Protein AF-A0ABD3NQ18-F1 (afdb_monomer)

Sequence (473 aa):
MPSKLEWSMAILIPLQLTWLSSYLLRADDNTEPEPHHSTKHASYTVLFLLYLFLDSSLGHFFHLWLLIPARYLACHLPGAVVPPRSKRPEEEILWSRQEEETNDSTLSWPRQSDLTNTLPRDWIVVTPTNSCNALQHLHDQRQTKRKGQTVKNGDKACIGTKPPLQTNSQSDESLTHIVRPYYLNHVRGSTRLRHASQRVGAALGTILASFLLCSFTTTWIRLEDDVGLTLHPSMWLDLARGFFVGSFIVTFIFLLELGLGWVRIIGYFDTVDPNENFLINFTWDILFHIGVSINEEVMMRGWMFVLGSRCIGTSSAEWFVDERTAATFAIIMAILLQSTFFAMLHYHSPGSNWVSLMNLFVGGIAASFNFMVAGGTLWLGIGWHFGWNIFMGHVLGRSTSGIPMSCAVLNVVPRPCWNGNSYERYHGGMFGPEQGVLAPLAYVMGTCMMIYMYGLDGLWDYRDGLALQIAKR

Foldseek 3Di:
DDDPVLQCQLPVQLVVLLVVLLVVLLVVQPDDDDPDLPPVLVVLVVLLVSLVSQLVSQLSSQLVVLLVVLLVVQVVFFPRDAQDDDPDPVSVVVRVVLLPDLADPVFDPPHPVLPPPPDDPLLFDFDDPPDCVVPVVVVVVVVVVVPDDDDDDDDDYDDDDDDDDDDDPDPDPPPRPRDNLADAGAHALSSLSSLLSSLLSSLVSSLVSLVSSCVSNVPPAHSCQQLFANDDPCLVVLLQLLLCLLQVLLVVLLVVCVVVQQKDFRDFLDFRRNRGHSVSSLVSQLSSLLSVLSNLLSSLQSRQLRSQLLSQLQVCVVVDPASLVSSVVSNVVSLQVSLLVQLVVLCPAPLDDPLLSVLSSLVSNLLNLSCQLVLNHRSNSSSNSSSNQSNQPAASPWAASLRHHGHHRTRMDGRQDDPRHGSCQAQVGNRGNSSHPCSSVSSVSSSVSSCVVRPCVSNVSSSVVSSVSSVVD

pLDDT: mean 83.06, std 21.3, range [22.72, 98.75]

Radius of gyration: 25.81 Å; Cα contacts (8 Å, |Δi|>4): 742; chains: 1; bounding box: 57×56×85 Å

InterPro domains:
  IPR003675 CAAX prenyl protease 2/Lysostaphin resistance protein A-like domain [PF02517] (286-391)

Organism: NCBI:txid29204

Secondary structure (DSSP, 8-state):
---HHHHHHHHHHHHHHHHHHHHHHHHHHTS---S-TTHHHHHHHHHHHHHHHHHHHHHHHHHHHHHHHHHHHHHHSTT-------SSHHHHHHHHHHHH-SS-TT--SS-HHHHHHHS-GGGSEE--TTSSHHHHHHHHHHHHTTS------------------------------EE-S----B--HHHHHHHHHHHHHHHHHHHHHHHHHHHH-TTT--TTTTSS----TTHHHHHHHHHHHHHHHHHHHHHHHHHTTSEEEEEEEEESSTTS-HHHHHHHHHHHHHHHHHHHHIIIIIIIIHHHHHHHHHHHGGGSSSHHHHHHHHHHHHHHHHHHHHHHHTTTSTT--HHHHHHHHHHHHHHHHHHHHTTT-SHHHHHHHHHHHHIIIIIS---BTTB-BSEEEEEEEE--EETTEE-HHHH-TTT-GGGSTTHHHHHHHHHHHHHHHH-SHHHHHHHHHHHHHHHT-

Solvent-accessible surface area (backbone atoms only — not comparable to full-atom values): 24342 Å² total; per-residue (Å²): 127,87,47,73,65,56,52,50,48,38,51,50,51,33,52,50,48,50,50,50,50,42,53,59,37,44,56,60,73,71,50,78,86,68,92,61,82,71,56,68,56,54,48,45,56,50,49,52,51,52,43,54,54,33,21,54,32,30,9,48,30,38,18,59,64,36,42,55,58,35,54,57,51,29,73,71,40,65,61,42,86,65,74,71,92,55,95,48,71,72,48,47,50,53,42,55,47,59,59,68,48,64,47,48,83,93,58,55,55,76,45,71,74,57,54,73,76,69,53,58,74,77,49,56,44,72,57,66,96,81,73,56,63,66,61,60,50,57,57,55,51,63,63,52,69,77,71,67,83,92,75,92,82,82,90,82,87,84,90,84,84,89,81,81,93,77,88,76,93,67,88,70,76,79,78,75,58,70,46,75,50,60,66,59,42,30,34,46,38,45,41,39,36,46,55,14,29,40,26,38,12,30,24,53,10,35,53,51,32,46,49,51,53,24,69,35,26,83,87,81,43,42,47,37,76,51,37,8,67,50,91,50,90,60,40,62,54,34,23,51,51,16,23,49,45,21,30,46,33,44,51,51,50,50,52,49,36,42,74,71,62,43,35,44,80,77,49,64,62,41,36,51,44,83,60,40,53,46,72,62,28,47,51,30,52,50,46,22,37,50,12,46,20,47,33,50,42,44,50,42,53,21,42,47,27,44,42,36,21,51,42,43,16,57,74,45,35,87,81,38,96,46,47,57,60,19,22,49,51,13,44,53,52,17,39,54,50,40,8,49,50,57,18,56,75,42,61,82,29,48,67,48,46,74,60,30,35,53,36,37,26,52,42,33,43,35,50,47,47,36,24,31,37,55,55,40,26,38,39,27,32,30,17,19,47,30,20,30,43,49,35,34,25,35,46,54,28,39,30,46,71,21,45,47,40,31,36,15,44,27,31,47,49,60,48,31,47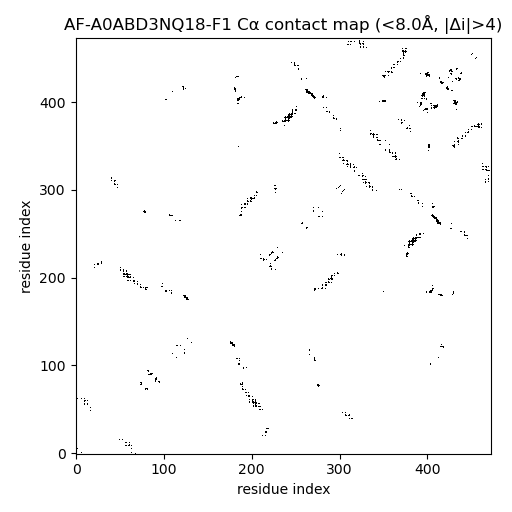,58,97,91,39,71,36,38,61,56,53,11,55,37,15,3,47,58,36,9,71,54,32,62,56,32,34,54,50,41,43,51,52,49,39,69,75,51,40,60,58,19,43,52,51,48,34,51,52,45,13,54,54,44,68,72,107

Structure (mmCIF, N/CA/C/O backbone):
data_AF-A0ABD3NQ18-F1
#
_entry.id   AF-A0ABD3NQ18-F1
#
loop_
_atom_site.group_PDB
_atom_site.id
_atom_site.type_symbol
_atom_site.label_atom_id
_atom_site.label_alt_id
_atom_site.label_comp_id
_atom_site.label_asym_id
_atom_site.label_entity_id
_atom_site.label_seq_id
_atom_site.pdbx_PDB_ins_code
_atom_site.Cartn_x
_atom_site.Cartn_y
_atom_site.Cartn_z
_atom_site.occupancy
_atom_site.B_iso_or_equiv
_atom_site.auth_seq_id
_atom_site.auth_comp_id
_atom_site.auth_asym_id
_atom_site.auth_atom_id
_atom_site.pdbx_PDB_model_num
ATOM 1 N N . MET A 1 1 ? -1.291 21.988 19.511 1.00 74.38 1 MET A N 1
ATOM 2 C CA . MET A 1 1 ? -1.198 22.553 18.128 1.00 74.38 1 MET A CA 1
ATOM 3 C C . MET A 1 1 ? 0.246 22.422 17.673 1.00 74.38 1 MET A C 1
ATOM 5 O O . MET A 1 1 ? 1.085 22.422 18.561 1.00 74.38 1 MET A O 1
ATOM 9 N N . PRO A 1 2 ? 0.574 22.304 16.370 1.00 80.69 2 PRO A N 1
ATOM 10 C CA . PRO A 1 2 ? 1.982 22.274 15.989 1.00 80.69 2 PRO A CA 1
ATOM 11 C C . PRO A 1 2 ? 2.675 23.556 16.466 1.00 80.69 2 PRO A C 1
ATOM 13 O O . PRO A 1 2 ? 2.146 24.664 16.316 1.00 80.69 2 PRO A O 1
ATOM 16 N N . SER A 1 3 ? 3.825 23.388 17.100 1.00 85.81 3 SER A N 1
ATOM 17 C CA . SER A 1 3 ? 4.685 24.447 17.602 1.00 85.81 3 SER A CA 1
ATOM 18 C C . SER A 1 3 ? 5.255 25.286 16.456 1.00 85.81 3 SER A C 1
ATOM 20 O O . SER A 1 3 ? 5.289 24.873 15.296 1.00 85.81 3 SER A O 1
ATOM 22 N N . LYS A 1 4 ? 5.760 26.484 16.779 1.00 88.50 4 LYS A N 1
ATOM 23 C CA . LYS A 1 4 ? 6.458 27.323 15.789 1.00 88.50 4 LYS A CA 1
ATOM 24 C C . LYS A 1 4 ? 7.658 26.599 15.171 1.00 88.50 4 LYS A C 1
ATOM 26 O O . LYS A 1 4 ? 7.938 26.803 13.998 1.00 88.50 4 LYS A O 1
ATOM 31 N N . LEU A 1 5 ? 8.358 25.775 15.955 1.00 89.81 5 LEU A N 1
ATOM 32 C CA . LEU A 1 5 ? 9.505 25.006 15.478 1.00 89.81 5 LEU A CA 1
ATOM 33 C C . LEU A 1 5 ? 9.075 23.924 14.482 1.00 89.81 5 LEU A C 1
ATOM 35 O O . LEU A 1 5 ? 9.671 23.835 13.414 1.00 89.81 5 LEU A O 1
ATOM 39 N N . GLU A 1 6 ? 8.020 23.166 14.792 1.00 89.06 6 GLU A N 1
ATOM 40 C CA . GLU A 1 6 ? 7.471 22.148 13.882 1.00 89.06 6 GLU A CA 1
ATOM 41 C C . GLU A 1 6 ? 7.019 22.766 12.558 1.00 89.06 6 GLU A C 1
ATOM 43 O O . GLU A 1 6 ? 7.381 22.260 11.502 1.00 89.06 6 GLU A O 1
ATOM 48 N N . TRP A 1 7 ? 6.320 23.907 12.595 1.00 93.38 7 TRP A N 1
ATOM 49 C CA . TRP A 1 7 ? 5.949 24.635 11.378 1.00 93.38 7 TRP A CA 1
ATOM 50 C C . TRP A 1 7 ? 7.161 25.078 10.561 1.00 93.38 7 TRP A C 1
ATOM 52 O O . TRP A 1 7 ? 7.197 24.865 9.350 1.00 93.38 7 TRP A O 1
ATOM 62 N N . SER A 1 8 ? 8.165 25.667 11.214 1.00 93.56 8 SER A N 1
ATOM 63 C CA . SER A 1 8 ? 9.396 26.077 10.539 1.00 93.56 8 SER A CA 1
ATOM 64 C C . SER A 1 8 ? 10.101 24.888 9.888 1.00 93.56 8 SER A C 1
ATOM 66 O O . SER A 1 8 ? 10.498 24.983 8.732 1.00 93.56 8 SER A O 1
ATOM 68 N N . MET A 1 9 ? 10.221 23.754 10.586 1.00 93.25 9 MET A N 1
ATOM 69 C CA . MET A 1 9 ? 10.837 22.540 10.042 1.00 93.25 9 MET A CA 1
ATOM 70 C C . MET A 1 9 ? 10.032 21.969 8.872 1.00 93.25 9 MET A C 1
ATOM 72 O O . MET A 1 9 ? 10.602 21.694 7.819 1.00 93.25 9 MET A O 1
ATOM 76 N N . ALA A 1 10 ? 8.713 21.852 9.025 1.00 93.69 10 ALA A N 1
ATOM 77 C CA . ALA A 1 10 ? 7.824 21.318 8.002 1.00 93.69 10 ALA A CA 1
ATOM 78 C C . ALA A 1 10 ? 7.786 22.171 6.729 1.00 93.69 10 ALA A C 1
ATOM 80 O O . ALA A 1 10 ? 7.474 21.647 5.671 1.00 93.69 10 ALA A O 1
ATOM 81 N N . ILE A 1 11 ? 8.108 23.465 6.803 1.00 94.19 11 ILE A N 1
ATOM 82 C CA . ILE A 1 11 ? 8.200 24.343 5.629 1.00 94.19 11 ILE A CA 1
ATOM 83 C C . ILE A 1 11 ? 9.620 24.338 5.051 1.00 94.19 11 ILE A C 1
ATOM 85 O O . ILE A 1 11 ? 9.802 24.141 3.851 1.00 94.19 11 ILE A O 1
ATOM 89 N N . LEU A 1 12 ? 10.640 24.557 5.886 1.00 96.12 12 LEU A N 1
ATOM 90 C CA . LEU A 1 12 ? 12.011 24.770 5.419 1.00 96.12 12 LEU A CA 1
ATOM 91 C C . LEU A 1 12 ? 12.654 23.495 4.867 1.00 96.12 12 LEU A C 1
ATOM 93 O O . LEU A 1 12 ? 13.324 23.566 3.839 1.00 96.12 12 LEU A O 1
ATOM 97 N N . ILE A 1 13 ? 12.441 22.342 5.510 1.00 95.81 13 ILE A N 1
ATOM 98 C CA . ILE A 1 13 ? 13.060 21.072 5.099 1.00 95.81 13 ILE A CA 1
ATOM 99 C C . ILE A 1 13 ? 12.622 20.660 3.684 1.00 95.81 13 ILE A C 1
ATOM 101 O O . ILE A 1 13 ? 13.504 20.489 2.841 1.00 95.81 13 ILE A O 1
ATOM 105 N N . PRO A 1 14 ? 11.318 20.533 3.358 1.00 95.81 14 PRO A N 1
ATOM 106 C CA . PRO A 1 14 ? 10.926 20.142 2.007 1.00 95.81 14 PRO A CA 1
ATOM 107 C C . PRO A 1 14 ? 11.312 21.186 0.955 1.00 95.81 14 PRO A C 1
ATOM 109 O O . PRO A 1 14 ? 11.649 20.802 -0.161 1.00 95.81 14 PRO A O 1
ATOM 112 N N . LEU A 1 15 ? 11.343 22.486 1.282 1.00 95.31 15 LEU A N 1
ATOM 113 C CA . LEU A 1 15 ? 11.844 23.517 0.360 1.00 95.31 15 LEU A CA 1
ATOM 114 C C . LEU A 1 15 ? 13.334 23.329 0.045 1.00 95.31 15 LEU A C 1
ATOM 116 O O . LEU A 1 15 ? 13.724 23.360 -1.122 1.00 95.31 15 LEU A O 1
ATOM 120 N N . GLN A 1 16 ? 14.160 23.095 1.068 1.00 95.81 16 GLN A N 1
ATOM 121 C CA . GLN A 1 16 ? 15.593 22.834 0.903 1.00 95.81 16 GLN A CA 1
ATOM 122 C C . GLN A 1 16 ? 15.849 21.539 0.132 1.00 95.81 16 GLN A C 1
ATOM 124 O O . GLN A 1 16 ? 16.682 21.527 -0.769 1.00 95.81 16 GLN A O 1
ATOM 129 N N . LEU A 1 17 ? 15.109 20.470 0.440 1.00 94.88 17 LEU A N 1
ATOM 130 C CA . LEU A 1 17 ? 15.200 19.198 -0.276 1.00 94.88 17 LEU A CA 1
ATOM 131 C C . LEU A 1 17 ? 14.728 19.324 -1.725 1.00 94.88 17 LEU A C 1
ATOM 133 O O . LEU A 1 17 ? 15.359 18.754 -2.609 1.00 94.88 17 LEU A O 1
ATOM 137 N N . THR A 1 18 ? 13.674 20.099 -1.992 1.00 95.19 18 THR A N 1
ATOM 138 C CA . THR A 1 18 ? 13.206 20.376 -3.359 1.00 95.19 18 THR A CA 1
ATOM 139 C C . THR A 1 18 ? 14.273 21.132 -4.146 1.00 95.19 18 THR A C 1
ATOM 141 O O . THR A 1 18 ? 14.598 20.742 -5.266 1.00 95.19 18 THR A O 1
ATOM 144 N N . TRP A 1 19 ? 14.864 22.176 -3.554 1.00 94.31 19 TRP A N 1
ATOM 145 C CA . TRP A 1 19 ? 15.958 22.923 -4.173 1.00 94.31 19 TRP A CA 1
ATOM 146 C C . TRP A 1 19 ? 17.171 22.026 -4.444 1.00 94.31 19 TRP A C 1
ATOM 148 O O . TRP A 1 19 ? 17.640 21.974 -5.580 1.00 94.31 19 TRP A O 1
ATOM 158 N N . LEU A 1 20 ? 17.621 21.264 -3.442 1.00 92.00 20 LEU A N 1
ATOM 159 C CA . LEU A 1 20 ? 18.746 20.337 -3.568 1.00 92.00 20 LEU A CA 1
ATOM 160 C C . LEU A 1 20 ? 18.485 19.288 -4.654 1.00 92.00 20 LEU A C 1
ATOM 162 O O . LEU A 1 20 ? 19.341 19.069 -5.504 1.00 92.00 20 LEU A O 1
ATOM 166 N N . SER A 1 21 ? 17.290 18.692 -4.667 1.00 91.50 21 SER A N 1
ATOM 167 C CA . SER A 1 21 ? 16.887 17.722 -5.691 1.00 91.50 21 SER A CA 1
ATOM 168 C C . SER A 1 21 ? 16.913 18.353 -7.078 1.00 91.50 21 SER A C 1
ATOM 170 O O . SER A 1 21 ? 17.473 17.778 -8.003 1.00 91.50 21 SER A O 1
ATOM 172 N N . SER A 1 22 ? 16.374 19.567 -7.227 1.00 90.56 22 SER A N 1
ATOM 173 C CA . SER A 1 22 ? 16.391 20.273 -8.509 1.00 90.56 22 SER A CA 1
ATOM 174 C C . SER A 1 22 ? 17.811 20.589 -8.984 1.00 90.56 22 SER A C 1
ATOM 176 O O . SER A 1 22 ? 18.087 20.477 -10.173 1.00 90.56 22 SER A O 1
ATOM 178 N N . TYR A 1 23 ? 18.713 20.947 -8.066 1.00 88.06 23 TYR A N 1
ATOM 179 C CA . TYR A 1 23 ? 20.100 21.269 -8.378 1.00 88.06 23 TYR A CA 1
ATOM 180 C C . TYR A 1 23 ? 20.878 20.025 -8.811 1.00 88.06 23 TYR A C 1
ATOM 182 O O . TYR A 1 23 ? 21.513 20.043 -9.861 1.00 88.06 23 TYR A O 1
ATOM 190 N N . LEU A 1 24 ? 20.779 18.936 -8.040 1.00 85.44 24 LEU A N 1
ATOM 191 C CA . LEU A 1 24 ? 21.471 17.680 -8.333 1.00 85.44 24 LEU A CA 1
ATOM 192 C C . LEU A 1 24 ? 20.980 17.052 -9.641 1.00 85.44 24 LEU A C 1
ATOM 194 O O . LEU A 1 24 ? 21.792 16.630 -10.455 1.00 85.44 24 LEU A O 1
ATOM 198 N N . LEU A 1 25 ? 19.664 17.024 -9.860 1.00 83.88 25 LEU A N 1
ATOM 199 C CA . LEU A 1 25 ? 19.074 16.303 -10.990 1.00 83.88 25 LEU A CA 1
ATOM 200 C C . LEU A 1 25 ? 19.148 17.094 -12.303 1.00 83.88 25 LEU A C 1
ATOM 202 O O . LEU A 1 25 ? 19.400 16.508 -13.349 1.00 83.88 25 LEU A O 1
ATOM 206 N N . ARG A 1 26 ? 19.010 18.429 -12.273 1.00 78.69 26 ARG A N 1
ATOM 207 C CA . ARG A 1 26 ? 19.163 19.255 -13.489 1.00 78.69 26 ARG A CA 1
ATOM 208 C C . ARG A 1 26 ? 20.615 19.412 -13.925 1.00 78.69 26 ARG A C 1
ATOM 210 O O . ARG A 1 26 ? 20.854 19.677 -15.099 1.00 78.69 26 ARG A O 1
ATOM 217 N N . ALA A 1 27 ? 21.571 19.323 -13.001 1.00 64.75 27 ALA A N 1
ATOM 218 C CA . ALA A 1 27 ? 22.984 19.316 -13.362 1.00 64.75 27 ALA A CA 1
ATOM 219 C C . ALA A 1 27 ? 23.330 18.060 -14.177 1.00 64.75 27 ALA A C 1
ATOM 221 O O . ALA A 1 27 ? 24.016 18.182 -15.185 1.00 64.75 27 ALA A O 1
ATOM 222 N N . ASP A 1 28 ? 22.785 16.904 -13.782 1.00 63.84 28 ASP A N 1
ATOM 223 C CA . ASP A 1 28 ? 22.975 15.610 -14.456 1.00 63.84 28 ASP A CA 1
ATOM 224 C C . ASP A 1 28 ? 22.246 15.552 -15.822 1.00 63.84 28 ASP A C 1
ATOM 226 O O . ASP A 1 28 ? 22.791 15.056 -16.803 1.00 63.84 28 ASP A O 1
ATOM 230 N N . ASP A 1 29 ? 21.041 16.138 -15.936 1.00 61.53 29 ASP A N 1
ATOM 231 C CA . ASP A 1 29 ? 20.244 16.137 -17.188 1.00 61.53 29 ASP A CA 1
ATOM 232 C C . ASP A 1 29 ? 20.845 17.024 -18.309 1.00 61.53 29 ASP A C 1
ATOM 234 O O . ASP A 1 29 ? 20.524 16.842 -19.480 1.00 61.53 29 ASP A O 1
ATOM 238 N N . ASN A 1 30 ? 21.708 17.996 -17.972 1.00 57.28 30 ASN A N 1
ATOM 239 C CA . ASN A 1 30 ? 22.305 18.946 -18.931 1.00 57.28 30 ASN A CA 1
ATOM 240 C C . ASN A 1 30 ? 23.738 18.593 -19.368 1.00 57.28 30 ASN A C 1
ATOM 242 O O . ASN A 1 30 ? 24.288 19.262 -20.246 1.00 57.28 30 ASN A O 1
ATOM 246 N N . THR A 1 31 ? 24.370 17.595 -18.755 1.00 56.25 31 THR A N 1
ATOM 247 C CA . THR A 1 31 ? 25.705 17.134 -19.156 1.00 56.25 31 THR A CA 1
ATOM 248 C C . THR A 1 31 ? 25.604 16.142 -20.313 1.00 56.25 31 THR A C 1
ATOM 250 O O . THR A 1 31 ? 24.810 15.206 -20.252 1.00 56.25 31 THR A O 1
ATOM 253 N N . GLU A 1 32 ? 26.405 16.327 -21.374 1.00 50.16 32 GLU A N 1
ATOM 254 C CA . GLU A 1 32 ? 26.549 15.295 -22.413 1.00 50.16 32 GLU A CA 1
ATOM 255 C C . GLU A 1 32 ? 26.960 13.968 -21.751 1.00 50.16 32 GLU A C 1
ATOM 257 O O . GLU A 1 32 ? 27.764 13.989 -20.814 1.00 50.16 32 GLU A O 1
ATOM 262 N N . PRO A 1 33 ? 26.413 12.819 -22.189 1.00 52.31 33 PRO A N 1
ATOM 263 C CA . PRO A 1 33 ? 26.694 11.541 -21.554 1.00 52.31 33 PRO A CA 1
ATOM 264 C C . PRO A 1 33 ? 28.179 11.200 -21.708 1.00 52.31 33 PRO A C 1
ATOM 266 O O . PRO A 1 33 ? 28.610 10.713 -22.753 1.00 52.31 33 PRO A O 1
ATOM 269 N N . GLU A 1 34 ? 28.973 11.451 -20.667 1.00 44.88 34 GLU A N 1
ATOM 270 C CA . GLU A 1 34 ? 30.351 10.978 -20.632 1.00 44.88 34 GLU A CA 1
ATOM 271 C C . GLU A 1 34 ? 30.371 9.439 -20.612 1.00 44.88 34 GLU A C 1
ATOM 273 O O . GLU A 1 34 ? 29.557 8.807 -19.930 1.00 44.88 34 GLU A O 1
ATOM 278 N N . PRO A 1 35 ? 31.316 8.801 -21.321 1.00 41.91 35 PRO A N 1
ATOM 279 C CA . PRO A 1 35 ? 31.331 7.355 -21.546 1.00 41.91 35 PRO A CA 1
ATOM 280 C C . PRO A 1 35 ? 31.741 6.533 -20.307 1.00 41.91 35 PRO A C 1
ATOM 282 O O . PRO A 1 35 ? 32.037 5.343 -20.417 1.00 41.91 35 PRO A O 1
ATOM 285 N N . HIS A 1 36 ? 31.789 7.129 -19.113 1.00 40.75 36 HIS A N 1
ATOM 286 C CA . HIS A 1 36 ? 32.241 6.454 -17.900 1.00 40.75 36 HIS A CA 1
ATOM 287 C C . HIS A 1 36 ? 31.078 5.864 -17.088 1.00 40.75 36 HIS A C 1
ATOM 289 O O . HIS A 1 36 ? 30.400 6.531 -16.314 1.00 40.75 36 HIS A O 1
ATOM 295 N N . HIS A 1 37 ? 30.927 4.546 -17.234 1.00 45.34 37 HIS A N 1
ATOM 296 C CA . HIS A 1 37 ? 29.910 3.641 -16.682 1.00 45.34 37 HIS A CA 1
ATOM 297 C C . HIS A 1 37 ? 29.579 3.723 -15.171 1.00 45.34 37 HIS A C 1
ATOM 299 O O . HIS A 1 37 ? 28.579 3.142 -14.756 1.00 45.34 37 HIS A O 1
ATOM 305 N N . SER A 1 38 ? 30.358 4.406 -14.319 1.00 42.72 38 SER A N 1
ATOM 306 C CA . SER A 1 38 ? 30.134 4.385 -12.857 1.00 42.72 38 SER A CA 1
ATOM 307 C C . SER A 1 38 ? 29.125 5.432 -12.350 1.00 42.72 38 SER A C 1
ATOM 309 O O . SER A 1 38 ? 28.586 5.283 -11.251 1.00 42.72 38 SER A O 1
ATOM 311 N N . THR A 1 39 ? 28.813 6.455 -13.153 1.00 46.50 39 THR A N 1
ATOM 312 C CA . THR A 1 39 ? 27.960 7.589 -12.753 1.00 46.50 39 THR A CA 1
ATOM 313 C C . THR A 1 39 ? 26.464 7.252 -12.754 1.00 46.50 39 THR A C 1
ATOM 315 O O . THR A 1 39 ? 25.770 7.593 -11.799 1.00 46.50 39 THR A O 1
ATOM 318 N N . LYS A 1 40 ? 25.965 6.477 -13.732 1.00 54.56 40 LYS A N 1
ATOM 319 C CA . LYS A 1 40 ? 24.523 6.158 -13.870 1.00 54.56 40 LYS A CA 1
ATOM 320 C C . LYS A 1 40 ? 23.936 5.343 -12.698 1.00 54.56 40 LYS A C 1
ATOM 322 O O . LYS A 1 40 ? 22.771 5.522 -12.346 1.00 54.56 40 LYS A O 1
ATOM 327 N N . HIS A 1 41 ? 24.712 4.456 -12.063 1.00 53.19 41 HIS A N 1
ATOM 328 C CA . HIS A 1 41 ? 24.232 3.619 -10.944 1.00 53.19 41 HIS A CA 1
ATOM 329 C C . HIS A 1 41 ? 24.069 4.401 -9.636 1.00 53.19 41 HIS A C 1
ATOM 331 O O . HIS A 1 41 ? 23.112 4.185 -8.881 1.00 53.19 41 HIS A O 1
ATOM 337 N N . ALA A 1 42 ? 24.995 5.329 -9.379 1.00 55.69 42 ALA A N 1
ATOM 338 C CA . ALA A 1 42 ? 24.898 6.248 -8.255 1.00 55.69 42 ALA A CA 1
ATOM 339 C C . ALA A 1 42 ? 23.637 7.118 -8.386 1.00 55.69 42 ALA A C 1
ATOM 341 O O . ALA A 1 42 ? 22.949 7.325 -7.386 1.00 55.69 42 ALA A O 1
ATOM 342 N N . SER A 1 43 ? 23.261 7.511 -9.609 1.00 77.44 43 SER A N 1
ATOM 343 C CA . SER A 1 43 ? 22.080 8.340 -9.870 1.00 77.44 43 SER A CA 1
ATOM 344 C C . SER A 1 43 ? 20.754 7.672 -9.475 1.00 77.44 43 SER A C 1
ATOM 346 O O . SER A 1 43 ? 19.937 8.331 -8.840 1.00 77.44 43 SER A O 1
ATOM 348 N N . TYR A 1 44 ? 20.527 6.370 -9.722 1.00 86.50 44 TYR A N 1
ATOM 349 C CA . TYR A 1 44 ? 19.269 5.714 -9.298 1.00 86.50 44 TYR A CA 1
ATOM 350 C C . TYR A 1 44 ? 19.144 5.565 -7.779 1.00 86.50 44 TYR A C 1
ATOM 352 O O . TYR A 1 44 ? 18.067 5.770 -7.219 1.00 86.50 44 TYR A O 1
ATOM 360 N N . THR A 1 45 ? 20.244 5.237 -7.099 1.00 86.25 45 THR A N 1
ATOM 361 C CA . THR A 1 45 ? 20.247 5.133 -5.632 1.00 86.25 45 THR A CA 1
ATOM 362 C C . THR A 1 45 ? 20.049 6.508 -4.998 1.00 86.25 45 THR A C 1
ATOM 364 O O . THR A 1 45 ? 19.234 6.656 -4.090 1.00 86.25 45 THR A O 1
ATOM 367 N N . VAL A 1 46 ? 20.745 7.532 -5.507 1.00 88.25 46 VAL A N 1
ATOM 368 C CA . VAL A 1 46 ? 20.571 8.926 -5.077 1.00 88.25 46 VAL A CA 1
ATOM 369 C C . VAL A 1 46 ? 19.135 9.380 -5.313 1.00 88.25 46 VAL A C 1
ATOM 371 O O . VAL A 1 46 ? 18.531 9.941 -4.405 1.00 88.25 46 VAL A O 1
ATOM 374 N N . LEU A 1 47 ? 18.557 9.083 -6.476 1.00 90.94 47 LEU A N 1
ATOM 375 C CA . LEU A 1 47 ? 17.182 9.450 -6.792 1.00 90.94 47 LEU A CA 1
ATOM 376 C C . LEU A 1 47 ? 16.175 8.785 -5.842 1.00 90.94 47 LEU A C 1
ATOM 378 O O . LEU A 1 47 ? 15.273 9.463 -5.352 1.00 90.94 47 LEU A O 1
ATOM 382 N N . PHE A 1 48 ? 16.354 7.502 -5.509 1.00 92.75 48 PHE A N 1
ATOM 383 C CA . PHE A 1 48 ? 15.507 6.828 -4.520 1.00 92.75 48 PHE A CA 1
ATOM 384 C C . PHE A 1 48 ? 15.638 7.450 -3.122 1.00 92.75 48 PHE A C 1
ATOM 386 O O . PHE A 1 48 ? 14.638 7.649 -2.437 1.00 92.75 48 PHE A O 1
ATOM 393 N N . LEU A 1 49 ? 16.853 7.812 -2.697 1.00 93.88 49 LEU A N 1
ATOM 394 C CA . LEU A 1 49 ? 17.068 8.487 -1.414 1.00 93.88 49 LEU A CA 1
ATOM 395 C C . LEU A 1 49 ? 16.431 9.882 -1.390 1.00 93.88 49 LEU A C 1
ATOM 397 O O . LEU A 1 49 ? 15.764 10.226 -0.416 1.00 93.88 49 LEU A O 1
ATOM 401 N N . LEU A 1 50 ? 16.593 10.667 -2.460 1.00 94.81 50 LEU A N 1
ATOM 402 C CA . LEU A 1 50 ? 15.927 11.963 -2.611 1.00 94.81 50 LEU A CA 1
ATOM 403 C C . LEU A 1 50 ? 14.407 11.803 -2.543 1.00 94.81 50 LEU A C 1
ATOM 405 O O . LEU A 1 50 ? 13.758 12.571 -1.835 1.00 94.81 50 LEU A O 1
ATOM 409 N N . TYR A 1 51 ? 13.857 10.776 -3.199 1.00 96.00 51 TYR A N 1
ATOM 410 C CA . TYR A 1 51 ? 12.444 10.425 -3.090 1.00 96.00 51 TYR A CA 1
ATOM 411 C C . TYR A 1 51 ? 12.035 10.144 -1.645 1.00 96.00 51 TYR A C 1
ATOM 413 O O . TYR A 1 51 ? 11.114 10.793 -1.168 1.00 96.00 51 TYR A O 1
ATOM 421 N N . LEU A 1 52 ? 12.736 9.274 -0.911 1.00 95.75 52 LEU A N 1
ATOM 422 C CA . LEU A 1 52 ? 12.384 8.959 0.481 1.00 95.75 52 LEU A CA 1
ATOM 423 C C . LEU A 1 52 ? 12.408 10.195 1.395 1.00 95.75 52 LEU A C 1
ATOM 425 O O . LEU A 1 52 ? 11.510 10.382 2.219 1.00 95.75 52 LEU A O 1
ATOM 429 N N . PHE A 1 53 ? 13.418 11.060 1.254 1.00 96.75 53 PHE A N 1
ATOM 430 C CA . PHE A 1 53 ? 13.499 12.289 2.047 1.00 96.75 53 PHE A CA 1
ATOM 431 C C . PHE A 1 53 ? 12.399 13.287 1.677 1.00 96.75 53 PHE A C 1
ATOM 433 O O . PHE A 1 53 ? 11.812 13.924 2.559 1.00 96.75 53 PHE A O 1
ATOM 440 N N . LEU A 1 54 ? 12.106 13.436 0.385 1.00 96.62 54 LEU A N 1
ATOM 441 C CA . LEU A 1 54 ? 11.090 14.364 -0.092 1.00 96.62 54 LEU A CA 1
ATOM 442 C C . LEU A 1 54 ? 9.675 13.868 0.243 1.00 96.62 54 LEU A C 1
ATOM 444 O O . LEU A 1 54 ? 8.876 14.647 0.750 1.00 96.62 54 LEU A O 1
ATOM 448 N N . ASP A 1 55 ? 9.401 12.575 0.060 1.00 96.94 55 ASP A N 1
ATOM 449 C CA . ASP A 1 55 ? 8.160 11.897 0.449 1.00 96.94 55 ASP A CA 1
ATOM 450 C C . ASP A 1 55 ? 7.874 12.082 1.943 1.00 96.94 55 ASP A C 1
ATOM 452 O O . ASP A 1 55 ? 6.833 12.618 2.326 1.00 96.94 55 ASP A O 1
ATOM 456 N N . SER A 1 56 ? 8.847 11.751 2.800 1.00 95.62 56 SER A N 1
ATOM 457 C CA . SER A 1 56 ? 8.688 11.892 4.247 1.00 95.62 56 SER A CA 1
ATOM 458 C C . SER A 1 56 ? 8.492 13.350 4.681 1.00 95.62 56 SER A C 1
ATOM 460 O O . SER A 1 56 ? 7.651 13.623 5.543 1.00 95.62 56 SER A O 1
ATOM 462 N N . SER A 1 57 ? 9.250 14.292 4.111 1.00 97.00 57 SER A N 1
ATOM 463 C CA . SER A 1 57 ? 9.181 15.705 4.508 1.00 97.00 57 SER A CA 1
ATOM 464 C C . SER A 1 57 ? 7.918 16.404 4.001 1.00 97.00 57 SER A C 1
ATOM 466 O O . SER A 1 57 ? 7.274 17.120 4.771 1.00 97.00 57 SER A O 1
ATOM 468 N N . LEU A 1 58 ? 7.508 16.159 2.752 1.00 98.00 58 LEU A N 1
ATOM 469 C CA . LEU A 1 58 ? 6.248 16.671 2.208 1.00 98.00 58 LEU A CA 1
ATOM 470 C C . LEU A 1 58 ? 5.039 16.004 2.865 1.00 98.00 58 LEU A C 1
ATOM 472 O O . LEU A 1 58 ? 4.057 16.683 3.162 1.00 98.00 58 LEU A O 1
ATOM 476 N N . GLY A 1 59 ? 5.117 14.706 3.161 1.00 96.94 59 GLY A N 1
ATOM 477 C CA . GLY A 1 59 ? 4.083 14.000 3.911 1.00 96.94 59 GLY A CA 1
ATOM 478 C C . GLY A 1 59 ? 3.861 14.621 5.291 1.00 96.94 59 GLY A C 1
ATOM 479 O O . GLY A 1 59 ? 2.722 14.875 5.688 1.00 96.94 59 GLY A O 1
ATOM 480 N N . HIS A 1 60 ? 4.947 14.958 5.996 1.00 95.06 60 HIS A N 1
ATOM 481 C CA . HIS A 1 60 ? 4.868 15.676 7.269 1.00 95.06 60 HIS A CA 1
ATOM 482 C C . HIS A 1 60 ? 4.307 17.098 7.109 1.00 95.06 60 HIS A C 1
ATOM 484 O O . HIS A 1 60 ? 3.460 17.510 7.903 1.00 95.06 60 HIS A O 1
ATOM 490 N N . PHE A 1 61 ? 4.714 17.829 6.065 1.00 96.69 61 PHE A N 1
ATOM 491 C CA . PHE A 1 61 ? 4.156 19.143 5.740 1.00 96.69 61 PHE A CA 1
ATOM 492 C C . PHE A 1 61 ? 2.633 19.086 5.588 1.00 96.69 61 PHE A C 1
ATOM 494 O O . PHE A 1 61 ? 1.917 19.784 6.310 1.00 96.69 61 PHE A O 1
ATOM 501 N N . PHE A 1 62 ? 2.116 18.216 4.717 1.00 97.38 62 PHE A N 1
ATOM 502 C CA . PHE A 1 62 ? 0.673 18.075 4.529 1.00 97.38 62 PHE A CA 1
ATOM 503 C C . PHE A 1 62 ? -0.031 17.566 5.785 1.00 97.38 62 PHE A C 1
ATOM 505 O O . PHE A 1 62 ? -1.122 18.043 6.095 1.00 97.38 62 PHE A O 1
ATOM 512 N N . HIS A 1 63 ? 0.591 16.661 6.547 1.00 93.62 63 HIS A N 1
ATOM 513 C CA . HIS A 1 63 ? 0.045 16.221 7.827 1.00 93.62 63 HIS A CA 1
ATOM 514 C C . HIS A 1 63 ? -0.207 17.403 8.771 1.00 93.62 63 HIS A C 1
ATOM 516 O O . HIS A 1 63 ? -1.307 17.500 9.308 1.00 93.62 63 HIS A O 1
ATOM 522 N N . LEU A 1 64 ? 0.745 18.330 8.947 1.00 93.31 64 LEU A N 1
ATOM 523 C CA . LEU A 1 64 ? 0.539 19.486 9.832 1.00 93.31 64 LEU A CA 1
ATOM 524 C C . LEU A 1 64 ? -0.603 20.392 9.356 1.00 93.31 64 LEU A C 1
ATOM 526 O O . LEU A 1 64 ? -1.393 20.870 10.176 1.00 93.31 64 LEU A O 1
ATOM 530 N N . TRP A 1 65 ? -0.724 20.591 8.041 1.00 94.12 65 TRP A N 1
ATOM 531 C CA . TRP A 1 65 ? -1.821 21.358 7.447 1.00 94.12 65 TRP A CA 1
ATOM 532 C C . TRP A 1 65 ? -3.180 20.695 7.643 1.00 94.12 65 TRP A C 1
ATOM 534 O O . TRP A 1 65 ? -4.144 21.381 7.974 1.00 94.12 65 TRP A O 1
ATOM 544 N N . LEU A 1 66 ? -3.260 19.373 7.491 1.00 95.00 66 LEU A N 1
ATOM 545 C CA . LEU A 1 66 ? -4.494 18.609 7.670 1.00 95.00 66 LEU A CA 1
ATOM 546 C C . LEU A 1 66 ? -4.825 18.352 9.147 1.00 95.00 66 LEU A C 1
ATOM 548 O O . LEU A 1 66 ? -5.987 18.147 9.495 1.00 95.00 66 LEU A O 1
ATOM 552 N N . LEU A 1 67 ? -3.837 18.417 10.041 1.00 90.44 67 LEU A N 1
ATOM 553 C CA . LEU A 1 67 ? -4.020 18.203 11.474 1.00 90.44 67 LEU A CA 1
ATOM 554 C C . LEU A 1 67 ? -4.884 19.292 12.119 1.00 90.44 67 LEU A C 1
ATOM 556 O O . LEU A 1 67 ? -5.685 18.987 13.000 1.00 90.44 67 LEU A O 1
ATOM 560 N N . ILE A 1 68 ? -4.746 20.555 11.698 1.00 89.00 68 ILE A N 1
ATOM 561 C CA . ILE A 1 68 ? -5.555 21.668 12.227 1.00 89.00 68 ILE A CA 1
ATOM 562 C C . ILE A 1 68 ? -7.057 21.445 11.975 1.00 89.00 68 ILE A C 1
ATOM 564 O O . ILE A 1 68 ? -7.808 21.421 12.957 1.00 89.00 68 ILE A O 1
ATOM 568 N N . PRO A 1 69 ? -7.524 21.278 10.720 1.00 92.44 69 PRO A N 1
ATOM 569 C CA . PRO A 1 69 ? -8.928 21.005 10.463 1.00 92.44 69 PRO A CA 1
ATOM 570 C C . PRO A 1 69 ? -9.349 19.663 11.066 1.00 92.44 69 PRO A C 1
ATOM 572 O O . PRO A 1 69 ? -10.417 19.613 11.659 1.00 92.44 69 PRO A O 1
ATOM 575 N N . ALA A 1 70 ? -8.517 18.613 11.038 1.00 91.38 70 ALA A N 1
ATOM 576 C CA . ALA A 1 70 ? -8.857 17.331 11.667 1.00 91.38 70 ALA A CA 1
ATOM 577 C C . ALA A 1 70 ? -9.162 17.473 13.170 1.00 91.38 70 ALA A C 1
ATOM 579 O O . ALA A 1 70 ? -10.193 16.994 13.635 1.00 91.38 70 ALA A O 1
ATOM 580 N N . ARG A 1 71 ? -8.328 18.201 13.926 1.00 88.12 71 ARG A N 1
ATOM 581 C CA . ARG A 1 71 ? -8.580 18.489 15.351 1.00 88.12 71 ARG A CA 1
ATOM 582 C C . ARG A 1 71 ? -9.839 19.321 15.554 1.00 88.12 71 ARG A C 1
ATOM 584 O O . ARG A 1 71 ? -10.600 19.059 16.479 1.00 88.12 71 ARG A O 1
ATOM 591 N N . TYR A 1 72 ? -10.060 20.322 14.701 1.00 89.06 72 TYR A N 1
ATOM 592 C CA . TYR A 1 72 ? -11.275 21.129 14.761 1.00 89.06 72 TYR A CA 1
ATOM 593 C C . TYR A 1 72 ? -12.521 20.266 14.540 1.00 89.06 72 TYR A C 1
ATOM 595 O O . TYR A 1 72 ? -13.438 20.330 15.354 1.00 89.06 72 TYR A O 1
ATOM 603 N N . LEU A 1 73 ? -12.538 19.430 13.498 1.00 91.44 73 LEU A N 1
ATOM 604 C CA . LEU A 1 73 ? -13.646 18.519 13.225 1.00 91.44 73 LEU A CA 1
ATOM 605 C C . LEU A 1 73 ? -13.855 17.544 14.390 1.00 91.44 73 LEU A C 1
ATOM 607 O O . LEU A 1 73 ? -14.984 17.427 14.852 1.00 91.44 73 LEU A O 1
ATOM 611 N N . ALA A 1 74 ? -12.789 16.923 14.911 1.00 89.69 74 ALA A N 1
ATOM 612 C CA . ALA A 1 74 ? -12.865 15.958 16.010 1.00 89.69 74 ALA A CA 1
ATOM 613 C C . ALA A 1 74 ? -13.603 16.514 17.241 1.00 89.69 74 ALA A C 1
ATOM 615 O O . ALA A 1 74 ? -14.439 15.818 17.805 1.00 89.69 74 ALA A O 1
ATOM 616 N N . CYS A 1 75 ? -13.367 17.779 17.613 1.00 88.88 75 CYS A N 1
ATOM 617 C CA . CYS A 1 75 ? -14.067 18.427 18.732 1.00 88.88 75 CYS A CA 1
ATOM 618 C C . CYS A 1 75 ? -15.577 18.611 18.527 1.00 88.88 75 CYS A C 1
ATOM 620 O O . CYS A 1 75 ? -16.291 18.849 19.497 1.00 88.88 75 CYS A O 1
ATOM 622 N N . HIS A 1 76 ? -16.048 18.591 17.281 1.00 89.88 76 HIS A N 1
ATOM 623 C CA . HIS A 1 76 ? -17.448 18.838 16.930 1.00 89.88 76 HIS A CA 1
ATOM 624 C C . HIS A 1 76 ? -18.173 17.557 16.503 1.00 89.88 76 HIS A C 1
ATOM 626 O O . HIS A 1 76 ? -19.355 17.610 16.161 1.00 89.88 76 HIS A O 1
ATOM 632 N N . LEU A 1 77 ? -17.485 16.411 16.504 1.00 89.06 77 LEU A N 1
ATOM 633 C CA . LEU A 1 77 ? -18.102 15.137 16.170 1.00 89.06 77 LEU A CA 1
ATOM 634 C C . LEU A 1 77 ? -19.029 14.667 17.308 1.00 89.06 77 LEU A C 1
ATOM 636 O O . LEU A 1 77 ? -18.678 14.794 18.484 1.00 89.06 77 LEU A O 1
ATOM 640 N N . PRO A 1 78 ? -20.204 14.097 16.987 1.00 86.62 78 PRO A N 1
ATOM 641 C CA . PRO A 1 78 ? -21.115 13.563 17.994 1.00 86.62 78 PRO A CA 1
ATOM 642 C C . PRO A 1 78 ? -20.442 12.460 18.817 1.00 86.62 78 PRO A C 1
ATOM 644 O O . PRO A 1 78 ? -19.897 11.518 18.247 1.00 86.62 78 PRO A O 1
ATOM 647 N N . GLY A 1 79 ? -20.479 12.591 20.146 1.00 82.75 79 GLY A N 1
ATOM 648 C CA . GLY A 1 79 ? -19.929 11.600 21.077 1.00 82.75 79 GLY A CA 1
ATOM 649 C C . GLY A 1 79 ? -18.404 11.526 21.138 1.00 82.75 79 GLY A C 1
ATOM 650 O O . GLY A 1 79 ? -17.877 10.719 21.898 1.00 82.75 79 GLY A O 1
ATOM 651 N N . ALA A 1 80 ? -17.688 12.372 20.391 1.00 84.88 80 ALA A N 1
ATOM 652 C CA . ALA A 1 80 ? -16.235 12.379 20.399 1.00 84.88 80 ALA A CA 1
ATOM 653 C C . ALA A 1 80 ? -15.688 12.818 21.760 1.00 84.88 80 ALA A C 1
ATOM 655 O O . ALA A 1 80 ? -15.962 13.916 22.252 1.00 84.88 80 ALA A O 1
ATOM 656 N N . VAL A 1 81 ? -14.851 11.965 22.345 1.00 81.06 81 VAL A N 1
ATOM 657 C CA . VAL A 1 81 ? -14.097 12.293 23.554 1.00 81.06 81 VAL A CA 1
ATOM 658 C C . VAL A 1 81 ? -12.731 12.809 23.137 1.00 81.06 81 VAL A C 1
ATOM 660 O O . VAL A 1 81 ? -11.855 12.048 22.716 1.00 81.06 81 VAL A O 1
ATOM 663 N N . VAL A 1 82 ? -12.568 14.122 23.245 1.00 82.12 82 VAL A N 1
ATOM 664 C CA . VAL A 1 82 ? -11.325 14.819 22.929 1.00 82.12 82 VAL A CA 1
ATOM 665 C C . VAL A 1 82 ? -10.908 15.634 24.160 1.00 82.12 82 VAL A C 1
ATOM 667 O O . VAL A 1 82 ? -11.750 16.354 24.705 1.00 82.12 82 VAL A O 1
ATOM 670 N N . PRO A 1 83 ? -9.654 15.520 24.644 1.00 76.94 83 PRO A N 1
ATOM 671 C CA . PRO A 1 83 ? -9.140 16.313 25.753 1.00 76.94 83 PRO A CA 1
ATOM 672 C C . PRO A 1 83 ? -9.433 17.801 25.539 1.00 76.94 83 PRO A C 1
ATOM 674 O O . PRO A 1 83 ? -9.446 18.257 24.405 1.00 76.94 83 PRO A O 1
ATOM 677 N N . PRO A 1 84 ? -9.698 18.605 26.575 1.00 68.38 84 PRO A N 1
ATOM 678 C CA . PRO A 1 84 ? -9.986 20.019 26.378 1.00 68.38 84 PRO A CA 1
ATOM 679 C C . PRO A 1 84 ? -8.771 20.760 25.805 1.00 68.38 84 PRO A C 1
ATOM 681 O O . PRO A 1 84 ? -7.623 20.525 26.185 1.00 68.38 84 PRO A O 1
ATOM 684 N N . ARG A 1 85 ? -9.020 21.713 24.899 1.00 65.75 85 ARG A N 1
ATOM 685 C CA . ARG A 1 85 ? -7.962 22.591 24.386 1.00 65.75 85 ARG A CA 1
ATOM 686 C C . ARG A 1 85 ? -7.498 23.524 25.503 1.00 65.75 85 ARG A C 1
ATOM 688 O O . ARG A 1 85 ? -8.237 24.418 25.907 1.00 65.75 85 ARG A O 1
ATOM 695 N N . SER A 1 86 ? -6.253 23.367 25.936 1.00 62.78 86 SER A N 1
ATOM 696 C CA . SER A 1 86 ? -5.688 24.132 27.044 1.00 62.78 86 SER A CA 1
ATOM 697 C C . SER A 1 86 ? -4.423 24.880 26.667 1.00 62.78 86 SER A C 1
ATOM 699 O O . SER A 1 86 ? -3.700 24.492 25.754 1.00 62.78 86 SER A O 1
ATOM 701 N N . LYS A 1 87 ? -4.154 25.975 27.384 1.00 61.84 87 LYS A N 1
ATOM 702 C CA . LYS A 1 87 ? -2.864 26.683 27.339 1.00 61.84 87 LYS A CA 1
ATOM 703 C C . LYS A 1 87 ? -1.842 26.083 28.311 1.00 61.84 87 LYS A C 1
ATOM 705 O O . LYS A 1 87 ? -0.709 26.555 28.351 1.00 61.84 87 LYS A O 1
ATOM 710 N N . ARG A 1 88 ? -2.252 25.111 29.134 1.00 69.56 88 ARG A N 1
ATOM 711 C CA . ARG A 1 88 ? -1.383 24.458 30.110 1.00 69.56 88 ARG A CA 1
ATOM 712 C C . ARG A 1 88 ? -0.590 23.327 29.443 1.00 69.56 88 ARG A C 1
ATOM 714 O O . ARG A 1 88 ? -1.212 22.484 28.795 1.00 69.56 88 ARG A O 1
ATOM 721 N N . PRO A 1 89 ? 0.745 23.279 29.606 1.00 68.19 89 PRO A N 1
ATOM 722 C CA . PRO A 1 89 ? 1.589 22.264 28.974 1.00 68.19 89 PRO A CA 1
ATOM 723 C C . PRO A 1 89 ? 1.175 20.822 29.300 1.00 68.19 89 PRO A C 1
ATOM 725 O O . PRO A 1 89 ? 1.209 19.965 28.421 1.00 68.19 89 PRO A O 1
ATOM 728 N N . GLU A 1 90 ? 0.744 20.548 30.535 1.00 68.75 90 GLU A N 1
ATOM 729 C CA . GLU A 1 90 ? 0.317 19.209 30.961 1.00 68.75 90 GLU A CA 1
ATOM 730 C C . GLU A 1 90 ? -0.895 18.660 30.185 1.00 68.75 90 GLU A C 1
ATOM 732 O O . GLU A 1 90 ? -0.952 17.466 29.895 1.00 68.75 90 GLU A O 1
ATOM 737 N N . GLU A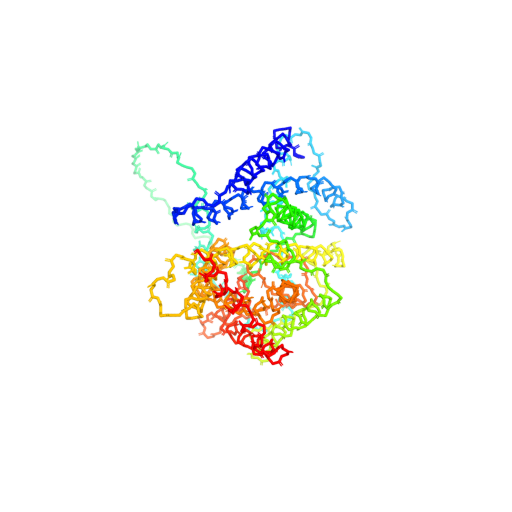 1 91 ? -1.837 19.519 29.795 1.00 67.31 91 GLU A N 1
ATOM 738 C CA . GLU A 1 91 ? -3.054 19.127 29.073 1.00 67.31 91 GLU A CA 1
ATOM 739 C C . GLU A 1 91 ? -2.800 18.983 27.559 1.00 67.31 91 GLU A C 1
ATOM 741 O O . GLU A 1 91 ? -3.416 18.145 26.901 1.00 67.31 91 GLU A O 1
ATOM 746 N N . GLU A 1 92 ? -1.822 19.711 27.005 1.00 69.31 92 GLU A N 1
ATOM 747 C CA . GLU A 1 92 ? -1.362 19.517 25.621 1.00 69.31 92 GLU A CA 1
ATOM 748 C C . GLU A 1 92 ? -0.627 18.175 25.440 1.00 69.31 92 GLU A C 1
ATOM 750 O O . GLU A 1 92 ? -0.767 17.525 24.403 1.00 69.31 92 GLU A O 1
ATOM 755 N N . ILE A 1 93 ? 0.083 17.704 26.471 1.00 74.69 93 ILE A N 1
ATOM 756 C CA . ILE A 1 93 ? 0.720 16.376 26.476 1.00 74.69 93 ILE A CA 1
ATOM 757 C C . ILE A 1 93 ? -0.326 15.255 26.417 1.00 74.69 93 ILE A C 1
ATOM 759 O O . ILE A 1 93 ? -0.110 14.264 25.720 1.00 74.69 93 ILE A O 1
ATOM 763 N N . LEU A 1 94 ? -1.450 15.396 27.127 1.00 74.56 94 LEU A N 1
ATOM 764 C CA . LEU A 1 94 ? -2.536 14.408 27.100 1.00 74.56 94 LEU A CA 1
ATOM 765 C C . LEU A 1 94 ? -3.140 14.280 25.703 1.00 74.56 94 LEU A C 1
ATOM 767 O O . LEU A 1 94 ? -3.359 13.168 25.230 1.00 74.56 94 LEU A O 1
ATOM 771 N N . TRP A 1 95 ? -3.337 15.413 25.030 1.00 74.00 95 TRP A N 1
ATOM 772 C CA . TRP A 1 95 ? -3.822 15.442 23.657 1.00 74.00 95 TRP A CA 1
ATOM 773 C C . TRP A 1 95 ? -2.877 14.696 22.713 1.00 74.00 95 TRP A C 1
ATOM 775 O O . TRP A 1 95 ? -3.299 13.788 22.002 1.00 74.00 95 TRP A O 1
ATOM 785 N N . SER A 1 96 ? -1.587 15.039 22.731 1.00 75.31 96 SER A N 1
ATOM 786 C CA . SER A 1 96 ? -0.595 14.389 21.867 1.00 75.31 96 SER A CA 1
ATOM 787 C C . SER A 1 96 ? -0.466 12.889 22.150 1.00 75.31 96 SER A C 1
ATOM 789 O O . SER A 1 96 ? -0.320 12.108 21.214 1.00 75.31 96 SER A O 1
ATOM 791 N N . ARG A 1 97 ? -0.579 12.464 23.417 1.00 79.12 97 ARG A N 1
ATOM 792 C CA . ARG A 1 97 ? -0.572 11.037 23.780 1.00 79.12 97 ARG A CA 1
ATOM 793 C C . ARG A 1 97 ? -1.770 10.286 23.216 1.00 79.12 97 ARG A C 1
ATOM 795 O O . ARG A 1 97 ? -1.554 9.299 22.528 1.00 79.12 97 ARG A O 1
ATOM 802 N N . GLN A 1 98 ? -2.992 10.768 23.455 1.00 79.75 98 GLN A N 1
ATOM 803 C CA . GLN A 1 98 ? -4.208 10.129 22.934 1.00 79.75 98 GLN A CA 1
ATOM 804 C C . GLN A 1 98 ? -4.156 10.007 21.407 1.00 79.75 98 GLN A C 1
ATOM 806 O O . GLN A 1 98 ? -4.577 9.023 20.808 1.00 79.75 98 GLN A O 1
ATOM 811 N N . GLU A 1 99 ? -3.618 11.031 20.764 1.00 76.75 99 GLU A N 1
ATOM 812 C CA . GLU A 1 99 ? -3.455 11.059 19.330 1.00 76.75 99 GLU A CA 1
ATOM 813 C C . GLU A 1 99 ? -2.455 9.995 18.829 1.00 76.75 99 GLU A C 1
ATOM 815 O O . GLU A 1 99 ? -2.672 9.403 17.764 1.00 76.75 99 GLU A O 1
ATOM 820 N N . GLU A 1 100 ? -1.342 9.784 19.540 1.00 80.12 100 GLU A N 1
ATOM 821 C CA . GLU A 1 100 ? -0.284 8.804 19.226 1.00 80.12 100 GLU A CA 1
ATOM 822 C C . GLU A 1 100 ? -0.615 7.373 19.661 1.00 80.12 100 GLU A C 1
ATOM 824 O O . GLU A 1 100 ? 0.095 6.438 19.281 1.00 80.12 100 GLU A O 1
ATOM 829 N N . GLU A 1 101 ? -1.677 7.186 20.442 1.00 79.88 101 GLU A N 1
ATOM 830 C CA . GLU A 1 101 ? -2.103 5.868 20.883 1.00 79.88 101 GLU A CA 1
ATOM 831 C C . GLU A 1 101 ? -2.489 4.993 19.690 1.00 79.88 101 GLU A C 1
ATOM 833 O O . GLU A 1 101 ? -3.334 5.317 18.854 1.00 79.88 101 GLU A O 1
ATOM 838 N N . THR A 1 102 ? -1.859 3.825 19.640 1.00 79.88 102 THR A N 1
ATOM 839 C CA . THR A 1 102 ? -2.218 2.744 18.725 1.00 79.88 102 THR A CA 1
ATOM 840 C C . THR A 1 102 ? -3.278 1.833 19.324 1.00 79.88 102 THR A C 1
ATOM 842 O O . THR A 1 102 ? -3.659 0.859 18.684 1.00 79.88 102 THR A O 1
ATOM 845 N N . ASN A 1 103 ? -3.714 2.118 20.554 1.00 87.38 103 ASN A N 1
ATOM 846 C CA . ASN A 1 103 ? -4.621 1.295 21.327 1.00 87.38 103 ASN A CA 1
ATOM 847 C C . ASN A 1 103 ? -5.103 2.037 22.595 1.00 87.38 103 ASN A C 1
ATOM 849 O O . ASN A 1 103 ? -4.314 2.244 23.519 1.00 87.38 103 ASN A O 1
ATOM 853 N N . ASP A 1 104 ? -6.379 2.418 22.642 1.00 86.25 104 ASP A N 1
ATOM 854 C CA . ASP A 1 104 ? -7.002 3.130 23.765 1.00 86.25 104 ASP A CA 1
ATOM 855 C C . ASP A 1 104 ? -7.434 2.127 24.849 1.00 86.25 104 ASP A C 1
ATOM 857 O O . ASP A 1 104 ? -8.451 1.442 24.739 1.00 86.25 104 ASP A O 1
ATOM 861 N N . SER A 1 105 ? -6.656 2.049 25.930 1.00 83.31 105 SER A N 1
ATOM 862 C CA . SER A 1 105 ? -6.901 1.115 27.038 1.00 83.31 105 SER A CA 1
ATOM 863 C C . SER A 1 105 ? -8.121 1.464 27.896 1.00 83.31 105 SER A C 1
ATOM 865 O O . SER A 1 105 ? -8.559 0.632 28.693 1.00 83.31 105 SER A O 1
ATOM 867 N N . THR A 1 106 ? -8.686 2.667 27.739 1.00 83.25 106 THR A N 1
ATOM 868 C CA . THR A 1 106 ? -9.931 3.066 28.414 1.00 83.25 106 THR A CA 1
ATOM 869 C C . THR A 1 106 ? -11.162 2.455 27.751 1.00 83.25 106 THR A C 1
ATOM 871 O O . THR A 1 106 ? -12.243 2.437 28.343 1.00 83.25 106 THR A O 1
ATOM 874 N N . LEU A 1 107 ? -10.997 1.944 26.529 1.00 82.62 107 LEU A N 1
ATOM 875 C CA . LEU A 1 107 ? -12.041 1.316 25.747 1.00 82.62 107 LEU A CA 1
ATOM 876 C C . LEU A 1 107 ? -11.941 -0.206 25.779 1.00 82.62 107 LEU A C 1
ATOM 878 O O . LEU A 1 107 ? -11.055 -0.846 26.350 1.00 82.62 107 LEU A O 1
ATOM 882 N N . SER A 1 108 ? -13.003 -0.804 25.265 1.00 79.25 108 SER A N 1
ATOM 883 C CA . SER A 1 108 ? -13.336 -2.183 25.525 1.00 79.25 108 SER A CA 1
ATOM 884 C C . SER A 1 108 ? -14.014 -2.773 24.301 1.00 79.25 108 SER A C 1
ATOM 886 O O . SER A 1 108 ? -15.241 -2.733 24.204 1.00 79.25 108 SER A O 1
ATOM 888 N N . TRP A 1 109 ? -13.213 -3.327 23.390 1.00 78.81 109 TRP A N 1
ATOM 889 C CA . TRP A 1 109 ? -13.710 -3.890 22.141 1.00 78.81 109 TRP A CA 1
ATOM 890 C C . TRP A 1 109 ? -13.302 -5.356 21.916 1.00 78.81 109 TRP A C 1
ATOM 892 O O . TRP A 1 109 ? -12.107 -5.665 21.975 1.00 78.81 109 TRP A O 1
ATOM 902 N N . PRO A 1 110 ? -14.259 -6.253 21.604 1.00 78.56 110 PRO A N 1
ATOM 903 C CA . PRO A 1 110 ? -15.714 -6.067 21.706 1.00 78.56 110 PRO A CA 1
ATOM 904 C C . PRO A 1 110 ? -16.175 -5.838 23.155 1.00 78.56 110 PRO A C 1
ATOM 906 O O . PRO A 1 110 ? -15.424 -6.103 24.101 1.00 78.56 110 PRO A O 1
ATOM 909 N N . ARG A 1 111 ? -17.404 -5.347 23.360 1.00 77.69 111 ARG A N 1
ATOM 910 C CA . ARG A 1 111 ? -17.894 -5.046 24.715 1.00 77.69 111 ARG A CA 1
ATOM 911 C C . ARG A 1 111 ? -18.061 -6.321 25.530 1.00 77.69 111 ARG A C 1
ATOM 913 O O . ARG A 1 111 ? -18.436 -7.371 25.015 1.00 77.69 111 ARG A O 1
ATOM 920 N N . GLN A 1 112 ? -17.862 -6.209 26.841 1.00 74.94 112 GLN A N 1
ATOM 921 C CA . GLN A 1 112 ? -17.993 -7.351 27.747 1.00 74.94 112 GLN A CA 1
ATOM 922 C C . GLN A 1 112 ? -19.391 -7.994 27.688 1.00 74.94 112 GLN A C 1
ATOM 924 O O . GLN A 1 112 ? -19.495 -9.217 27.711 1.00 74.94 112 GLN A O 1
ATOM 929 N N . SER A 1 113 ? -20.444 -7.179 27.560 1.00 72.88 113 SER A N 1
ATOM 930 C CA . SER A 1 113 ? -21.833 -7.632 27.386 1.00 72.88 113 SER A CA 1
ATOM 931 C C . SER A 1 113 ? -22.028 -8.500 26.145 1.00 72.88 113 SER A C 1
ATOM 933 O O . SER A 1 113 ? -22.819 -9.445 26.160 1.00 72.88 113 SER A O 1
ATOM 935 N N . ASP A 1 114 ? -21.299 -8.181 25.078 1.00 74.94 114 ASP A N 1
ATOM 936 C CA . ASP A 1 114 ? -21.421 -8.851 23.789 1.00 74.94 114 ASP A CA 1
ATOM 937 C C . ASP A 1 114 ? -20.755 -10.231 23.883 1.00 74.94 114 ASP A C 1
ATOM 939 O O . ASP A 1 114 ? -21.299 -11.222 23.401 1.00 74.94 114 ASP A O 1
ATOM 943 N N . LEU A 1 115 ? -19.643 -10.333 24.622 1.00 73.94 115 LEU A N 1
ATOM 944 C CA . LEU A 1 115 ? -18.912 -11.584 24.847 1.00 73.94 115 LEU A CA 1
ATOM 945 C C . LEU A 1 115 ? -19.691 -12.598 25.704 1.00 73.94 115 LEU A C 1
ATOM 947 O O . LEU A 1 115 ? -19.651 -13.792 25.415 1.00 73.94 115 LEU A O 1
ATOM 951 N N . THR A 1 116 ? -20.402 -12.160 26.749 1.00 66.88 116 THR A N 1
ATOM 952 C CA . THR A 1 116 ? -21.052 -13.077 27.709 1.00 66.88 116 THR A CA 1
ATOM 953 C C . THR A 1 116 ? -22.323 -13.732 27.180 1.00 66.88 116 THR A C 1
ATOM 955 O O . THR A 1 116 ? -22.646 -14.844 27.592 1.00 66.88 116 THR A O 1
ATOM 958 N N . ASN A 1 117 ? -23.040 -13.063 26.274 1.00 65.06 117 ASN A N 1
ATOM 959 C CA . ASN A 1 117 ? -24.350 -13.521 25.802 1.00 65.06 117 ASN A CA 1
ATOM 960 C C . ASN A 1 117 ? -24.296 -14.232 24.443 1.00 65.06 117 ASN A C 1
ATOM 962 O O . ASN A 1 117 ? -25.213 -14.983 24.117 1.00 65.06 117 ASN A O 1
ATOM 966 N N . THR A 1 118 ? -23.243 -14.011 23.647 1.00 71.06 118 THR A N 1
ATOM 967 C CA . THR A 1 118 ? -23.178 -14.507 22.261 1.00 71.06 118 THR A CA 1
ATOM 968 C C . THR A 1 118 ? -22.124 -15.585 22.023 1.00 71.06 118 THR A C 1
ATOM 970 O O . THR A 1 118 ? -22.221 -16.303 21.026 1.00 71.06 118 THR A O 1
ATOM 973 N N . LEU A 1 119 ? -21.125 -15.752 22.897 1.00 76.88 119 LEU A N 1
ATOM 974 C CA . LEU A 1 119 ? -20.032 -16.698 22.660 1.00 76.88 119 LEU A CA 1
ATOM 975 C C . LEU A 1 119 ? -20.304 -18.099 23.232 1.00 76.88 119 LEU A C 1
ATOM 977 O O . LEU A 1 119 ? -20.945 -18.237 24.275 1.00 76.88 119 LEU A O 1
ATOM 981 N N . PRO A 1 120 ? -19.810 -19.166 22.573 1.00 76.00 120 PRO A N 1
ATOM 982 C CA . PRO A 1 120 ? -19.821 -20.505 23.150 1.00 76.00 120 PRO A CA 1
ATOM 983 C C . PRO A 1 120 ? -18.995 -20.545 24.443 1.00 76.00 120 PRO A C 1
ATOM 985 O O . PRO A 1 120 ? -18.001 -19.830 24.572 1.00 76.00 120 PRO A O 1
ATOM 988 N N . ARG A 1 121 ? -19.352 -21.422 25.389 1.00 72.19 121 ARG A N 1
ATOM 989 C CA . ARG A 1 121 ? -18.630 -21.527 26.673 1.00 72.19 121 ARG A CA 1
ATOM 990 C C . ARG A 1 121 ? -17.147 -21.867 26.502 1.00 72.19 121 ARG A C 1
ATOM 992 O O . ARG A 1 121 ? -16.337 -21.395 27.286 1.00 72.19 121 ARG A O 1
ATOM 999 N N . ASP A 1 122 ? -16.787 -22.637 25.477 1.00 75.62 122 ASP A N 1
ATOM 1000 C CA . ASP A 1 122 ? -15.398 -22.998 25.162 1.00 75.62 122 ASP A CA 1
ATOM 1001 C C . ASP A 1 122 ? -14.569 -21.833 24.592 1.00 75.62 122 ASP A C 1
ATOM 1003 O O . ASP A 1 122 ? -13.348 -21.931 24.529 1.00 75.62 122 ASP A O 1
ATOM 1007 N N . TRP A 1 123 ? -15.206 -20.723 24.207 1.00 77.50 123 TRP A N 1
ATOM 1008 C CA . TRP A 1 123 ? -14.527 -19.497 23.772 1.00 77.50 123 TRP A CA 1
ATOM 1009 C C . TRP A 1 123 ? -14.295 -18.517 24.923 1.00 77.50 123 TRP A C 1
ATOM 1011 O O . TRP A 1 123 ? -13.573 -17.537 24.762 1.00 77.50 123 TRP A O 1
ATOM 1021 N N . ILE A 1 124 ? -14.903 -18.761 26.084 1.00 69.69 124 ILE A N 1
ATOM 1022 C CA . ILE A 1 124 ? -14.746 -17.923 27.267 1.00 69.69 124 ILE A CA 1
ATOM 1023 C C . ILE A 1 124 ? -13.598 -18.507 28.091 1.00 69.69 124 ILE A C 1
ATOM 1025 O O . ILE A 1 124 ? -13.738 -19.544 28.738 1.00 69.69 124 ILE A O 1
ATOM 1029 N N . VAL A 1 125 ? -12.444 -17.841 28.067 1.00 61.91 125 VAL A N 1
ATOM 1030 C CA . VAL A 1 125 ? -11.292 -18.248 28.879 1.00 61.91 125 VAL A CA 1
ATOM 1031 C C . VAL A 1 125 ? -11.516 -17.768 30.314 1.00 61.91 125 VAL A C 1
ATOM 1033 O O . VAL A 1 125 ? -11.372 -16.587 30.631 1.00 61.91 125 VAL A O 1
ATOM 1036 N N . VAL A 1 126 ? -11.892 -18.693 31.196 1.00 54.22 126 VAL A N 1
ATOM 1037 C CA . VAL A 1 126 ? -11.971 -18.447 32.642 1.00 54.22 126 VAL A CA 1
ATOM 1038 C C . VAL A 1 126 ? -10.665 -18.922 33.260 1.00 54.22 126 VAL A C 1
ATOM 1040 O O . VAL A 1 126 ? -10.398 -20.122 33.305 1.00 54.22 126 VAL A O 1
ATOM 1043 N N . THR A 1 127 ? -9.833 -17.994 33.727 1.00 47.72 127 THR A N 1
ATOM 1044 C CA . THR A 1 127 ? -8.595 -18.369 34.416 1.00 47.72 127 THR A CA 1
ATOM 1045 C C . THR A 1 127 ? -8.846 -18.443 35.921 1.00 47.72 127 THR A C 1
ATOM 1047 O O . THR A 1 127 ? -9.264 -17.440 36.500 1.00 47.72 127 THR A O 1
ATOM 1050 N N . PRO A 1 128 ? -8.523 -19.556 36.605 1.00 35.03 128 PRO A N 1
ATOM 1051 C CA . PRO A 1 128 ? -8.176 -19.486 38.017 1.00 35.03 128 PRO A CA 1
ATOM 1052 C C . PRO A 1 128 ? -6.879 -18.676 38.124 1.00 35.03 128 PRO A C 1
ATOM 1054 O O . PRO A 1 128 ? -5.974 -18.869 37.311 1.00 35.03 128 PRO A O 1
ATOM 1057 N N . THR A 1 129 ? -6.780 -17.792 39.113 1.00 34.69 129 THR A N 1
ATOM 1058 C CA . THR A 1 129 ? -5.784 -16.715 39.319 1.00 34.69 129 THR A CA 1
ATOM 1059 C C . THR A 1 129 ? -4.287 -17.024 39.101 1.00 34.69 129 THR A C 1
ATOM 1061 O O . THR A 1 129 ? -3.482 -16.100 39.143 1.00 34.69 129 THR A O 1
ATOM 1064 N N . ASN A 1 130 ? -3.876 -18.259 38.788 1.00 33.84 130 ASN A N 1
ATOM 1065 C CA . ASN A 1 130 ? -2.475 -18.688 38.739 1.00 33.84 130 ASN A CA 1
ATOM 1066 C C . ASN A 1 130 ? -1.984 -19.385 37.445 1.00 33.84 130 ASN A C 1
ATOM 1068 O O . ASN A 1 130 ? -0.854 -19.861 37.454 1.00 33.84 130 ASN A O 1
ATOM 1072 N N . SER A 1 131 ? -2.739 -19.461 36.334 1.00 34.91 131 SER A N 1
ATOM 1073 C CA . SER A 1 131 ? -2.287 -20.253 35.153 1.00 34.91 131 SER A CA 1
ATOM 1074 C C . SER A 1 131 ? -2.142 -19.524 33.800 1.00 34.91 131 SER A C 1
ATOM 1076 O O . SER A 1 131 ? -1.262 -19.905 33.034 1.00 34.91 131 SER A O 1
ATOM 1078 N N . CYS A 1 132 ? -2.869 -18.432 33.516 1.00 38.09 132 CYS A N 1
ATOM 1079 C CA . CYS A 1 132 ? -2.641 -17.591 32.313 1.00 38.09 132 CYS A CA 1
ATOM 1080 C C . CYS A 1 132 ? -1.989 -16.231 32.589 1.00 38.09 132 CYS A C 1
ATOM 1082 O O . CYS A 1 132 ? -1.679 -15.506 31.643 1.00 38.09 132 CYS A O 1
ATOM 1084 N N . ASN A 1 133 ? -1.682 -15.899 33.846 1.00 35.19 133 ASN A N 1
ATOM 1085 C CA . ASN A 1 133 ? -0.928 -14.680 34.157 1.00 35.19 133 ASN A CA 1
ATOM 1086 C C . ASN A 1 133 ? 0.488 -14.693 33.560 1.00 35.19 133 ASN A C 1
ATOM 1088 O O . ASN A 1 133 ? 1.092 -13.638 33.424 1.00 35.19 133 ASN A O 1
ATOM 1092 N N . ALA A 1 134 ? 1.005 -15.847 33.126 1.00 33.62 134 ALA A N 1
ATOM 1093 C CA . ALA A 1 134 ? 2.283 -15.925 32.426 1.00 33.62 134 ALA A CA 1
ATOM 1094 C C . ALA A 1 134 ? 2.231 -15.342 30.998 1.00 33.62 134 ALA A C 1
ATOM 1096 O O . ALA A 1 134 ? 3.199 -14.723 30.573 1.00 33.62 134 ALA A O 1
ATOM 1097 N N . LEU A 1 135 ? 1.118 -15.477 30.264 1.00 38.75 135 LEU A N 1
ATOM 1098 C CA . LEU A 1 135 ? 1.035 -15.058 28.854 1.00 38.75 135 LEU A CA 1
ATOM 1099 C C . LEU A 1 135 ? 0.695 -13.570 28.691 1.00 38.75 135 LEU A C 1
ATOM 1101 O O . LEU A 1 135 ? 1.316 -12.898 27.869 1.00 38.75 135 LEU A O 1
ATOM 1105 N N . GLN A 1 136 ? -0.202 -13.030 29.524 1.00 39.34 136 GLN A N 1
ATOM 1106 C CA . GLN A 1 136 ? -0.547 -11.603 29.501 1.00 39.34 136 GLN A CA 1
ATOM 1107 C C . GLN A 1 136 ? 0.632 -10.730 29.986 1.00 39.34 136 GLN A C 1
ATOM 1109 O O . GLN A 1 136 ? 0.994 -9.752 29.333 1.00 39.34 136 GLN A O 1
ATOM 1114 N N . HIS A 1 137 ? 1.318 -11.124 31.074 1.00 32.97 137 HIS A N 1
ATOM 1115 C CA . HIS A 1 137 ? 2.462 -10.360 31.595 1.00 32.97 137 HIS A CA 1
ATOM 1116 C C . HIS A 1 137 ? 3.723 -10.447 30.725 1.00 32.97 137 HIS A C 1
ATOM 1118 O O . HIS A 1 137 ? 4.503 -9.493 30.704 1.00 32.97 137 HIS A O 1
ATOM 1124 N N . LEU A 1 138 ? 3.949 -11.549 29.997 1.00 34.78 138 LEU A N 1
ATOM 1125 C CA . LEU A 1 138 ? 5.091 -11.653 29.076 1.00 34.78 138 LEU A CA 1
ATOM 1126 C C . LEU A 1 138 ? 4.933 -10.740 27.849 1.00 34.78 138 LEU A C 1
ATOM 1128 O O . LEU A 1 138 ? 5.943 -10.287 27.302 1.00 34.78 138 LEU A O 1
ATOM 1132 N N . HIS A 1 139 ? 3.695 -10.433 27.449 1.00 39.41 139 HIS A N 1
ATOM 1133 C CA . HIS A 1 139 ? 3.413 -9.550 26.318 1.00 39.41 139 HIS A CA 1
ATOM 1134 C C . HIS A 1 139 ? 3.567 -8.061 26.684 1.00 39.41 139 HIS A C 1
ATOM 1136 O O . HIS A 1 139 ? 4.229 -7.322 25.950 1.00 39.41 139 HIS A O 1
ATOM 1142 N N . ASP A 1 140 ? 3.078 -7.646 27.859 1.00 36.38 140 ASP A N 1
ATOM 1143 C CA . ASP A 1 140 ? 3.207 -6.263 28.355 1.00 36.38 140 ASP A CA 1
ATOM 1144 C C . ASP A 1 140 ? 4.632 -5.906 28.820 1.00 36.38 140 ASP A C 1
ATOM 1146 O O . ASP A 1 140 ? 5.105 -4.781 28.612 1.00 36.38 140 ASP A O 1
ATOM 1150 N N . GLN A 1 141 ? 5.384 -6.855 29.399 1.00 33.12 141 GLN A N 1
ATOM 1151 C CA . GLN A 1 141 ? 6.765 -6.583 29.832 1.00 33.12 141 GLN A CA 1
ATOM 1152 C C . GLN A 1 141 ? 7.762 -6.442 28.672 1.00 33.12 141 GLN A C 1
ATOM 1154 O O . GLN A 1 141 ? 8.784 -5.766 28.824 1.00 33.12 141 GLN A O 1
ATOM 1159 N N . ARG A 1 142 ? 7.491 -7.036 27.500 1.00 34.66 142 ARG A N 1
ATOM 1160 C CA . ARG A 1 142 ? 8.341 -6.853 26.306 1.00 34.66 142 ARG A CA 1
ATOM 1161 C C . ARG A 1 142 ? 8.160 -5.478 25.655 1.00 34.66 142 ARG A C 1
ATOM 1163 O O . ARG A 1 142 ? 9.122 -4.959 25.093 1.00 34.66 142 ARG A O 1
ATOM 1170 N N . GLN A 1 143 ? 6.977 -4.878 25.778 1.00 38.59 143 GLN A N 1
ATOM 1171 C CA . GLN A 1 143 ? 6.668 -3.531 25.280 1.00 38.59 143 GLN A CA 1
ATOM 1172 C C . GLN A 1 143 ? 7.243 -2.436 26.198 1.00 38.59 143 GLN A C 1
ATOM 1174 O O . GLN A 1 143 ? 7.848 -1.473 25.727 1.00 38.59 143 GLN A O 1
ATOM 1179 N N . THR A 1 144 ? 7.149 -2.612 27.520 1.00 32.19 144 THR A N 1
ATOM 1180 C CA . THR A 1 144 ? 7.604 -1.608 28.502 1.00 32.19 144 THR A CA 1
ATOM 1181 C C . THR A 1 144 ? 9.123 -1.583 28.714 1.00 32.19 144 THR A C 1
ATOM 1183 O O . THR A 1 144 ? 9.692 -0.504 28.870 1.00 32.19 144 THR A O 1
ATOM 1186 N N . LYS A 1 145 ? 9.837 -2.717 28.617 1.00 31.64 145 LYS A N 1
ATOM 1187 C CA . LYS A 1 145 ? 11.310 -2.742 28.786 1.00 31.64 145 LYS A CA 1
ATOM 1188 C C . LYS A 1 145 ? 12.116 -2.055 27.674 1.00 31.64 145 LYS A C 1
ATOM 1190 O O . LYS A 1 145 ? 13.309 -1.840 27.865 1.00 31.64 145 LYS A O 1
ATOM 1195 N N . ARG A 1 146 ? 11.514 -1.693 26.534 1.00 36.53 146 ARG A N 1
ATOM 1196 C CA . ARG A 1 146 ? 12.207 -0.955 25.454 1.00 36.53 146 ARG A CA 1
ATOM 1197 C C . ARG A 1 146 ? 12.045 0.568 25.523 1.00 36.53 146 ARG A C 1
ATOM 1199 O O . ARG A 1 146 ? 12.751 1.269 24.807 1.00 36.53 146 ARG A O 1
ATOM 1206 N N . LYS A 1 147 ? 11.195 1.088 26.417 1.00 33.06 147 LYS A N 1
ATOM 1207 C CA . LYS A 1 147 ? 11.071 2.524 26.726 1.00 33.06 147 LYS A CA 1
ATOM 1208 C C . LYS A 1 147 ? 11.488 2.775 28.179 1.00 33.06 147 LYS A C 1
ATOM 1210 O O . LYS A 1 147 ? 10.656 3.011 29.044 1.00 33.06 147 LYS A O 1
ATOM 1215 N N . GLY A 1 148 ? 12.787 2.697 28.456 1.00 28.31 148 GLY A N 1
ATOM 1216 C CA . GLY A 1 148 ? 13.334 2.962 29.787 1.00 28.31 148 GLY A CA 1
ATOM 1217 C C . GLY A 1 148 ? 14.761 3.477 29.705 1.00 28.31 148 GLY A C 1
ATOM 1218 O O . GLY A 1 148 ? 15.694 2.698 29.541 1.00 28.31 148 GLY A O 1
ATOM 1219 N N . GLN A 1 149 ? 14.898 4.800 29.789 1.00 28.84 149 GLN A N 1
ATOM 1220 C CA . GLN A 1 149 ? 16.158 5.521 29.914 1.00 28.84 149 GLN A CA 1
ATOM 1221 C C . GLN A 1 149 ? 17.024 4.972 31.052 1.00 28.84 149 GLN A C 1
ATOM 1223 O O . GLN A 1 149 ? 16.566 4.704 32.161 1.00 28.84 149 GLN A O 1
ATOM 1228 N N . THR A 1 150 ? 18.312 4.888 30.750 1.00 27.48 150 THR A N 1
ATOM 1229 C CA . THR A 1 150 ? 19.433 4.746 31.669 1.00 27.48 150 THR A CA 1
ATOM 1230 C C . THR A 1 150 ? 19.350 5.792 32.783 1.00 27.48 150 THR A C 1
ATOM 1232 O O . THR A 1 150 ? 19.592 6.973 32.549 1.00 27.48 150 THR A O 1
ATOM 1235 N N . VAL A 1 151 ? 19.089 5.356 34.014 1.00 27.73 151 VAL A N 1
ATOM 1236 C CA . VAL A 1 151 ? 19.442 6.118 35.217 1.00 27.73 151 VAL A CA 1
ATOM 1237 C C . VAL A 1 151 ? 20.278 5.211 36.110 1.00 27.73 151 VAL A C 1
ATOM 1239 O O . VAL A 1 151 ? 19.821 4.181 36.599 1.00 27.73 151 VAL A O 1
ATOM 1242 N N . LYS A 1 152 ? 21.550 5.593 36.252 1.00 27.23 152 LYS A N 1
ATOM 1243 C CA . LYS A 1 152 ? 22.503 5.047 37.221 1.00 27.23 152 LYS A CA 1
ATOM 1244 C C . LYS A 1 152 ? 22.046 5.386 38.640 1.00 27.23 152 LYS A C 1
ATOM 1246 O O . LYS A 1 152 ? 21.632 6.515 38.869 1.00 27.23 152 LYS A O 1
ATOM 1251 N N . ASN A 1 153 ? 22.202 4.428 39.552 1.00 27.36 153 ASN A N 1
ATOM 1252 C CA . ASN A 1 153 ? 22.617 4.532 40.965 1.00 27.36 153 ASN A CA 1
ATOM 1253 C C . ASN A 1 153 ? 22.373 3.129 41.558 1.00 27.36 153 ASN A C 1
ATOM 1255 O O . ASN A 1 153 ? 21.310 2.565 41.344 1.00 27.36 153 ASN A O 1
ATOM 1259 N N . GLY A 1 154 ? 23.313 2.423 42.180 1.00 24.77 154 GLY A N 1
ATOM 1260 C CA . GLY A 1 154 ? 24.295 2.840 43.174 1.00 24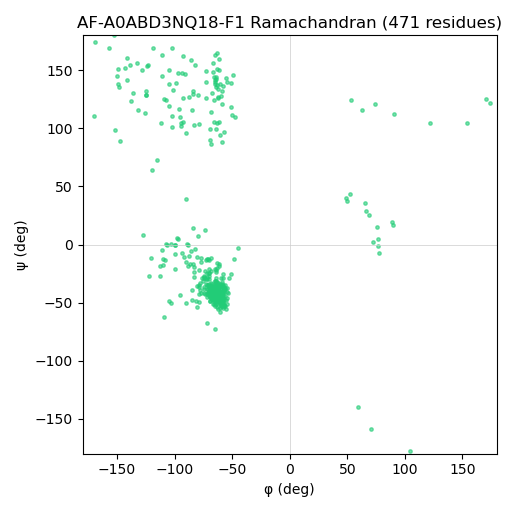.77 154 GLY A CA 1
ATOM 1261 C C . GLY A 1 154 ? 24.040 1.954 44.400 1.00 24.77 154 GLY A C 1
ATOM 1262 O O . GLY A 1 154 ? 23.028 2.123 45.071 1.00 24.77 154 GLY A O 1
ATOM 1263 N N . ASP A 1 155 ? 24.905 0.963 44.618 1.00 24.58 155 ASP A N 1
ATOM 1264 C CA . ASP A 1 155 ? 24.804 -0.067 45.659 1.00 24.58 155 ASP A CA 1
ATOM 1265 C C . ASP A 1 155 ? 24.669 0.486 47.089 1.00 24.58 155 ASP A C 1
ATOM 1267 O O . ASP A 1 155 ? 25.383 1.428 47.445 1.00 24.58 155 ASP A O 1
ATOM 1271 N N . LYS A 1 156 ? 23.861 -0.186 47.937 1.00 26.94 156 LYS A N 1
ATOM 1272 C CA . LYS A 1 156 ? 24.271 -0.761 49.248 1.00 26.94 156 LYS A CA 1
ATOM 1273 C C . LYS A 1 156 ? 23.105 -1.347 50.084 1.00 26.94 156 LYS A C 1
ATOM 1275 O O . LYS A 1 156 ? 22.220 -0.630 50.522 1.00 26.94 156 LYS A O 1
ATOM 1280 N N . ALA A 1 157 ? 23.256 -2.643 50.384 1.00 24.16 157 ALA A N 1
ATOM 1281 C CA . ALA A 1 157 ? 23.224 -3.295 51.709 1.00 24.16 157 ALA A CA 1
ATOM 1282 C C . ALA A 1 157 ? 21.919 -3.525 52.536 1.00 24.16 157 ALA A C 1
ATOM 1284 O O . ALA A 1 157 ? 21.327 -2.608 53.086 1.00 24.16 157 ALA A O 1
ATOM 1285 N N . CYS A 1 158 ? 21.702 -4.830 52.797 1.00 23.05 158 CYS A N 1
ATOM 1286 C CA . CYS A 1 158 ? 21.437 -5.508 54.089 1.00 23.05 158 CYS A CA 1
ATOM 1287 C C . CYS A 1 158 ? 20.009 -5.729 54.658 1.00 23.05 158 CYS A C 1
ATOM 1289 O O . CYS A 1 158 ? 19.371 -4.823 55.169 1.00 23.05 158 CYS A O 1
ATOM 1291 N N . ILE A 1 159 ? 19.646 -7.029 54.685 1.00 24.44 159 ILE A N 1
ATOM 1292 C CA . ILE A 1 159 ? 19.175 -7.884 55.811 1.00 24.44 159 ILE A CA 1
ATOM 1293 C C . ILE A 1 159 ? 17.983 -7.409 56.671 1.00 24.44 159 ILE A C 1
ATOM 1295 O O . ILE A 1 159 ? 18.093 -6.437 57.405 1.00 24.44 159 ILE A O 1
ATOM 1299 N N . GLY A 1 160 ? 16.939 -8.255 56.767 1.00 22.72 160 GLY A N 1
ATOM 1300 C CA . GLY A 1 160 ? 16.123 -8.343 57.991 1.00 22.72 160 GLY A CA 1
ATOM 1301 C C . GLY A 1 160 ? 14.671 -8.819 57.855 1.00 22.72 160 GLY A C 1
ATOM 1302 O O . GLY A 1 160 ? 13.793 -8.035 57.532 1.00 22.72 160 GLY A O 1
ATOM 1303 N N . THR A 1 161 ? 14.432 -10.076 58.254 1.00 23.33 161 THR A N 1
ATOM 1304 C CA . THR A 1 161 ? 13.245 -10.589 58.990 1.00 23.33 161 THR A CA 1
ATOM 1305 C C . THR A 1 161 ? 11.829 -10.546 58.379 1.00 23.33 161 THR A C 1
ATOM 1307 O O . THR A 1 161 ? 11.194 -9.506 58.261 1.00 23.33 161 THR A O 1
ATOM 1310 N N . LYS A 1 162 ? 11.275 -11.751 58.151 1.00 31.86 162 LYS A N 1
ATOM 1311 C CA . LYS A 1 162 ? 9.830 -12.041 58.036 1.00 31.86 162 LYS A CA 1
ATOM 1312 C C . LYS A 1 162 ? 9.082 -11.755 59.354 1.00 31.86 162 LYS A C 1
ATOM 1314 O O . LYS A 1 162 ? 9.584 -12.154 60.404 1.00 31.86 162 LYS A O 1
ATOM 1319 N N . PRO A 1 163 ? 7.833 -11.265 59.283 1.00 25.52 163 PRO A N 1
ATOM 1320 C CA . PRO A 1 163 ? 6.792 -11.547 60.276 1.00 25.52 163 PRO A CA 1
ATOM 1321 C C . PRO A 1 163 ? 5.565 -12.271 59.654 1.00 25.52 163 PRO A C 1
ATOM 1323 O O . PRO A 1 163 ? 5.524 -12.469 58.438 1.00 25.52 163 PRO A O 1
ATOM 1326 N N . PRO A 1 164 ? 4.628 -12.787 60.477 1.00 24.92 164 PRO A N 1
ATOM 1327 C CA . PRO A 1 164 ? 3.982 -14.084 60.260 1.00 24.92 164 PRO A CA 1
ATOM 1328 C C . PRO A 1 164 ? 2.658 -14.042 59.484 1.00 24.92 164 PRO A C 1
ATOM 1330 O O . PRO A 1 164 ? 1.994 -13.013 59.395 1.00 24.92 164 PRO A O 1
ATOM 1333 N N . LEU A 1 165 ? 2.270 -15.221 58.973 1.00 29.45 165 LEU A N 1
ATOM 1334 C CA . LEU A 1 165 ? 0.943 -15.514 58.430 1.00 29.45 165 LEU A CA 1
ATOM 1335 C C . LEU A 1 165 ? -0.151 -15.104 59.429 1.00 29.45 165 LEU A C 1
ATOM 1337 O O . LEU A 1 165 ? -0.255 -15.690 60.505 1.00 29.45 165 LEU A O 1
ATOM 1341 N N . GLN A 1 166 ? -1.008 -14.168 59.025 1.00 24.39 166 GLN A N 1
ATOM 1342 C CA . GLN A 1 166 ? -2.349 -14.032 59.581 1.00 24.39 166 GLN A CA 1
ATOM 1343 C C . GLN A 1 166 ? -3.349 -14.620 58.591 1.00 24.39 166 GLN A C 1
ATOM 1345 O O . GLN A 1 166 ? -3.573 -14.106 57.498 1.00 24.39 166 GLN A O 1
ATOM 1350 N N . THR A 1 167 ? -3.924 -15.744 59.000 1.00 28.14 167 THR A N 1
ATOM 1351 C CA . THR A 1 167 ? -5.102 -16.366 58.412 1.00 28.14 167 THR A CA 1
ATOM 1352 C C . THR A 1 167 ? -6.318 -15.493 58.710 1.00 28.14 167 THR A C 1
ATOM 1354 O O . THR A 1 167 ? -6.871 -15.573 59.804 1.00 28.14 167 THR A O 1
ATOM 1357 N N . ASN A 1 168 ? -6.745 -14.680 57.747 1.00 24.62 168 ASN A N 1
ATOM 1358 C CA . ASN A 1 168 ? -8.111 -14.167 57.723 1.00 24.62 168 ASN A CA 1
ATOM 1359 C C . ASN A 1 168 ? -8.896 -14.960 56.682 1.00 24.62 168 ASN A C 1
ATOM 1361 O O . ASN A 1 168 ? -8.783 -14.742 55.480 1.00 24.62 168 ASN A O 1
ATOM 1365 N N . SER A 1 169 ? -9.684 -15.909 57.180 1.00 29.80 169 SER A N 1
ATOM 1366 C CA . SER A 1 169 ? -10.804 -16.506 56.469 1.00 29.80 169 SER A CA 1
ATOM 1367 C C . SER A 1 169 ? -11.896 -15.447 56.309 1.00 29.80 169 SER A C 1
ATOM 1369 O O . SER A 1 169 ? -12.789 -15.327 57.148 1.00 29.80 169 SER A O 1
ATOM 1371 N N . GLN A 1 170 ? -11.810 -14.656 55.248 1.00 26.27 170 GLN A N 1
ATOM 1372 C CA . GLN A 1 170 ? -12.985 -14.043 54.650 1.00 26.27 170 GLN A CA 1
ATOM 1373 C C . GLN A 1 170 ? -13.208 -14.749 53.322 1.00 26.27 170 GLN A C 1
ATOM 1375 O O . GLN A 1 170 ? -12.293 -14.910 52.520 1.00 26.27 170 GLN A O 1
ATOM 1380 N N . SER A 1 171 ? -14.416 -15.276 53.168 1.00 27.75 171 SER A N 1
ATOM 1381 C CA . SER A 1 171 ? -14.942 -15.829 51.935 1.00 27.75 171 SER A CA 1
ATOM 1382 C C . SER A 1 171 ? -14.924 -14.745 50.859 1.00 27.75 171 SER A C 1
ATOM 1384 O O . SER A 1 171 ? -15.899 -14.011 50.710 1.00 27.75 171 SER A O 1
ATOM 1386 N N . ASP A 1 172 ? -13.810 -14.632 50.140 1.00 25.25 172 ASP A N 1
ATOM 1387 C CA . ASP A 1 172 ? -13.795 -13.996 48.832 1.00 25.25 172 ASP A CA 1
ATOM 1388 C C . ASP A 1 172 ? -14.685 -14.858 47.937 1.00 25.25 172 ASP A C 1
ATOM 1390 O O . ASP A 1 172 ? -14.312 -15.963 47.528 1.00 25.25 172 ASP A O 1
ATOM 1394 N N . GLU A 1 173 ? -15.898 -14.373 47.666 1.00 28.73 173 GLU A N 1
ATOM 1395 C CA . GLU A 1 173 ? -16.600 -14.740 46.445 1.00 28.73 173 GLU A CA 1
ATOM 1396 C C . GLU A 1 173 ? -15.593 -14.567 45.313 1.00 28.73 173 GLU A C 1
ATOM 1398 O O . GLU A 1 173 ? -15.151 -13.458 45.015 1.00 28.73 173 GLU A O 1
ATOM 1403 N N . SER A 1 174 ? -15.157 -15.684 44.734 1.00 31.70 174 SER A N 1
ATOM 1404 C CA . SER A 1 174 ? -14.209 -15.686 43.635 1.00 31.70 174 SER A CA 1
ATOM 1405 C C . SER A 1 174 ? -14.831 -14.922 42.467 1.00 31.70 174 SER A C 1
ATOM 1407 O O . SER A 1 174 ? -15.591 -15.497 41.681 1.00 31.70 174 SER A O 1
ATOM 1409 N N . LEU A 1 175 ? -14.532 -13.625 42.367 1.00 33.94 175 LEU A N 1
ATOM 1410 C CA . LEU A 1 175 ? -14.790 -12.802 41.196 1.00 33.94 175 LEU A CA 1
ATOM 1411 C C . LEU A 1 175 ? -14.074 -13.481 40.031 1.00 33.94 175 LEU A C 1
ATOM 1413 O O . LEU A 1 175 ? -12.861 -13.380 39.845 1.00 33.94 175 LEU A O 1
ATOM 1417 N N . THR A 1 176 ? -14.841 -14.265 39.283 1.00 37.22 176 THR A N 1
ATOM 1418 C CA . THR A 1 176 ? -14.400 -14.926 38.065 1.00 37.22 176 THR A CA 1
ATOM 1419 C C . THR A 1 176 ? -14.197 -13.829 37.032 1.00 37.22 176 THR A C 1
ATOM 1421 O O . THR A 1 176 ? -15.113 -13.434 36.317 1.00 37.22 176 THR A O 1
ATOM 1424 N N . HIS A 1 177 ? -12.984 -13.282 36.978 1.00 46.00 177 HIS A N 1
ATOM 1425 C CA . HIS A 1 177 ? -12.599 -12.383 35.905 1.00 46.00 177 HIS A CA 1
ATOM 1426 C C . HIS A 1 177 ? -12.590 -13.186 34.604 1.00 46.00 177 HIS A C 1
ATOM 1428 O O . HIS A 1 177 ? -11.705 -14.008 34.363 1.00 46.00 177 HIS A O 1
ATOM 1434 N N . ILE A 1 178 ? -13.608 -12.965 33.773 1.00 50.03 178 ILE A N 1
ATOM 1435 C CA . ILE A 1 178 ? -13.608 -13.415 32.385 1.00 50.03 178 ILE A CA 1
ATOM 1436 C C . ILE A 1 178 ? -12.433 -12.709 31.712 1.00 50.03 178 ILE A C 1
ATOM 1438 O O . ILE A 1 178 ? -12.483 -11.502 31.466 1.00 50.03 178 ILE A O 1
ATOM 1442 N N . VAL A 1 179 ? -11.360 -13.452 31.451 1.00 52.81 179 VAL A N 1
ATOM 1443 C CA . VAL A 1 179 ? -10.228 -12.930 30.693 1.00 52.81 179 VAL A CA 1
ATOM 1444 C C . VAL A 1 179 ? -10.686 -12.839 29.251 1.00 52.81 179 VAL A C 1
ATOM 1446 O O . VAL A 1 179 ? -11.215 -13.807 28.698 1.00 52.81 179 VAL A O 1
ATOM 1449 N N . ARG A 1 180 ? -10.541 -11.652 28.653 1.00 59.44 180 ARG A N 1
ATOM 1450 C CA . ARG A 1 180 ? -10.929 -11.459 27.260 1.00 59.44 180 ARG A CA 1
ATOM 1451 C C . ARG A 1 180 ? -10.138 -12.439 26.404 1.00 59.44 180 ARG A C 1
ATOM 1453 O O . ARG A 1 180 ? -8.911 -12.379 26.409 1.00 59.44 180 ARG A O 1
ATOM 1460 N N . PRO A 1 181 ? -10.823 -13.321 25.667 1.00 53.59 181 PRO A N 1
ATOM 1461 C CA . PRO A 1 181 ? -10.154 -14.339 24.873 1.00 53.59 181 PRO A CA 1
ATOM 1462 C C . PRO A 1 181 ? -9.301 -13.734 23.752 1.00 53.59 181 PRO A C 1
ATOM 1464 O O . PRO A 1 181 ? -8.375 -14.371 23.260 1.00 53.59 181 PRO A O 1
ATOM 1467 N N . TYR A 1 182 ? -9.611 -12.502 23.346 1.00 64.25 182 TYR A N 1
ATOM 1468 C CA . TYR A 1 182 ? -9.009 -11.863 22.195 1.00 64.25 182 TYR A CA 1
ATOM 1469 C C . TYR A 1 182 ? -8.944 -10.344 22.356 1.00 64.25 182 TYR A C 1
ATOM 1471 O O . TYR A 1 182 ? -9.841 -9.734 22.941 1.00 64.25 182 TYR A O 1
ATOM 1479 N N . TYR A 1 183 ? -7.875 -9.752 21.822 1.00 67.75 183 TYR A N 1
ATOM 1480 C CA . TYR A 1 183 ? -7.605 -8.323 21.885 1.00 67.75 183 TYR A CA 1
ATOM 1481 C C . TYR A 1 183 ? -7.238 -7.791 20.501 1.00 67.75 183 TYR A C 1
ATOM 1483 O O . TYR A 1 183 ? -6.213 -8.176 19.935 1.00 67.75 183 TYR A O 1
ATOM 1491 N N . LEU A 1 184 ? -8.077 -6.901 19.972 1.00 81.19 184 LEU A N 1
ATOM 1492 C CA . LEU A 1 184 ? -7.733 -6.055 18.836 1.00 81.19 184 LEU A CA 1
ATOM 1493 C C . LEU A 1 184 ? -7.337 -4.692 19.356 1.00 81.19 184 LEU A C 1
ATOM 1495 O O . LEU A 1 184 ? -8.002 -4.152 20.240 1.00 81.19 184 LEU A O 1
ATOM 1499 N N . ASN A 1 185 ? -6.298 -4.120 18.764 1.00 87.88 185 ASN A N 1
ATOM 1500 C CA . ASN A 1 185 ? -6.027 -2.713 18.969 1.00 87.88 185 ASN A CA 1
ATOM 1501 C C . ASN A 1 185 ? -7.214 -1.895 18.477 1.00 87.88 185 ASN A C 1
ATOM 1503 O O . ASN A 1 185 ? -7.802 -2.182 17.430 1.00 87.88 185 ASN A O 1
ATOM 1507 N N . HIS A 1 186 ? -7.571 -0.877 19.238 1.00 90.25 186 HIS A N 1
ATOM 1508 C CA . HIS A 1 186 ? -8.730 -0.064 18.933 1.00 90.25 186 HIS A CA 1
ATOM 1509 C C . HIS A 1 186 ? -8.522 1.361 19.402 1.00 90.25 186 HIS A C 1
ATOM 1511 O O . HIS A 1 186 ? -7.781 1.624 20.343 1.00 90.25 186 HIS A O 1
ATOM 1517 N N . VAL A 1 187 ? -9.155 2.289 18.706 1.00 92.06 187 VAL A N 1
ATOM 1518 C CA . VAL A 1 187 ? -9.081 3.718 18.988 1.00 92.06 187 VAL A CA 1
ATOM 1519 C C . VAL A 1 187 ? -10.450 4.336 18.780 1.00 92.06 187 VAL A C 1
ATOM 1521 O O . VAL A 1 187 ? -11.299 3.788 18.077 1.00 92.06 187 VAL A O 1
ATOM 1524 N N . ARG A 1 188 ? -10.651 5.511 19.366 1.00 91.69 188 ARG A N 1
ATOM 1525 C CA . ARG A 1 188 ? -11.817 6.349 19.084 1.00 91.69 188 ARG A CA 1
ATOM 1526 C C . ARG A 1 188 ? -11.818 6.784 17.622 1.00 91.69 188 ARG A C 1
ATOM 1528 O O . ARG A 1 188 ? -10.759 6.966 17.014 1.00 91.69 188 ARG A O 1
ATOM 1535 N N . GLY A 1 189 ? -12.998 7.011 17.071 1.00 91.00 189 GLY A N 1
ATOM 1536 C CA . GLY A 1 189 ? -13.202 7.658 15.783 1.00 91.00 189 GLY A CA 1
ATOM 1537 C C . GLY A 1 189 ? -12.589 9.053 15.738 1.00 91.00 189 GLY A C 1
ATOM 1538 O O . GLY A 1 189 ? -11.974 9.432 14.739 1.00 91.00 189 GLY A O 1
ATOM 1539 N N . SER A 1 190 ? -12.649 9.792 16.850 1.00 87.00 190 SER A N 1
ATOM 1540 C CA . SER A 1 190 ? -11.959 11.081 16.990 1.00 87.00 190 SER A CA 1
ATOM 1541 C C . SER A 1 190 ? -10.436 10.965 16.802 1.00 87.00 190 SER A C 1
ATOM 1543 O O . SER A 1 190 ? -9.837 11.784 16.102 1.00 87.00 190 SER A O 1
ATOM 1545 N N . THR A 1 191 ? -9.812 9.912 17.340 1.00 91.19 191 THR A N 1
ATOM 1546 C CA . THR A 1 191 ? -8.391 9.595 17.117 1.00 91.19 191 THR A CA 1
ATOM 1547 C C . THR A 1 191 ? -8.145 9.119 15.681 1.00 91.19 191 THR A C 1
ATOM 1549 O O . THR A 1 191 ? -7.181 9.547 15.041 1.00 91.19 191 THR A O 1
ATOM 1552 N N . ARG A 1 192 ? -9.042 8.292 15.124 1.00 93.25 192 ARG A N 1
ATOM 1553 C CA . ARG A 1 192 ? -8.960 7.813 13.733 1.00 93.25 192 ARG A CA 1
ATOM 1554 C C . ARG A 1 192 ? -8.943 8.953 12.723 1.00 93.25 192 ARG A C 1
ATOM 1556 O O . ARG A 1 192 ? -8.180 8.888 11.765 1.00 93.25 192 ARG A O 1
ATOM 1563 N N . LEU A 1 193 ? -9.721 10.009 12.936 1.00 92.38 193 LEU A N 1
ATOM 1564 C CA . LEU A 1 193 ? -9.709 11.204 12.089 1.00 92.38 193 LEU A CA 1
ATOM 1565 C C . LEU A 1 193 ? -8.295 11.800 11.960 1.00 92.38 193 LEU A C 1
ATOM 1567 O O . LEU A 1 193 ? -7.861 12.140 10.857 1.00 92.38 193 LEU A O 1
ATOM 1571 N N . ARG A 1 194 ? -7.517 11.847 13.048 1.00 90.44 194 ARG A N 1
ATOM 1572 C CA . ARG A 1 194 ? -6.100 12.236 12.972 1.00 90.44 194 ARG A CA 1
ATOM 1573 C C . ARG A 1 194 ? -5.279 11.236 12.162 1.00 90.44 194 ARG A C 1
ATOM 1575 O O . ARG A 1 194 ? -4.488 11.644 11.317 1.00 90.44 194 ARG A O 1
ATOM 1582 N N . HIS A 1 195 ? -5.417 9.939 12.429 1.00 93.44 195 HIS A N 1
ATOM 1583 C CA . HIS A 1 195 ? -4.657 8.920 11.693 1.00 93.44 195 HIS A CA 1
ATOM 1584 C C . HIS A 1 195 ? -4.941 9.012 10.188 1.00 93.44 195 HIS A C 1
ATOM 1586 O O . HIS A 1 195 ? -4.017 8.947 9.377 1.00 93.44 195 HIS A O 1
ATOM 1592 N N . ALA A 1 196 ? -6.204 9.235 9.816 1.00 95.31 196 ALA A N 1
ATOM 1593 C CA . ALA A 1 196 ? -6.628 9.462 8.443 1.00 95.31 196 ALA A CA 1
ATOM 1594 C C . ALA A 1 196 ? -5.979 10.724 7.860 1.00 95.31 196 ALA A C 1
ATOM 1596 O O . ALA A 1 196 ? -5.402 10.662 6.779 1.00 95.31 196 ALA A O 1
ATOM 1597 N N . SER A 1 197 ? -5.983 11.846 8.589 1.00 94.19 197 SER A N 1
ATOM 1598 C CA . SER A 1 197 ? -5.349 13.088 8.124 1.00 94.19 197 SER A CA 1
ATOM 1599 C C . SER A 1 197 ? -3.837 12.940 7.919 1.00 94.19 197 SER A C 1
ATOM 1601 O O . SER A 1 197 ? -3.289 13.480 6.960 1.00 94.19 197 SER A O 1
ATOM 1603 N N . GLN A 1 198 ? -3.164 12.153 8.763 1.00 94.62 198 GLN A N 1
ATOM 1604 C CA . GLN A 1 198 ? -1.757 11.798 8.589 1.00 94.62 198 GLN A CA 1
ATOM 1605 C C . GLN A 1 198 ? -1.522 10.974 7.321 1.00 94.62 198 GLN A C 1
ATOM 1607 O O . GLN A 1 198 ? -0.609 11.292 6.563 1.00 94.62 198 GLN A O 1
ATOM 1612 N N . ARG A 1 199 ? -2.329 9.938 7.066 1.00 96.62 199 ARG A N 1
ATOM 1613 C CA . ARG A 1 199 ? -2.155 9.081 5.880 1.00 96.62 199 ARG A CA 1
ATOM 1614 C C . ARG A 1 199 ? -2.553 9.764 4.580 1.00 96.62 199 ARG A C 1
ATOM 1616 O O . ARG A 1 199 ? -1.865 9.582 3.582 1.00 96.62 199 ARG A O 1
ATOM 1623 N N . VAL A 1 200 ? -3.579 10.611 4.598 1.00 97.81 200 VAL A N 1
ATOM 1624 C CA . VAL A 1 200 ? -3.900 11.495 3.467 1.00 97.81 200 VAL A CA 1
ATOM 1625 C C . VAL A 1 200 ? -2.752 12.476 3.222 1.00 97.81 200 VAL A C 1
ATOM 1627 O O . VAL A 1 200 ? -2.339 12.653 2.080 1.00 97.81 200 VAL A O 1
ATOM 1630 N N . GLY A 1 201 ? -2.183 13.064 4.280 1.00 97.50 201 GLY A N 1
ATOM 1631 C CA . GLY A 1 201 ? -1.011 13.931 4.167 1.00 97.50 201 GLY A CA 1
ATOM 1632 C C . GLY A 1 201 ? 0.197 13.218 3.557 1.00 97.50 201 GLY A C 1
ATOM 1633 O O . GLY A 1 201 ? 0.811 13.753 2.638 1.00 97.50 201 GLY A O 1
ATOM 1634 N N . ALA A 1 202 ? 0.482 11.990 4.000 1.00 97.75 202 ALA A N 1
ATOM 1635 C CA . ALA A 1 202 ? 1.526 11.147 3.422 1.00 97.75 202 ALA A CA 1
ATOM 1636 C C . ALA A 1 202 ? 1.287 10.896 1.925 1.00 97.75 202 ALA A C 1
ATOM 1638 O O . ALA A 1 202 ? 2.172 11.177 1.130 1.00 97.75 202 ALA A O 1
ATOM 1639 N N . ALA A 1 203 ? 0.079 10.486 1.523 1.00 98.25 203 ALA A N 1
ATOM 1640 C CA . ALA A 1 203 ? -0.258 10.259 0.115 1.00 98.25 203 ALA A CA 1
ATOM 1641 C C . ALA A 1 203 ? -0.105 11.517 -0.761 1.00 98.25 203 ALA A C 1
ATOM 1643 O O . ALA A 1 203 ? 0.430 11.439 -1.867 1.00 98.25 203 ALA A O 1
ATOM 1644 N N . LEU A 1 204 ? -0.527 12.689 -0.271 1.00 98.12 204 LEU A N 1
ATOM 1645 C CA . LEU A 1 204 ? -0.306 13.965 -0.966 1.00 98.12 204 LEU A CA 1
ATOM 1646 C C . LEU A 1 204 ? 1.188 14.283 -1.097 1.00 98.12 204 LEU A C 1
ATOM 1648 O O . LEU A 1 204 ? 1.634 14.725 -2.157 1.00 98.12 204 LEU A O 1
ATOM 1652 N N . GLY A 1 205 ? 1.957 14.027 -0.035 1.00 97.81 205 GLY A N 1
ATOM 1653 C CA . GLY A 1 205 ? 3.411 14.160 -0.026 1.00 97.81 205 GLY A CA 1
ATOM 1654 C C . GLY A 1 205 ? 4.074 13.267 -1.066 1.00 97.81 205 GLY A C 1
ATOM 1655 O O . GLY A 1 205 ? 4.874 13.758 -1.855 1.00 97.81 205 GLY A O 1
ATOM 1656 N N . THR A 1 206 ? 3.661 12.004 -1.141 1.00 98.06 206 THR A N 1
ATOM 1657 C CA . THR A 1 206 ? 4.129 11.016 -2.118 1.00 98.06 206 THR A CA 1
ATOM 1658 C C . THR A 1 206 ? 3.868 11.436 -3.554 1.00 98.06 206 THR A C 1
ATOM 1660 O O . THR A 1 206 ? 4.774 11.391 -4.390 1.00 98.06 206 THR A O 1
ATOM 1663 N N . ILE A 1 207 ? 2.643 11.874 -3.855 1.00 97.44 207 ILE A N 1
ATOM 1664 C CA . ILE A 1 207 ? 2.274 12.321 -5.203 1.00 97.44 207 ILE A CA 1
ATOM 1665 C C . ILE A 1 207 ? 3.088 13.562 -5.582 1.00 97.44 207 ILE A C 1
ATOM 1667 O O . ILE A 1 207 ? 3.649 13.614 -6.677 1.00 97.44 207 ILE A O 1
ATOM 1671 N N . LEU A 1 208 ? 3.207 14.542 -4.677 1.00 97.56 208 LEU A N 1
ATOM 1672 C CA . LEU A 1 208 ? 3.963 15.764 -4.946 1.00 97.56 208 LEU A CA 1
ATOM 1673 C C . LEU A 1 208 ? 5.470 15.499 -5.069 1.00 97.56 208 LEU A C 1
ATOM 1675 O O . LEU A 1 208 ? 6.096 16.029 -5.983 1.00 97.56 208 LEU A O 1
ATOM 1679 N N . ALA A 1 209 ? 6.050 14.664 -4.204 1.00 97.38 209 ALA A N 1
ATOM 1680 C CA . ALA A 1 209 ? 7.450 14.252 -4.295 1.00 97.38 209 ALA A CA 1
ATOM 1681 C C . ALA A 1 209 ? 7.727 13.578 -5.642 1.00 97.38 209 ALA A C 1
ATOM 1683 O O . ALA A 1 209 ? 8.692 13.924 -6.325 1.00 97.38 209 ALA A O 1
ATOM 1684 N N . SER A 1 210 ? 6.829 12.676 -6.052 1.00 96.19 210 SER A N 1
ATOM 1685 C CA . SER A 1 210 ? 6.929 11.981 -7.333 1.00 96.19 210 SER A CA 1
ATOM 1686 C C . SER A 1 210 ? 6.870 12.959 -8.503 1.00 96.19 210 SER A C 1
ATOM 1688 O O . SER A 1 210 ? 7.732 12.927 -9.380 1.00 96.19 210 SER A O 1
ATOM 1690 N N . PHE A 1 211 ? 5.898 13.875 -8.488 1.00 95.56 211 PHE A N 1
ATOM 1691 C CA . PHE A 1 211 ? 5.748 14.908 -9.509 1.00 95.56 211 PHE A CA 1
ATOM 1692 C C . PHE A 1 211 ? 6.986 15.808 -9.611 1.00 95.56 211 PHE A C 1
ATOM 1694 O O . PHE A 1 211 ? 7.481 16.040 -10.714 1.00 95.56 211 PHE A O 1
ATOM 1701 N N . LEU A 1 212 ? 7.509 16.295 -8.481 1.00 94.75 212 LEU A N 1
ATOM 1702 C CA . LEU A 1 212 ? 8.674 17.183 -8.453 1.00 94.75 212 LEU A CA 1
ATOM 1703 C C . LEU A 1 212 ? 9.921 16.494 -9.012 1.00 94.75 212 LEU A C 1
ATOM 1705 O O . LEU A 1 212 ? 10.576 17.051 -9.889 1.00 94.75 212 LEU A O 1
ATOM 1709 N N . LEU A 1 213 ? 10.225 15.276 -8.557 1.00 93.50 213 LEU A N 1
ATOM 1710 C CA . LEU A 1 213 ? 11.409 14.545 -9.014 1.00 93.50 213 LEU A CA 1
ATOM 1711 C C . LEU A 1 213 ? 11.327 14.179 -10.497 1.00 93.50 213 LEU A C 1
ATOM 1713 O O . LEU A 1 213 ? 12.303 14.391 -11.217 1.00 93.50 213 LEU A O 1
ATOM 1717 N N . CYS A 1 214 ? 10.166 13.730 -10.982 1.00 91.44 214 CYS A N 1
ATOM 1718 C CA . CYS A 1 214 ? 9.964 13.480 -12.415 1.00 91.44 214 CYS A CA 1
ATOM 1719 C C . CYS A 1 214 ? 10.080 14.777 -13.238 1.00 91.44 214 CYS A C 1
ATOM 1721 O O . CYS A 1 214 ? 10.656 14.786 -14.320 1.00 91.44 214 CYS A O 1
ATOM 1723 N N . SER A 1 215 ? 9.608 15.912 -12.707 1.00 89.94 215 SER A N 1
ATOM 1724 C CA . SER A 1 215 ? 9.740 17.222 -13.368 1.00 89.94 215 SER A CA 1
ATOM 1725 C C . SER A 1 215 ? 11.184 17.731 -13.425 1.00 89.94 215 SER A C 1
ATOM 1727 O O . SER A 1 215 ? 11.506 18.591 -14.245 1.00 89.94 215 SER A O 1
ATOM 1729 N N . PHE A 1 216 ? 12.055 17.250 -12.535 1.00 87.88 216 PHE A N 1
ATOM 1730 C CA . PHE A 1 216 ? 13.484 17.570 -12.543 1.00 87.88 216 PHE A CA 1
ATOM 1731 C C . PHE A 1 216 ? 14.311 16.595 -13.382 1.00 87.88 216 PHE A C 1
ATOM 1733 O O . PHE A 1 216 ? 15.449 16.920 -13.697 1.00 87.88 216 PHE A O 1
ATOM 1740 N N . THR A 1 217 ? 13.746 15.441 -13.742 1.00 78.25 217 THR A N 1
ATOM 1741 C CA . THR A 1 217 ? 14.412 14.361 -14.481 1.00 78.25 217 THR A CA 1
ATOM 1742 C C . THR A 1 217 ? 13.687 14.098 -15.795 1.00 78.25 217 THR A C 1
ATOM 1744 O O . THR A 1 217 ? 13.124 13.029 -16.024 1.00 78.25 217 THR A O 1
ATOM 1747 N N . THR A 1 218 ? 13.686 15.091 -16.686 1.00 64.75 218 THR A N 1
ATOM 1748 C CA . THR A 1 218 ? 12.827 15.065 -17.880 1.00 64.75 218 THR A CA 1
ATOM 1749 C C . THR A 1 218 ? 13.146 13.922 -18.849 1.00 64.75 218 THR A C 1
ATOM 1751 O O . THR A 1 218 ? 12.278 13.521 -19.630 1.00 64.75 218 THR A O 1
ATOM 1754 N N . THR A 1 219 ? 14.353 13.351 -18.768 1.00 65.69 219 THR A N 1
ATOM 1755 C CA . THR A 1 219 ? 14.785 12.246 -19.633 1.00 65.69 219 THR A CA 1
ATOM 1756 C C . THR A 1 219 ? 14.891 10.874 -18.947 1.00 65.69 219 THR A C 1
ATOM 1758 O O . THR A 1 219 ? 14.939 9.867 -19.654 1.00 65.69 219 THR A O 1
ATOM 1761 N N . TRP A 1 220 ? 14.860 10.793 -17.607 1.00 72.56 220 TRP A N 1
ATOM 1762 C CA . TRP A 1 220 ? 15.215 9.564 -16.869 1.00 72.56 220 TRP A CA 1
ATOM 1763 C C . TRP A 1 220 ? 14.007 8.818 -16.302 1.00 72.56 220 TRP A C 1
ATOM 1765 O O . TRP A 1 220 ? 13.930 7.597 -16.442 1.00 72.56 220 TRP A O 1
ATOM 1775 N N . ILE A 1 221 ? 13.103 9.530 -15.619 1.00 85.81 221 ILE A N 1
ATOM 1776 C CA . ILE A 1 221 ? 11.949 8.945 -14.929 1.00 85.81 221 ILE A CA 1
ATOM 1777 C C . ILE A 1 221 ? 10.719 9.815 -15.168 1.00 85.81 221 ILE A C 1
ATOM 1779 O O . ILE A 1 221 ? 10.688 10.999 -14.836 1.00 85.81 221 ILE A O 1
ATOM 1783 N N . ARG A 1 222 ? 9.674 9.203 -15.715 1.00 88.56 222 ARG A N 1
ATOM 1784 C CA . ARG A 1 222 ? 8.391 9.835 -16.004 1.00 88.56 222 ARG A CA 1
ATOM 1785 C C . ARG A 1 222 ? 7.330 9.404 -15.004 1.00 88.56 222 ARG A C 1
ATOM 1787 O O . ARG A 1 222 ? 7.191 8.227 -14.684 1.00 88.56 222 ARG A O 1
ATOM 1794 N N . LEU A 1 223 ? 6.524 10.370 -14.571 1.00 91.19 223 LEU A N 1
ATOM 1795 C CA . LEU A 1 223 ? 5.457 10.139 -13.598 1.00 91.19 223 LEU A CA 1
ATOM 1796 C C . LEU A 1 223 ? 4.404 9.147 -14.116 1.00 91.19 223 LEU A C 1
ATOM 1798 O O . LEU A 1 223 ? 3.944 8.275 -13.383 1.00 91.19 223 LEU A O 1
ATOM 1802 N N . GLU A 1 224 ? 4.024 9.294 -15.382 1.00 90.69 224 GLU A N 1
ATOM 1803 C CA . GLU A 1 224 ? 2.988 8.471 -15.996 1.00 90.69 224 GLU A CA 1
ATOM 1804 C C . GLU A 1 224 ? 3.535 7.114 -16.441 1.00 90.69 224 GLU A C 1
ATOM 1806 O O . GLU A 1 224 ? 2.994 6.098 -16.020 1.00 90.69 224 GLU A O 1
ATOM 1811 N N . ASP A 1 225 ? 4.610 7.098 -17.234 1.00 85.69 225 ASP A N 1
ATOM 1812 C CA . ASP A 1 225 ? 5.120 5.873 -17.870 1.00 85.69 225 ASP A CA 1
ATOM 1813 C C . ASP A 1 225 ? 5.945 4.986 -16.920 1.00 85.69 225 ASP A C 1
ATOM 1815 O O . ASP A 1 225 ? 5.884 3.764 -17.013 1.00 85.69 225 ASP A O 1
ATOM 1819 N N . ASP A 1 226 ? 6.737 5.584 -16.019 1.00 90.19 226 ASP A N 1
ATOM 1820 C CA . ASP A 1 226 ? 7.717 4.838 -15.218 1.00 90.19 226 ASP A CA 1
ATOM 1821 C C . ASP A 1 226 ? 7.240 4.609 -13.786 1.00 90.19 226 ASP A C 1
ATOM 1823 O O . ASP A 1 226 ? 7.262 3.478 -13.306 1.00 90.19 226 ASP A O 1
ATOM 1827 N N . VAL A 1 227 ? 6.787 5.668 -13.103 1.00 93.38 227 VAL A N 1
ATOM 1828 C CA . VAL A 1 227 ? 6.209 5.542 -11.751 1.00 93.38 227 VAL A CA 1
ATOM 1829 C C . VAL A 1 227 ? 4.847 4.839 -11.815 1.00 93.38 227 VAL A C 1
ATOM 1831 O O . VAL A 1 227 ? 4.434 4.213 -10.842 1.00 93.38 227 VAL A O 1
ATOM 1834 N N . GLY A 1 228 ? 4.158 4.905 -12.958 1.00 93.12 228 GLY A N 1
ATOM 1835 C CA . GLY A 1 228 ? 2.908 4.186 -13.201 1.00 93.12 228 GLY A CA 1
ATOM 1836 C C . GLY A 1 228 ? 1.646 4.943 -12.791 1.00 93.12 228 GLY A C 1
ATOM 1837 O O . GLY A 1 228 ? 0.593 4.327 -12.617 1.00 93.12 228 GLY A O 1
ATOM 1838 N N . LEU A 1 229 ? 1.720 6.270 -12.628 1.00 93.69 229 LEU A N 1
ATOM 1839 C CA . LEU A 1 229 ? 0.565 7.141 -12.362 1.00 93.69 229 LEU A CA 1
ATOM 1840 C C . LEU A 1 229 ? -0.065 7.670 -13.663 1.00 93.69 229 LEU A C 1
ATOM 1842 O O . LEU A 1 229 ? -0.466 8.828 -13.748 1.00 93.69 229 LEU A O 1
ATOM 1846 N N . THR A 1 230 ? -0.141 6.824 -14.693 1.00 89.12 230 THR A N 1
ATOM 1847 C CA . THR A 1 230 ? -0.679 7.169 -16.016 1.00 89.12 230 THR A CA 1
ATOM 1848 C C . THR A 1 230 ? -2.153 7.557 -15.939 1.00 89.12 230 THR A C 1
ATOM 1850 O O . THR A 1 230 ? -2.976 6.780 -15.453 1.00 89.12 230 THR A O 1
ATOM 1853 N N . LEU A 1 231 ? -2.531 8.719 -16.469 1.00 90.69 231 LEU A N 1
ATOM 1854 C CA . LEU A 1 231 ? -3.936 9.117 -16.548 1.00 90.69 231 LEU A CA 1
ATOM 1855 C C . LEU A 1 231 ? -4.539 8.644 -17.878 1.00 90.69 231 LEU A C 1
ATOM 1857 O O . LEU A 1 231 ? -4.437 9.314 -18.900 1.00 90.69 231 LEU A O 1
ATOM 1861 N N . HIS A 1 232 ? -5.199 7.485 -17.862 1.00 86.00 232 HIS A N 1
ATOM 1862 C CA . HIS A 1 232 ? -5.895 6.921 -19.024 1.00 86.00 232 HIS A CA 1
ATOM 1863 C C . HIS A 1 232 ? -7.342 6.542 -18.654 1.00 86.00 232 HIS A C 1
ATOM 1865 O O . HIS A 1 232 ? -7.585 6.169 -17.507 1.00 86.00 232 HIS A O 1
ATOM 1871 N N . PRO A 1 233 ? -8.331 6.574 -19.574 1.00 86.56 233 PRO A N 1
ATOM 1872 C CA . PRO A 1 233 ? -9.714 6.194 -19.261 1.00 86.56 233 PRO A CA 1
ATOM 1873 C C . PRO A 1 233 ? -9.884 4.809 -18.613 1.00 86.56 233 PRO A C 1
ATOM 1875 O O . PRO A 1 233 ? -10.812 4.613 -17.829 1.00 86.56 233 PRO A O 1
ATOM 1878 N N . SER A 1 234 ? -8.983 3.860 -18.896 1.00 88.00 234 SER A N 1
ATOM 1879 C CA . SER A 1 234 ? -8.985 2.527 -18.275 1.00 88.00 234 SER A CA 1
ATOM 1880 C C . SER A 1 234 ? -8.529 2.517 -16.814 1.00 88.00 234 SER A C 1
ATOM 1882 O O . SER A 1 234 ? -8.801 1.532 -16.137 1.00 88.00 234 SER A O 1
ATOM 1884 N N . MET A 1 235 ? -7.924 3.593 -16.290 1.00 94.56 235 MET A N 1
ATOM 1885 C CA . MET A 1 235 ? -7.424 3.630 -14.907 1.00 94.56 235 MET A CA 1
ATOM 1886 C C . MET A 1 235 ? -8.520 3.322 -13.887 1.00 94.56 235 MET A C 1
ATOM 1888 O O . MET A 1 235 ? -8.293 2.620 -12.908 1.00 94.56 235 MET A O 1
ATOM 1892 N N . TRP A 1 236 ? -9.742 3.798 -14.142 1.00 95.31 236 TRP A N 1
ATOM 1893 C CA . TRP A 1 236 ? -10.891 3.529 -13.282 1.00 95.31 236 TRP A CA 1
ATOM 1894 C C . TRP A 1 236 ? -11.304 2.063 -13.324 1.00 95.31 236 TRP A C 1
ATOM 1896 O O . TRP A 1 236 ? -11.743 1.516 -12.315 1.00 95.31 236 TRP A O 1
ATOM 1906 N N . LEU A 1 237 ? -11.150 1.422 -14.484 1.00 95.56 237 LEU A N 1
ATOM 1907 C CA . LEU A 1 237 ? -11.402 -0.001 -14.639 1.00 95.56 237 LEU A CA 1
ATOM 1908 C C . LEU A 1 237 ? -10.324 -0.823 -13.926 1.00 95.56 237 LEU A C 1
ATOM 1910 O O . LEU A 1 237 ? -10.672 -1.783 -13.247 1.00 95.56 237 LEU A O 1
ATOM 1914 N N . ASP A 1 238 ? -9.054 -0.431 -14.021 1.00 96.44 238 ASP A N 1
ATOM 1915 C CA . ASP A 1 238 ? -7.951 -1.078 -13.303 1.00 96.44 238 ASP A CA 1
ATOM 1916 C C . ASP A 1 238 ? -8.132 -0.944 -11.787 1.00 96.44 238 ASP A C 1
ATOM 1918 O O . ASP A 1 238 ? -8.097 -1.941 -11.067 1.00 96.44 238 ASP A O 1
ATOM 1922 N N . LEU A 1 239 ? -8.459 0.259 -11.311 1.00 97.69 239 LEU A N 1
ATOM 1923 C CA . LEU A 1 239 ? -8.783 0.520 -9.911 1.00 97.69 239 LEU A CA 1
ATOM 1924 C C . LEU A 1 239 ? -9.963 -0.340 -9.432 1.00 97.69 239 LEU A C 1
ATOM 1926 O O . LEU A 1 239 ? -9.882 -0.971 -8.377 1.00 97.69 239 LEU A O 1
ATOM 1930 N N . ALA A 1 240 ? -11.048 -0.409 -10.211 1.00 97.81 240 ALA A N 1
ATOM 1931 C CA . ALA A 1 240 ? -12.231 -1.196 -9.869 1.00 97.81 240 ALA A CA 1
ATOM 1932 C C . ALA A 1 240 ? -11.956 -2.708 -9.869 1.00 97.81 240 ALA A C 1
ATOM 1934 O O . ALA A 1 240 ? -12.410 -3.418 -8.971 1.00 97.81 240 ALA A O 1
ATOM 1935 N N . ARG A 1 241 ? -11.194 -3.210 -10.849 1.00 97.75 241 ARG A N 1
ATOM 1936 C CA . ARG A 1 241 ? -10.784 -4.621 -10.929 1.00 97.75 241 ARG A CA 1
ATOM 1937 C C . ARG A 1 241 ? -9.879 -4.999 -9.766 1.00 97.75 241 ARG A C 1
ATOM 1939 O O . ARG A 1 241 ? -10.108 -6.032 -9.143 1.00 97.75 241 ARG A O 1
ATOM 1946 N N . GLY A 1 242 ? -8.914 -4.142 -9.443 1.00 98.38 242 GLY A N 1
ATOM 1947 C CA . GLY A 1 242 ? -8.045 -4.304 -8.285 1.00 98.38 242 GLY A CA 1
ATOM 1948 C C . GLY A 1 242 ? -8.873 -4.383 -7.013 1.00 98.38 242 GLY A C 1
ATOM 1949 O O . GLY A 1 242 ? -8.805 -5.381 -6.300 1.00 98.38 242 GLY A O 1
ATOM 1950 N N . PHE A 1 243 ? -9.733 -3.388 -6.782 1.00 98.75 243 PHE A N 1
ATOM 1951 C CA . PHE A 1 243 ? -10.624 -3.344 -5.623 1.00 98.75 243 PHE A CA 1
ATOM 1952 C C . PHE A 1 243 ? -11.487 -4.598 -5.500 1.00 98.75 243 PHE A C 1
ATOM 1954 O O . PHE A 1 243 ? -11.571 -5.181 -4.417 1.00 98.75 243 PHE A O 1
ATOM 1961 N N . PHE A 1 244 ? -12.087 -5.051 -6.602 1.00 98.56 244 PHE A N 1
ATOM 1962 C CA . PHE A 1 244 ? -12.877 -6.277 -6.623 1.00 98.56 244 PHE A CA 1
ATOM 1963 C C . PHE A 1 244 ? -12.043 -7.495 -6.223 1.00 98.56 244 PHE A C 1
ATOM 1965 O O . PHE A 1 244 ? -12.470 -8.271 -5.377 1.00 98.56 244 PHE A O 1
ATOM 1972 N N . VAL A 1 245 ? -10.841 -7.660 -6.776 1.00 98.56 245 VAL A N 1
ATOM 1973 C CA . VAL A 1 245 ? -10.008 -8.822 -6.448 1.00 98.56 245 VAL A CA 1
ATOM 1974 C C . VAL A 1 245 ? -9.485 -8.761 -5.018 1.00 98.56 245 VAL A C 1
ATOM 1976 O O . VAL A 1 245 ? -9.613 -9.753 -4.308 1.00 98.56 245 VAL A O 1
ATOM 1979 N N . GLY A 1 246 ? -8.985 -7.613 -4.557 1.00 98.44 246 GLY A N 1
ATOM 1980 C CA . GLY A 1 246 ? -8.528 -7.435 -3.175 1.00 98.44 246 GLY A CA 1
ATOM 1981 C C . GLY A 1 246 ? -9.634 -7.708 -2.152 1.00 98.44 246 GLY A C 1
ATOM 1982 O O . GLY A 1 246 ? -9.440 -8.473 -1.209 1.00 98.44 246 GLY A O 1
ATOM 1983 N N . SER A 1 247 ? -10.829 -7.159 -2.377 1.00 98.56 247 SER A N 1
ATOM 1984 C CA . SER A 1 247 ? -11.986 -7.407 -1.507 1.00 98.56 247 SER A CA 1
ATOM 1985 C C . SER A 1 247 ? -12.477 -8.856 -1.578 1.00 98.56 247 SER A C 1
ATOM 1987 O O . SER A 1 247 ? -12.789 -9.450 -0.542 1.00 98.56 247 SER A O 1
ATOM 1989 N N . PHE A 1 248 ? -12.503 -9.462 -2.768 1.00 98.69 248 PHE A N 1
ATOM 1990 C CA . PHE A 1 248 ? -12.960 -10.836 -2.962 1.00 98.69 248 PHE A CA 1
ATOM 1991 C C . PHE A 1 248 ? -12.068 -11.846 -2.240 1.00 98.69 248 PHE A C 1
ATOM 1993 O O . PHE A 1 248 ? -12.584 -12.695 -1.515 1.00 98.69 248 PHE A O 1
ATOM 2000 N N . ILE A 1 249 ? -10.744 -11.759 -2.394 1.00 98.50 249 ILE A N 1
ATOM 2001 C CA . ILE A 1 249 ? -9.833 -12.759 -1.820 1.00 98.50 249 ILE A CA 1
ATOM 2002 C C . ILE A 1 249 ? -9.805 -12.717 -0.289 1.00 98.50 249 ILE A C 1
ATOM 2004 O O . ILE A 1 249 ? -9.773 -13.772 0.346 1.00 98.50 249 ILE A O 1
ATOM 2008 N N . VAL A 1 250 ? -9.911 -11.524 0.305 1.00 98.12 250 VAL A N 1
ATOM 2009 C CA . VAL A 1 250 ? -10.050 -11.359 1.759 1.00 98.12 250 VAL A CA 1
ATOM 2010 C C . VAL A 1 250 ? -11.406 -11.881 2.236 1.00 98.12 250 VAL A C 1
ATOM 2012 O O . VAL A 1 250 ? -11.481 -12.617 3.221 1.00 98.12 250 VAL A O 1
ATOM 2015 N N . THR A 1 251 ? -12.484 -11.559 1.518 1.00 98.56 251 THR A N 1
ATOM 2016 C CA . THR A 1 251 ? -13.822 -12.082 1.834 1.00 98.56 251 THR A CA 1
ATOM 2017 C C . THR A 1 251 ? -13.850 -13.607 1.763 1.00 98.56 251 THR A C 1
ATOM 2019 O O . THR A 1 251 ? -14.422 -14.258 2.632 1.00 98.56 251 THR A O 1
ATOM 2022 N N . PHE A 1 252 ? -13.190 -14.198 0.768 1.00 98.50 252 PHE A N 1
ATOM 2023 C CA . PHE A 1 252 ? -13.107 -15.643 0.608 1.00 98.50 252 PHE A CA 1
ATOM 2024 C C . PHE A 1 252 ? -12.427 -16.314 1.804 1.00 98.50 252 PHE A C 1
ATOM 2026 O O . PHE A 1 252 ? -13.006 -17.235 2.384 1.00 98.50 252 PHE A O 1
ATOM 2033 N N . ILE A 1 253 ? -11.241 -15.845 2.219 1.00 98.12 253 ILE A N 1
ATOM 2034 C CA . ILE A 1 253 ? -10.575 -16.431 3.392 1.00 98.12 253 ILE A CA 1
ATOM 2035 C C . ILE A 1 253 ? -11.404 -16.225 4.657 1.00 98.12 253 ILE A C 1
ATOM 2037 O O . ILE A 1 253 ? -11.536 -17.164 5.431 1.00 98.12 253 ILE A O 1
ATOM 2041 N N . PHE A 1 254 ? -12.056 -15.073 4.826 1.00 98.19 254 PHE A N 1
ATOM 2042 C CA . PHE A 1 254 ? -12.950 -14.830 5.955 1.00 98.19 254 PHE A CA 1
ATOM 2043 C C . PHE A 1 254 ? -14.125 -15.818 6.001 1.00 98.19 254 PHE A C 1
ATOM 2045 O O . PHE A 1 254 ? -14.447 -16.348 7.062 1.00 98.19 254 PHE A O 1
ATOM 2052 N N . LEU A 1 255 ? -14.749 -16.117 4.857 1.00 98.38 255 LEU A N 1
ATOM 2053 C CA . LEU A 1 255 ? -15.822 -17.111 4.781 1.00 98.38 255 LEU A CA 1
ATOM 2054 C C . LEU A 1 255 ? -15.325 -18.521 5.127 1.00 98.38 255 LEU A C 1
ATOM 2056 O O . LEU A 1 255 ? -16.056 -19.278 5.768 1.00 98.38 255 LEU A O 1
ATOM 2060 N N . LEU A 1 256 ? -14.084 -18.867 4.765 1.00 98.12 256 LEU A N 1
ATOM 2061 C CA . LEU A 1 256 ? -13.453 -20.112 5.212 1.00 98.12 256 LEU A CA 1
ATOM 2062 C C . LEU A 1 256 ? -13.212 -20.107 6.725 1.00 98.12 256 LEU A C 1
ATOM 2064 O O . LEU A 1 256 ? -13.569 -21.077 7.389 1.00 98.12 256 LEU A O 1
ATOM 2068 N N . GLU A 1 257 ? -12.661 -19.026 7.286 1.00 96.75 257 GLU A N 1
ATOM 2069 C CA . GLU A 1 257 ? -12.471 -18.883 8.736 1.00 96.75 257 GLU A CA 1
ATOM 2070 C C . GLU A 1 257 ? -13.803 -19.031 9.488 1.00 96.75 257 GLU A C 1
ATOM 2072 O O . GLU A 1 257 ? -13.864 -19.696 10.526 1.00 96.75 257 GLU A O 1
ATOM 2077 N N . LEU A 1 258 ? -14.880 -18.446 8.953 1.00 96.56 258 LEU A N 1
ATOM 2078 C CA . LEU A 1 258 ? -16.227 -18.529 9.514 1.00 96.56 258 LEU A CA 1
ATOM 2079 C C . LEU A 1 258 ? -16.780 -19.959 9.426 1.00 96.56 258 LEU A C 1
ATOM 2081 O O . LEU A 1 258 ? -17.260 -20.493 10.424 1.00 96.56 258 LEU A O 1
ATOM 2085 N N . GLY A 1 259 ? -16.671 -20.604 8.259 1.00 96.88 259 GLY A N 1
ATOM 2086 C CA . GLY A 1 259 ? -17.133 -21.978 8.038 1.00 96.88 259 GLY A CA 1
ATOM 2087 C C . GLY A 1 259 ? -16.370 -23.022 8.861 1.00 96.88 259 GLY A C 1
ATOM 2088 O O . GLY A 1 259 ? -16.951 -24.014 9.296 1.00 96.88 259 GLY A O 1
ATOM 2089 N N . LEU A 1 260 ? -15.086 -22.776 9.133 1.00 95.38 260 LEU A N 1
ATOM 2090 C CA . LEU A 1 260 ? -14.239 -23.610 9.992 1.00 95.38 260 LEU A CA 1
ATOM 2091 C C . LEU A 1 260 ? -14.423 -23.314 11.490 1.00 95.38 260 LEU A C 1
ATOM 2093 O O . LEU A 1 260 ? -13.823 -23.988 12.331 1.00 95.38 260 LEU A O 1
ATOM 2097 N N . GLY A 1 261 ? -15.235 -22.311 11.844 1.00 92.81 261 GLY A N 1
ATOM 2098 C CA . GLY A 1 261 ? -15.466 -21.905 13.229 1.00 92.81 261 GLY A CA 1
ATOM 2099 C C . GLY A 1 261 ? -14.226 -21.309 13.900 1.00 92.81 261 GLY A C 1
ATOM 2100 O O . GLY A 1 261 ? -14.050 -21.446 15.111 1.00 92.81 261 GLY A O 1
ATOM 2101 N N . TRP A 1 262 ? -13.331 -20.690 13.128 1.00 93.19 262 TRP A N 1
ATOM 2102 C CA . TRP A 1 262 ? -12.174 -19.956 13.650 1.00 93.19 262 TRP A CA 1
ATOM 2103 C C . TRP A 1 262 ? -12.538 -18.531 14.051 1.00 93.19 262 TRP A C 1
ATOM 2105 O O . TRP A 1 262 ? -11.868 -17.949 14.901 1.00 93.19 262 TRP A O 1
ATOM 2115 N N . VAL A 1 263 ? -13.609 -17.989 13.471 1.00 93.44 263 VAL A N 1
ATOM 2116 C CA . VAL A 1 263 ? -14.171 -16.679 13.801 1.00 93.44 263 VAL A CA 1
ATOM 2117 C C . VAL A 1 263 ? -15.684 -16.763 13.975 1.00 93.44 263 VAL A C 1
ATOM 2119 O O . VAL A 1 263 ? -16.333 -17.672 13.458 1.00 93.44 263 VAL A O 1
ATOM 2122 N N . ARG A 1 264 ? -16.250 -15.819 14.726 1.00 92.06 264 ARG A N 1
ATOM 2123 C CA . ARG A 1 264 ? -17.685 -15.685 14.969 1.00 92.06 264 ARG A CA 1
ATOM 2124 C C . ARG A 1 264 ? -18.103 -14.226 14.847 1.00 92.06 264 ARG A C 1
ATOM 2126 O O . ARG A 1 264 ? -17.502 -13.356 15.469 1.00 92.06 264 ARG A O 1
ATOM 2133 N N . ILE A 1 265 ? -19.161 -13.981 14.080 1.00 93.75 265 ILE A N 1
ATOM 2134 C CA . ILE A 1 265 ? -19.814 -12.672 14.001 1.00 93.75 265 ILE A CA 1
ATOM 2135 C C . ILE A 1 265 ? -20.715 -12.514 15.230 1.00 93.75 265 ILE A C 1
ATOM 2137 O O . ILE A 1 265 ? -21.518 -13.403 15.525 1.00 93.75 265 ILE A O 1
ATOM 2141 N N . ILE A 1 266 ? -20.566 -11.400 15.944 1.00 91.81 266 ILE A N 1
ATOM 2142 C CA . ILE A 1 266 ? -21.293 -11.093 17.186 1.00 91.81 266 ILE A CA 1
ATOM 2143 C C . ILE A 1 266 ? -22.131 -9.812 17.099 1.00 91.81 266 ILE A C 1
ATOM 2145 O O . ILE A 1 266 ? -22.962 -9.577 17.971 1.00 91.81 266 ILE A O 1
ATOM 2149 N N . GLY A 1 267 ? -21.941 -9.001 16.058 1.00 91.25 267 GLY A N 1
ATOM 2150 C CA . GLY A 1 267 ? -22.617 -7.717 15.902 1.00 91.25 267 GLY A CA 1
ATOM 2151 C C . GLY A 1 267 ? -22.429 -7.131 14.509 1.00 91.25 267 GLY A C 1
ATOM 2152 O O . GLY A 1 267 ? -21.694 -7.686 13.684 1.00 91.25 267 GLY A O 1
ATOM 2153 N N . TYR A 1 268 ? -23.119 -6.021 14.253 1.00 94.38 268 TYR A N 1
ATOM 2154 C CA . TYR A 1 268 ? -23.132 -5.353 12.957 1.00 94.38 268 TYR A CA 1
ATOM 2155 C C . TYR A 1 268 ? -23.127 -3.836 13.134 1.00 94.38 268 TYR A C 1
ATOM 2157 O O . TYR A 1 268 ? -23.846 -3.327 13.988 1.00 94.38 268 TYR A O 1
ATOM 2165 N N . PHE A 1 269 ? -22.389 -3.129 12.275 1.00 95.25 269 PHE A N 1
ATOM 2166 C CA . PHE A 1 269 ? -22.295 -1.664 12.258 1.00 95.25 269 PHE A CA 1
ATOM 2167 C C . PHE A 1 269 ? -21.941 -1.071 13.630 1.00 95.25 269 PHE A C 1
ATOM 2169 O O . PHE A 1 269 ? -22.523 -0.078 14.066 1.00 95.25 269 PHE A O 1
ATOM 2176 N N . ASP A 1 270 ? -20.985 -1.696 14.312 1.00 92.94 270 ASP A N 1
ATOM 2177 C CA . ASP A 1 270 ? -20.600 -1.321 15.666 1.00 92.94 270 ASP A CA 1
ATOM 2178 C C . ASP A 1 270 ? -19.412 -0.334 15.645 1.00 92.94 270 ASP A C 1
ATOM 2180 O O . ASP A 1 270 ? -18.504 -0.414 14.807 1.00 92.94 270 ASP A O 1
ATOM 2184 N N . THR A 1 271 ? -19.381 0.574 16.620 1.00 93.19 271 THR A N 1
ATOM 2185 C CA . THR A 1 271 ? -18.273 1.503 16.887 1.00 93.19 271 THR A CA 1
ATOM 2186 C C . THR A 1 271 ? -17.569 1.154 18.189 1.00 93.19 271 THR A C 1
ATOM 2188 O O . THR A 1 271 ? -18.207 0.758 19.164 1.00 93.19 271 THR A O 1
ATOM 2191 N N . VAL A 1 272 ? -16.247 1.345 18.228 1.00 90.31 272 VAL A N 1
ATOM 2192 C CA . VAL A 1 272 ? -15.444 1.062 19.430 1.00 90.31 272 VAL A CA 1
ATOM 2193 C C . VAL A 1 272 ? -15.923 1.890 20.624 1.00 90.31 272 VAL A C 1
ATOM 2195 O O . VAL A 1 272 ? -16.056 1.355 21.726 1.00 90.31 272 VAL A O 1
ATOM 2198 N N . ASP A 1 273 ? -16.215 3.174 20.405 1.00 90.31 273 ASP A N 1
ATOM 2199 C CA . ASP A 1 273 ? -16.966 4.000 21.348 1.00 90.31 273 ASP A CA 1
ATOM 2200 C C . ASP A 1 273 ? -18.454 4.019 20.949 1.00 90.31 273 ASP A C 1
ATOM 2202 O O . ASP A 1 273 ? -18.787 4.543 19.881 1.00 90.31 273 ASP A O 1
ATOM 2206 N N . PRO A 1 274 ? -19.370 3.493 21.785 1.00 88.12 274 PRO A N 1
ATOM 2207 C CA . PRO A 1 274 ? -20.803 3.466 21.488 1.00 88.12 274 PRO A CA 1
ATOM 2208 C C . PRO A 1 274 ? -21.458 4.843 21.322 1.00 88.12 274 PRO A C 1
ATOM 2210 O O . PRO A 1 274 ? -22.581 4.916 20.829 1.00 88.12 274 PRO A O 1
ATOM 2213 N N . ASN A 1 275 ? -20.809 5.919 21.774 1.00 90.81 275 ASN A N 1
ATOM 2214 C CA . ASN A 1 275 ? -21.346 7.274 21.648 1.00 90.81 275 ASN A CA 1
ATOM 2215 C C . ASN A 1 275 ? -21.034 7.907 20.285 1.00 90.81 275 ASN A C 1
ATOM 2217 O O . ASN A 1 275 ? -21.656 8.906 19.922 1.00 90.81 275 ASN A O 1
ATOM 2221 N N . GLU A 1 276 ? -20.077 7.353 19.540 1.00 92.06 276 GLU A N 1
ATOM 2222 C CA . GLU A 1 276 ? -19.672 7.868 18.236 1.00 92.06 276 GLU A CA 1
ATOM 2223 C C . GLU A 1 276 ? -20.546 7.325 17.099 1.00 92.06 276 GLU A C 1
ATOM 2225 O O . GLU A 1 276 ? -21.200 6.287 17.196 1.00 92.06 276 GLU A O 1
ATOM 2230 N N . ASN A 1 277 ? -20.553 8.040 15.975 1.00 93.69 277 ASN A N 1
ATOM 2231 C CA . ASN A 1 277 ? -21.342 7.659 14.813 1.00 93.69 277 ASN A CA 1
ATOM 2232 C C . ASN A 1 277 ? -20.573 6.702 13.887 1.00 93.69 277 ASN A C 1
ATOM 2234 O O . ASN A 1 277 ? -19.495 7.036 13.395 1.00 93.69 277 ASN A O 1
ATOM 2238 N N . PHE A 1 278 ? -21.191 5.563 13.560 1.00 95.19 278 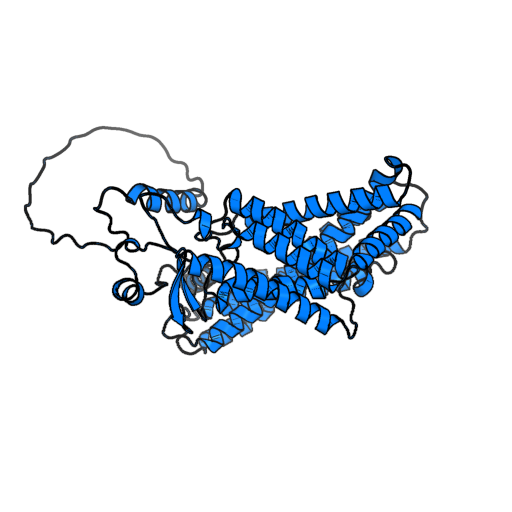PHE A N 1
ATOM 2239 C CA . PHE A 1 278 ? -20.615 4.558 12.663 1.00 95.19 278 PHE A CA 1
ATOM 2240 C C . PHE A 1 278 ? -20.196 5.118 11.297 1.00 95.19 278 PHE A C 1
ATOM 2242 O O . PHE A 1 278 ? -19.062 4.909 10.876 1.00 95.19 278 PHE A O 1
ATOM 2249 N N . LEU A 1 279 ? -21.080 5.843 10.601 1.00 95.81 279 LEU A N 1
ATOM 2250 C CA . LEU A 1 279 ? -20.803 6.327 9.243 1.00 95.81 279 LEU A CA 1
ATOM 2251 C C . LEU A 1 279 ? -19.648 7.330 9.223 1.00 95.81 279 LEU A C 1
ATOM 2253 O O . LEU A 1 279 ? -18.853 7.334 8.284 1.00 95.81 279 LEU A O 1
ATOM 2257 N N . ILE A 1 280 ? -19.536 8.157 10.264 1.00 94.25 280 ILE A N 1
ATOM 2258 C CA . ILE A 1 280 ? -18.425 9.100 10.416 1.00 94.25 280 ILE A CA 1
ATOM 2259 C C . ILE A 1 280 ? -17.111 8.336 10.614 1.00 94.25 280 ILE A C 1
ATOM 2261 O O . ILE A 1 280 ? -16.160 8.578 9.873 1.00 94.25 280 ILE A O 1
ATOM 2265 N N . ASN A 1 281 ? -17.066 7.392 11.559 1.00 95.00 281 ASN A N 1
ATOM 2266 C CA . ASN A 1 281 ? -15.871 6.586 11.831 1.00 95.00 281 ASN A CA 1
ATOM 2267 C C . ASN A 1 281 ? -15.436 5.805 10.582 1.00 95.00 281 ASN A C 1
ATOM 2269 O O . ASN A 1 281 ? -14.283 5.898 10.159 1.00 95.00 281 ASN A O 1
ATOM 2273 N N . PHE A 1 282 ? -16.391 5.149 9.920 1.00 97.00 282 PHE A N 1
ATOM 2274 C CA . PHE A 1 282 ? -16.153 4.371 8.709 1.00 97.00 282 PHE A CA 1
ATOM 2275 C C . PHE A 1 282 ? -15.641 5.233 7.545 1.00 97.00 282 PHE A C 1
ATOM 2277 O O . PHE A 1 282 ? -14.770 4.808 6.791 1.00 97.00 282 PHE A O 1
ATOM 2284 N N . THR A 1 283 ? -16.119 6.476 7.418 1.00 96.25 283 THR A N 1
ATOM 2285 C CA . THR A 1 283 ? -15.615 7.421 6.406 1.00 96.25 283 THR A CA 1
ATOM 2286 C C . THR A 1 283 ? -14.140 7.753 6.633 1.00 96.25 283 THR A C 1
ATOM 2288 O O . THR A 1 283 ? -13.355 7.773 5.684 1.00 96.25 283 THR A O 1
ATOM 2291 N N . TRP A 1 284 ? -13.730 7.985 7.882 1.00 95.31 284 TRP A N 1
ATOM 2292 C CA . TRP A 1 284 ? -12.324 8.258 8.197 1.00 95.31 284 TRP A CA 1
ATOM 2293 C C . TRP A 1 284 ? -11.435 7.030 8.021 1.00 95.31 284 TRP A C 1
ATOM 2295 O O . TRP A 1 284 ? -10.303 7.165 7.565 1.00 95.31 284 TRP A O 1
ATOM 2305 N N . ASP A 1 285 ? -11.956 5.843 8.310 1.00 96.12 285 ASP A N 1
ATOM 2306 C CA . ASP A 1 285 ? -11.297 4.569 8.033 1.00 96.12 285 ASP A CA 1
ATOM 2307 C C . ASP A 1 285 ? -11.091 4.341 6.514 1.00 96.12 285 ASP A C 1
ATOM 2309 O O . ASP A 1 285 ? -10.004 3.937 6.089 1.00 96.12 285 ASP A O 1
ATOM 2313 N N . ILE A 1 286 ? -12.069 4.700 5.668 1.00 97.94 286 ILE A N 1
ATOM 2314 C CA . ILE A 1 286 ? -11.909 4.710 4.200 1.00 97.94 286 ILE A CA 1
ATOM 2315 C C . ILE A 1 286 ? -10.783 5.662 3.783 1.00 97.94 286 ILE A C 1
ATOM 2317 O O . ILE A 1 286 ? -9.877 5.262 3.052 1.00 97.94 286 ILE A O 1
ATOM 2321 N N . LEU A 1 287 ? -10.813 6.915 4.249 1.00 97.69 287 LEU A N 1
ATOM 2322 C CA . LEU A 1 287 ? -9.805 7.919 3.886 1.00 97.69 287 LEU A CA 1
ATOM 2323 C C . LEU A 1 287 ? -8.402 7.528 4.364 1.00 97.69 287 LEU A C 1
ATOM 2325 O O . LEU A 1 287 ? -7.423 7.739 3.647 1.00 97.69 287 LEU A O 1
ATOM 2329 N N . PHE A 1 288 ? -8.309 6.917 5.546 1.00 97.62 288 PHE A N 1
ATOM 2330 C CA . PHE A 1 288 ? -7.074 6.345 6.061 1.00 97.62 288 PHE A CA 1
ATOM 2331 C C . PHE A 1 288 ? -6.513 5.292 5.100 1.00 97.62 288 PHE A C 1
ATOM 2333 O O . PHE A 1 288 ? -5.353 5.398 4.702 1.00 97.62 288 PHE A O 1
ATOM 2340 N N . HIS A 1 289 ? -7.326 4.317 4.682 1.00 97.94 289 HIS A N 1
ATOM 2341 C CA . HIS A 1 289 ? -6.856 3.237 3.815 1.00 97.94 289 HIS A CA 1
ATOM 2342 C C . HIS A 1 289 ? -6.592 3.672 2.372 1.00 97.94 289 HIS A C 1
ATOM 2344 O O . HIS A 1 289 ? -5.660 3.147 1.772 1.00 97.94 289 HIS A O 1
ATOM 2350 N N . ILE A 1 290 ? -7.304 4.671 1.838 1.00 98.38 290 ILE A N 1
ATOM 2351 C CA . ILE A 1 290 ? -6.928 5.311 0.564 1.00 98.38 290 ILE A CA 1
ATOM 2352 C C . ILE A 1 290 ? -5.516 5.901 0.675 1.00 98.38 290 ILE A C 1
ATOM 2354 O O . ILE A 1 290 ? -4.674 5.662 -0.191 1.00 98.38 290 ILE A O 1
ATOM 2358 N N . GLY A 1 291 ? -5.240 6.638 1.758 1.00 98.19 291 GLY A N 1
ATOM 2359 C CA . GLY A 1 291 ? -3.925 7.226 2.003 1.00 98.19 291 GLY A CA 1
ATOM 2360 C C . GLY A 1 291 ? -2.817 6.177 2.141 1.00 98.19 291 GLY A C 1
ATOM 2361 O O . GLY A 1 291 ? -1.758 6.328 1.538 1.00 98.19 291 GLY A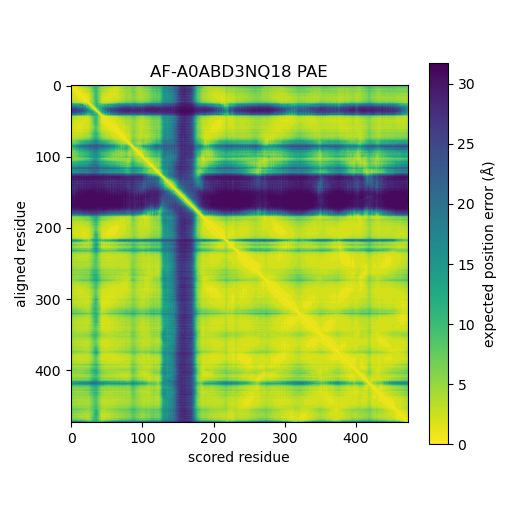 O 1
ATOM 2362 N N . VAL A 1 292 ? -3.077 5.094 2.885 1.00 97.94 292 VAL A N 1
ATOM 2363 C CA . VAL A 1 292 ? -2.153 3.952 3.022 1.00 97.94 292 VAL A CA 1
ATOM 2364 C C . VAL A 1 292 ? -1.845 3.336 1.660 1.00 97.94 292 VAL A C 1
ATOM 2366 O O . VAL A 1 292 ? -0.678 3.232 1.297 1.00 97.94 292 VAL A O 1
ATOM 2369 N N . SER A 1 293 ? -2.871 2.985 0.880 1.00 98.38 293 SER A N 1
ATOM 2370 C CA . SER A 1 293 ? -2.675 2.298 -0.398 1.00 98.38 293 SER A CA 1
ATOM 2371 C C . SER A 1 293 ? -1.936 3.161 -1.419 1.00 98.38 293 SER A C 1
ATOM 2373 O O . SER A 1 293 ? -1.032 2.664 -2.078 1.00 98.38 293 SER A O 1
ATOM 2375 N N . ILE A 1 294 ? -2.234 4.460 -1.522 1.00 98.50 294 ILE A N 1
ATOM 2376 C CA . ILE A 1 294 ? -1.491 5.354 -2.427 1.00 98.50 294 ILE A CA 1
ATOM 2377 C C . ILE A 1 294 ? -0.025 5.478 -1.994 1.00 98.50 294 ILE A C 1
ATOM 2379 O O . ILE A 1 294 ? 0.871 5.291 -2.815 1.00 98.50 294 ILE A O 1
ATOM 2383 N N . ASN A 1 295 ? 0.223 5.792 -0.719 1.00 97.75 295 ASN A N 1
ATOM 2384 C CA . ASN A 1 295 ? 1.575 6.014 -0.204 1.00 97.75 295 ASN A CA 1
ATOM 2385 C C . ASN A 1 295 ? 2.450 4.759 -0.368 1.00 97.75 295 ASN A C 1
ATOM 2387 O O . ASN A 1 295 ? 3.560 4.842 -0.894 1.00 97.75 295 ASN A O 1
ATOM 2391 N N . GLU A 1 296 ? 1.934 3.590 0.016 1.00 97.94 296 GLU A N 1
ATOM 2392 C CA . GLU A 1 296 ? 2.697 2.345 -0.040 1.00 97.94 296 GLU A CA 1
ATOM 2393 C C . GLU A 1 296 ? 2.874 1.822 -1.472 1.00 97.94 296 GLU A C 1
ATOM 2395 O O . GLU A 1 296 ? 3.989 1.446 -1.827 1.00 97.94 296 GLU A O 1
ATOM 2400 N N . GLU A 1 297 ? 1.851 1.842 -2.339 1.00 98.44 297 GLU A N 1
ATOM 2401 C CA . GLU A 1 297 ? 2.025 1.370 -3.724 1.00 98.44 297 GLU A CA 1
ATOM 2402 C C . GLU A 1 297 ? 3.000 2.252 -4.516 1.00 98.44 297 GLU A C 1
ATOM 2404 O O . GLU A 1 297 ? 3.869 1.725 -5.215 1.00 98.44 297 GLU A O 1
ATOM 2409 N N . VAL A 1 298 ? 2.904 3.581 -4.392 1.00 98.31 298 VAL A N 1
ATOM 2410 C CA . VAL A 1 298 ? 3.793 4.498 -5.123 1.00 98.31 298 VAL A CA 1
ATOM 2411 C C . VAL A 1 298 ? 5.235 4.358 -4.633 1.00 98.31 298 VAL A C 1
ATOM 2413 O O . VAL A 1 298 ? 6.143 4.230 -5.453 1.00 98.31 298 VAL A O 1
ATOM 2416 N N . MET A 1 299 ? 5.467 4.298 -3.316 1.00 97.69 299 MET A N 1
ATOM 2417 C CA . MET A 1 299 ? 6.811 4.083 -2.769 1.00 97.69 299 MET A CA 1
ATOM 2418 C C . MET A 1 299 ? 7.395 2.735 -3.201 1.00 97.69 299 MET A C 1
ATOM 2420 O O . MET A 1 299 ? 8.541 2.667 -3.650 1.00 97.69 299 MET A O 1
ATOM 2424 N N . MET A 1 300 ? 6.621 1.659 -3.057 1.00 97.75 300 MET A N 1
ATOM 2425 C CA . MET A 1 300 ? 7.128 0.303 -3.238 1.00 97.75 300 MET A CA 1
ATOM 2426 C C . MET A 1 300 ? 7.243 -0.083 -4.717 1.00 97.75 300 MET A C 1
ATOM 2428 O O . MET A 1 300 ? 8.287 -0.570 -5.145 1.00 97.75 300 MET A O 1
ATOM 2432 N N . ARG A 1 301 ? 6.189 0.123 -5.515 1.00 97.44 301 ARG A N 1
ATOM 2433 C CA . ARG A 1 301 ? 6.130 -0.324 -6.919 1.00 97.44 301 ARG A CA 1
ATOM 2434 C C . ARG A 1 301 ? 6.549 0.794 -7.867 1.00 97.44 301 ARG A C 1
ATOM 2436 O O . ARG A 1 301 ? 7.349 0.545 -8.761 1.00 97.44 301 ARG A O 1
ATOM 2443 N N . GLY A 1 302 ? 6.081 2.018 -7.627 1.00 96.25 302 GLY A N 1
ATOM 2444 C CA . GLY A 1 302 ? 6.394 3.162 -8.488 1.00 96.25 302 GLY A CA 1
ATOM 2445 C C . GLY A 1 302 ? 7.851 3.621 -8.399 1.00 96.25 302 GLY A C 1
ATOM 2446 O O . GLY A 1 302 ? 8.447 3.974 -9.411 1.00 96.25 302 GLY A O 1
ATOM 2447 N N . TRP A 1 303 ? 8.453 3.574 -7.207 1.00 96.56 303 TRP A N 1
ATOM 2448 C CA . TRP A 1 303 ? 9.834 4.021 -6.993 1.00 96.56 303 TRP A CA 1
ATOM 2449 C C . TRP A 1 303 ? 10.805 2.873 -6.734 1.00 96.56 303 TRP A C 1
ATOM 2451 O O . TRP A 1 303 ? 11.731 2.664 -7.517 1.00 96.56 303 TRP A O 1
ATOM 2461 N N . MET A 1 304 ? 10.621 2.110 -5.654 1.00 96.81 304 MET A N 1
ATOM 2462 C CA . MET A 1 304 ? 11.612 1.112 -5.239 1.00 96.81 304 MET A CA 1
ATOM 2463 C C . MET A 1 304 ? 11.780 -0.016 -6.269 1.00 96.81 304 MET A C 1
ATOM 2465 O O . MET A 1 304 ? 12.908 -0.360 -6.620 1.00 96.81 304 MET A O 1
ATOM 2469 N N . PHE A 1 305 ? 10.681 -0.576 -6.780 1.00 97.56 305 PHE A N 1
ATOM 2470 C CA . PHE A 1 305 ? 10.721 -1.637 -7.791 1.00 97.56 305 PHE A CA 1
ATOM 2471 C C . PHE A 1 305 ? 11.264 -1.142 -9.141 1.00 97.56 305 PHE A C 1
ATOM 2473 O O . PHE A 1 305 ? 12.151 -1.779 -9.715 1.00 97.56 305 PHE A O 1
ATOM 2480 N N . VAL A 1 306 ? 10.790 0.005 -9.636 1.00 95.62 306 VAL A N 1
ATOM 2481 C CA . VAL A 1 306 ? 11.219 0.572 -10.929 1.00 95.62 306 VAL A CA 1
ATOM 2482 C C . VAL A 1 306 ? 12.698 0.959 -10.902 1.00 95.62 306 VAL A C 1
ATOM 2484 O O . VAL A 1 306 ? 13.465 0.527 -11.762 1.00 95.62 306 VAL A O 1
ATOM 2487 N N . LEU A 1 307 ? 13.142 1.714 -9.893 1.00 94.81 307 LEU A N 1
ATOM 2488 C CA . LEU A 1 307 ? 14.554 2.086 -9.776 1.00 94.81 307 LEU A CA 1
ATOM 2489 C C . LEU A 1 307 ? 15.436 0.877 -9.457 1.00 94.81 307 LEU A C 1
ATOM 2491 O O . LEU A 1 307 ? 16.538 0.763 -9.994 1.00 94.81 307 LEU A O 1
ATOM 2495 N N . GLY A 1 308 ? 14.948 -0.048 -8.628 1.00 95.00 308 GLY A N 1
ATOM 2496 C CA . GLY A 1 308 ? 15.648 -1.283 -8.293 1.00 95.00 308 GLY A CA 1
ATOM 2497 C C . GLY A 1 308 ? 15.899 -2.154 -9.522 1.00 95.00 308 GLY A C 1
ATOM 2498 O O . GLY A 1 308 ? 17.032 -2.569 -9.752 1.00 95.00 308 GLY A O 1
ATOM 2499 N N . SER A 1 309 ? 14.877 -2.382 -10.349 1.00 95.56 309 SER A N 1
ATOM 2500 C CA . SER A 1 309 ? 15.003 -3.195 -11.565 1.00 95.56 309 SER A CA 1
ATOM 2501 C C . SER A 1 309 ? 15.926 -2.550 -12.603 1.00 95.56 309 SER A C 1
ATOM 2503 O O . SER A 1 309 ? 16.751 -3.246 -13.192 1.00 95.56 309 SER A O 1
ATOM 2505 N N . ARG A 1 310 ? 15.892 -1.222 -12.769 1.00 92.56 310 ARG A N 1
ATOM 2506 C CA . ARG A 1 310 ? 16.841 -0.501 -13.639 1.00 92.56 310 ARG A CA 1
ATOM 2507 C C . ARG A 1 310 ? 18.271 -0.573 -13.126 1.00 92.56 310 ARG A C 1
ATOM 2509 O O . ARG A 1 310 ? 19.183 -0.886 -13.892 1.00 92.56 310 ARG A O 1
ATOM 2516 N N . CYS A 1 311 ? 18.472 -0.301 -11.839 1.00 92.12 311 CYS A N 1
ATOM 2517 C CA . CYS A 1 311 ? 19.789 -0.328 -11.213 1.00 92.12 311 CYS A CA 1
ATOM 2518 C C . CYS A 1 311 ? 20.408 -1.726 -11.319 1.00 92.12 311 CYS A C 1
ATOM 2520 O O . CYS A 1 311 ? 21.470 -1.884 -11.913 1.00 92.12 311 CYS A O 1
ATOM 2522 N N . ILE A 1 312 ? 19.693 -2.757 -10.858 1.00 94.50 312 ILE A N 1
ATOM 2523 C CA . ILE A 1 312 ? 20.160 -4.145 -10.923 1.00 94.50 312 ILE A CA 1
ATOM 2524 C C . ILE A 1 312 ? 20.356 -4.572 -12.378 1.00 94.50 312 ILE A C 1
ATOM 2526 O O . ILE A 1 312 ? 21.385 -5.159 -12.700 1.00 94.50 312 ILE A O 1
ATOM 2530 N N . GLY A 1 313 ? 19.410 -4.257 -13.264 1.00 93.25 313 GLY A N 1
ATOM 2531 C CA . GLY A 1 313 ? 19.463 -4.623 -14.676 1.00 93.25 313 GLY A CA 1
ATOM 2532 C C . GLY A 1 313 ? 20.696 -4.076 -15.370 1.00 93.25 313 GLY A C 1
ATOM 2533 O O . GLY A 1 313 ? 21.439 -4.835 -15.976 1.00 93.25 313 GLY A O 1
ATOM 2534 N N . THR A 1 314 ? 20.960 -2.782 -15.215 1.00 88.56 314 THR A N 1
ATOM 2535 C CA . THR A 1 314 ? 22.142 -2.142 -15.804 1.00 88.56 314 THR A CA 1
ATOM 2536 C C . THR A 1 314 ? 23.451 -2.623 -15.176 1.00 88.56 314 THR A C 1
ATOM 2538 O O . THR A 1 314 ? 24.411 -2.836 -15.908 1.00 88.56 314 THR A O 1
ATOM 2541 N N . SER A 1 315 ? 23.503 -2.843 -13.855 1.00 89.56 315 SER A N 1
ATOM 2542 C CA . SER A 1 315 ? 24.725 -3.295 -13.167 1.00 89.56 315 SER A CA 1
ATOM 2543 C C . SER A 1 315 ? 25.060 -4.771 -13.391 1.00 89.56 315 SER A C 1
ATOM 2545 O O . SER A 1 315 ? 26.220 -5.154 -13.291 1.00 89.56 315 SER A O 1
ATOM 2547 N N . SER A 1 316 ? 24.056 -5.612 -13.644 1.00 91.88 316 SER A N 1
ATOM 2548 C CA . SER A 1 316 ? 24.232 -7.063 -13.806 1.00 91.88 316 SER A CA 1
ATOM 2549 C C . SER A 1 316 ? 24.259 -7.513 -15.262 1.00 91.88 316 SER A C 1
ATOM 2551 O O . SER A 1 316 ? 24.409 -8.701 -15.533 1.00 91.88 316 SER A O 1
ATOM 2553 N N . ALA A 1 317 ? 24.116 -6.594 -16.216 1.00 90.62 317 ALA A N 1
ATOM 2554 C CA . ALA A 1 317 ? 23.860 -6.966 -17.596 1.00 90.62 317 ALA A CA 1
ATOM 2555 C C . ALA A 1 317 ? 24.994 -7.763 -18.261 1.00 90.62 317 ALA A C 1
ATOM 2557 O O . ALA A 1 317 ? 24.723 -8.617 -19.098 1.00 90.62 317 ALA A O 1
ATOM 2558 N N . GLU A 1 318 ? 26.250 -7.524 -17.873 1.00 92.38 318 GLU A N 1
ATOM 2559 C CA . GLU A 1 318 ? 27.417 -8.275 -18.367 1.00 92.38 318 GLU A CA 1
ATOM 2560 C C . GLU A 1 318 ? 27.469 -9.726 -17.859 1.00 92.38 318 GLU A C 1
ATOM 2562 O O . GLU A 1 318 ? 28.233 -10.535 -18.380 1.00 92.38 318 GLU A O 1
ATOM 2567 N N . TRP A 1 319 ? 26.664 -10.085 -16.852 1.00 94.75 319 TRP A N 1
ATOM 2568 C CA . TRP A 1 319 ? 26.590 -11.457 -16.335 1.00 94.75 319 TRP A CA 1
ATOM 2569 C C . TRP A 1 319 ? 25.783 -12.388 -17.246 1.00 94.75 319 TRP A C 1
ATOM 2571 O O . TRP A 1 319 ? 25.790 -13.602 -17.041 1.00 94.75 319 TRP A O 1
ATOM 2581 N N . PHE A 1 320 ? 25.070 -11.834 -18.229 1.00 95.56 320 PHE A N 1
ATOM 2582 C CA . PHE A 1 320 ? 24.116 -12.557 -19.059 1.00 95.56 320 PHE A CA 1
ATOM 2583 C C . PHE A 1 320 ? 24.455 -12.442 -20.545 1.00 95.56 320 PHE A C 1
ATOM 2585 O O . PHE A 1 320 ? 25.090 -11.492 -20.992 1.00 95.56 320 PHE A O 1
ATOM 2592 N N . VAL A 1 321 ? 24.010 -13.440 -21.311 1.00 91.88 321 VAL A N 1
ATOM 2593 C CA . VAL A 1 321 ? 24.248 -13.520 -22.761 1.00 91.88 321 VAL A CA 1
ATOM 2594 C C . VAL A 1 321 ? 23.360 -12.544 -23.536 1.00 91.88 321 VAL A C 1
ATOM 2596 O O . VAL A 1 321 ? 23.769 -12.048 -24.581 1.00 91.88 321 VAL A O 1
ATOM 2599 N N . ASP A 1 322 ? 22.157 -12.268 -23.030 1.00 94.25 322 ASP A N 1
ATOM 2600 C CA . ASP A 1 322 ? 21.177 -11.385 -23.658 1.00 94.25 322 ASP A CA 1
ATOM 2601 C C . ASP A 1 322 ? 20.469 -10.488 -22.629 1.00 94.25 322 ASP A C 1
ATOM 2603 O O . ASP A 1 322 ? 20.331 -10.820 -21.444 1.00 94.25 322 ASP A O 1
ATOM 2607 N N . GLU A 1 323 ? 19.978 -9.339 -23.094 1.00 94.38 323 GLU A N 1
ATOM 2608 C CA . GLU A 1 323 ? 19.369 -8.313 -22.249 1.00 94.38 323 GLU A CA 1
ATOM 2609 C C . GLU A 1 323 ? 18.016 -8.732 -21.671 1.00 94.38 323 GLU A C 1
ATOM 2611 O O . GLU A 1 323 ? 17.631 -8.228 -20.616 1.00 94.38 323 GLU A O 1
ATOM 2616 N N . ARG A 1 324 ? 17.289 -9.663 -22.308 1.00 96.25 324 ARG A N 1
ATOM 2617 C CA . ARG A 1 324 ? 16.006 -10.152 -21.773 1.00 96.25 324 ARG A CA 1
ATOM 2618 C C . ARG A 1 324 ? 16.233 -11.031 -20.551 1.00 96.25 324 ARG A C 1
ATOM 2620 O O . ARG A 1 324 ? 15.475 -10.935 -19.580 1.00 96.25 324 ARG A O 1
ATOM 2627 N N . THR A 1 325 ? 17.281 -11.852 -20.566 1.00 96.44 325 THR A N 1
ATOM 2628 C CA . THR A 1 325 ? 17.695 -12.643 -19.402 1.00 96.44 325 THR A CA 1
ATOM 2629 C C . THR A 1 325 ? 18.167 -11.732 -18.266 1.00 96.44 325 THR A C 1
ATOM 2631 O O . THR A 1 325 ? 17.709 -11.902 -17.133 1.00 96.44 325 THR A O 1
ATOM 2634 N N . ALA A 1 326 ? 18.970 -10.702 -18.564 1.00 96.62 326 ALA A N 1
ATOM 2635 C CA . ALA A 1 326 ? 19.369 -9.694 -17.574 1.00 96.62 326 ALA A CA 1
ATOM 2636 C C . ALA A 1 326 ? 18.164 -8.945 -16.974 1.00 96.62 326 ALA A C 1
ATOM 2638 O O . ALA A 1 326 ? 18.056 -8.814 -15.754 1.00 96.62 326 ALA A O 1
ATOM 2639 N N . ALA A 1 327 ? 17.214 -8.512 -17.811 1.00 97.12 327 ALA A N 1
ATOM 2640 C CA . ALA A 1 327 ? 15.985 -7.855 -17.368 1.00 97.12 327 ALA A CA 1
ATOM 2641 C C . ALA A 1 327 ? 15.144 -8.766 -16.463 1.00 97.12 327 ALA A C 1
ATOM 2643 O O . ALA A 1 327 ? 14.654 -8.331 -15.424 1.00 97.12 327 ALA A O 1
ATOM 2644 N N . THR A 1 328 ? 15.013 -10.047 -16.819 1.00 97.38 328 THR A N 1
ATOM 2645 C CA . THR A 1 328 ? 14.273 -11.030 -16.012 1.00 97.38 328 THR A CA 1
ATOM 2646 C C . THR A 1 328 ? 14.912 -11.208 -14.638 1.00 97.38 328 THR A C 1
ATOM 2648 O O . THR A 1 328 ? 14.215 -11.157 -13.624 1.00 97.38 328 THR A O 1
ATOM 2651 N N . PHE A 1 329 ? 16.238 -11.364 -14.586 1.00 97.88 329 PHE A N 1
ATOM 2652 C CA . PHE A 1 329 ? 16.974 -11.437 -13.326 1.00 97.88 329 PHE A CA 1
ATOM 2653 C C . PHE A 1 329 ? 16.761 -10.178 -12.477 1.00 97.88 329 PHE A C 1
ATOM 2655 O O . PHE A 1 329 ? 16.438 -10.275 -11.292 1.00 97.88 329 PHE A O 1
ATOM 2662 N N . ALA A 1 330 ? 16.873 -8.999 -13.087 1.00 97.75 330 ALA A N 1
ATOM 2663 C CA . ALA A 1 330 ? 16.710 -7.730 -12.397 1.00 97.75 330 ALA A CA 1
ATOM 2664 C C . ALA A 1 330 ? 15.305 -7.532 -11.826 1.00 97.75 330 ALA A C 1
ATOM 2666 O O . ALA A 1 330 ? 15.165 -7.089 -10.687 1.00 97.75 330 ALA A O 1
ATOM 2667 N N . ILE A 1 331 ? 14.272 -7.912 -12.580 1.00 98.12 331 ILE A N 1
ATOM 2668 C CA . ILE A 1 331 ? 12.881 -7.897 -12.121 1.00 98.12 331 ILE A CA 1
ATOM 2669 C C . ILE A 1 331 ? 12.714 -8.816 -10.913 1.00 98.12 331 ILE A C 1
ATOM 2671 O O . ILE A 1 331 ? 12.196 -8.375 -9.891 1.00 98.12 331 ILE A O 1
ATOM 2675 N N . ILE A 1 332 ? 13.193 -10.063 -10.984 1.00 98.38 332 ILE A N 1
ATOM 2676 C CA . ILE A 1 332 ? 13.092 -11.014 -9.866 1.00 98.38 332 ILE A CA 1
ATOM 2677 C C . ILE A 1 332 ? 13.784 -10.448 -8.623 1.00 98.38 332 ILE A C 1
ATOM 2679 O O . ILE A 1 332 ? 13.196 -10.429 -7.544 1.00 98.38 332 ILE A O 1
ATOM 2683 N N . MET A 1 333 ? 15.005 -9.933 -8.763 1.00 98.38 333 MET A N 1
ATOM 2684 C CA . MET A 1 333 ? 15.737 -9.361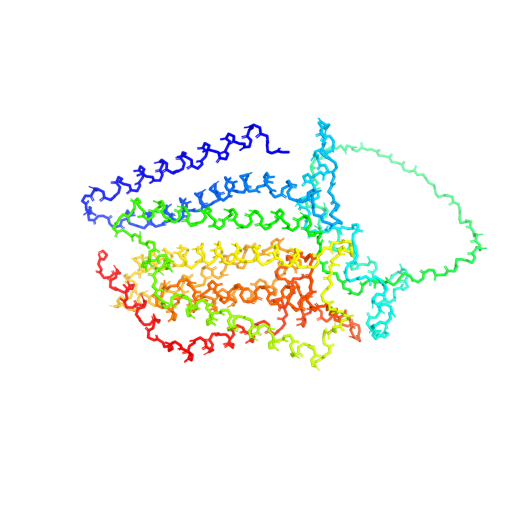 -7.634 1.00 98.38 333 MET A CA 1
ATOM 2685 C C . MET A 1 333 ? 15.057 -8.109 -7.068 1.00 98.38 333 MET A C 1
ATOM 2687 O O . MET A 1 333 ? 15.003 -7.955 -5.849 1.00 98.38 333 MET A O 1
ATOM 2691 N N . ALA A 1 334 ? 14.484 -7.251 -7.916 1.00 98.00 334 ALA A N 1
ATOM 2692 C CA . ALA A 1 334 ? 13.720 -6.086 -7.481 1.00 98.00 334 ALA A CA 1
ATOM 2693 C C . ALA A 1 334 ? 12.435 -6.487 -6.734 1.00 98.00 334 ALA A C 1
ATOM 2695 O O . ALA A 1 334 ? 12.128 -5.893 -5.700 1.00 98.00 334 ALA A O 1
ATOM 2696 N N . ILE A 1 335 ? 11.729 -7.532 -7.191 1.00 98.56 335 ILE A N 1
ATOM 2697 C CA . ILE A 1 335 ? 10.578 -8.120 -6.487 1.00 98.56 335 ILE A CA 1
ATOM 2698 C C . ILE A 1 335 ? 11.002 -8.612 -5.102 1.00 98.56 335 ILE A C 1
ATOM 2700 O O . ILE A 1 335 ? 10.359 -8.276 -4.108 1.00 98.56 335 ILE A O 1
ATOM 2704 N N . LEU A 1 336 ? 12.087 -9.385 -5.007 1.00 98.62 336 LEU A N 1
ATOM 2705 C CA . LEU A 1 336 ? 12.565 -9.924 -3.730 1.00 98.62 336 LEU A CA 1
ATOM 2706 C C . LEU A 1 336 ? 12.993 -8.806 -2.770 1.00 98.62 336 LEU A C 1
ATOM 2708 O O . LEU A 1 336 ? 12.652 -8.842 -1.584 1.00 98.62 336 LEU A O 1
ATOM 2712 N N . LEU A 1 337 ? 13.698 -7.795 -3.280 1.00 97.56 337 LEU A N 1
ATOM 2713 C CA . LEU A 1 337 ? 14.165 -6.655 -2.498 1.00 97.56 337 LEU A CA 1
ATOM 2714 C C . LEU A 1 337 ? 12.991 -5.831 -1.956 1.00 97.56 337 LEU A C 1
ATOM 2716 O O . LEU A 1 337 ? 12.923 -5.581 -0.751 1.00 97.56 337 LEU A O 1
ATOM 2720 N N . GLN A 1 338 ? 12.046 -5.451 -2.819 1.00 97.50 338 GLN A N 1
ATOM 2721 C CA . GLN A 1 338 ? 10.902 -4.635 -2.415 1.00 97.50 338 GLN A CA 1
ATOM 2722 C C . GLN A 1 338 ? 9.956 -5.415 -1.488 1.00 97.50 338 GLN A C 1
ATOM 2724 O O . GLN A 1 338 ? 9.527 -4.892 -0.467 1.00 97.50 338 GLN A O 1
ATOM 2729 N N . SER A 1 339 ? 9.746 -6.712 -1.725 1.00 98.44 339 SER A N 1
ATOM 2730 C CA . SER A 1 339 ? 8.941 -7.563 -0.833 1.00 98.44 339 SER A CA 1
ATOM 2731 C C . SER A 1 339 ? 9.563 -7.709 0.556 1.00 98.44 339 SER A C 1
ATOM 2733 O O . SER A 1 339 ? 8.861 -7.692 1.567 1.00 98.44 339 SER A O 1
ATOM 2735 N N . THR A 1 340 ? 10.894 -7.809 0.625 1.00 98.44 340 THR A N 1
ATOM 2736 C CA . THR A 1 340 ? 11.624 -7.844 1.900 1.00 98.44 340 THR A CA 1
ATOM 2737 C C . THR A 1 340 ? 11.469 -6.526 2.647 1.00 98.44 340 THR A C 1
ATOM 2739 O O . THR A 1 340 ? 11.174 -6.524 3.842 1.00 98.44 340 THR A O 1
ATOM 2742 N N . PHE A 1 341 ? 11.626 -5.401 1.947 1.00 97.81 341 PHE A N 1
ATOM 2743 C CA . PHE A 1 341 ? 11.464 -4.079 2.542 1.00 97.81 341 PHE A CA 1
ATOM 2744 C C . PHE A 1 341 ? 10.031 -3.857 3.039 1.00 97.81 341 PHE A C 1
ATOM 2746 O O . PHE A 1 341 ? 9.847 -3.418 4.171 1.00 97.81 341 PHE A O 1
ATOM 2753 N N . PHE A 1 342 ? 9.023 -4.265 2.262 1.00 97.56 342 PHE A N 1
ATOM 2754 C CA . PHE A 1 342 ? 7.616 -4.214 2.661 1.00 97.56 342 PHE A CA 1
ATOM 2755 C C . PHE A 1 342 ? 7.353 -4.986 3.958 1.00 97.56 342 PHE A C 1
ATOM 2757 O O . PHE A 1 342 ? 6.760 -4.445 4.892 1.00 97.56 342 PHE A O 1
ATOM 2764 N N . ALA A 1 343 ? 7.856 -6.219 4.069 1.00 98.00 343 ALA A N 1
ATOM 2765 C CA . ALA A 1 343 ? 7.761 -6.985 5.308 1.00 98.00 343 ALA A CA 1
ATOM 2766 C C . ALA A 1 343 ? 8.464 -6.264 6.475 1.00 98.00 343 ALA A C 1
ATOM 2768 O O . ALA A 1 343 ? 7.901 -6.144 7.562 1.00 98.00 343 ALA A O 1
ATOM 2769 N N . MET A 1 344 ? 9.666 -5.718 6.260 1.00 97.38 344 MET A N 1
ATOM 2770 C CA . MET A 1 344 ? 10.421 -5.008 7.301 1.00 97.38 344 MET A CA 1
ATOM 2771 C C . MET A 1 344 ? 9.723 -3.743 7.820 1.00 97.38 344 MET A C 1
ATOM 2773 O O . MET A 1 344 ? 9.830 -3.459 9.016 1.00 97.38 344 MET A O 1
ATOM 2777 N N . LEU A 1 345 ? 8.964 -3.024 6.983 1.00 95.00 345 LEU A N 1
ATOM 2778 C CA . LEU A 1 345 ? 8.152 -1.878 7.423 1.00 95.00 345 LEU A CA 1
ATOM 2779 C C . LEU A 1 345 ? 7.134 -2.264 8.510 1.00 95.00 345 LEU A C 1
ATOM 2781 O O . LEU A 1 345 ? 6.789 -1.441 9.356 1.00 95.00 345 LEU A O 1
ATOM 2785 N N . HIS A 1 346 ? 6.735 -3.535 8.551 1.00 95.94 346 HIS A N 1
ATOM 2786 C CA . HIS A 1 346 ? 5.761 -4.083 9.491 1.00 95.94 346 HIS A CA 1
ATOM 2787 C C . HI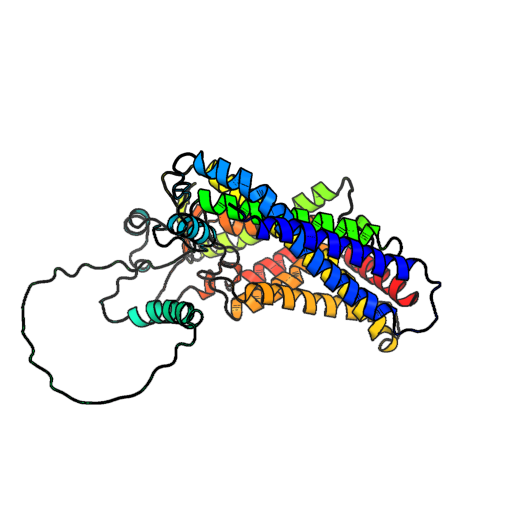S A 1 346 ? 6.398 -4.782 10.700 1.00 95.94 346 HIS A C 1
ATOM 2789 O O . HIS A 1 346 ? 5.702 -5.367 11.532 1.00 95.94 346 HIS A O 1
ATOM 2795 N N . TYR A 1 347 ? 7.725 -4.724 10.851 1.00 95.12 347 TYR A N 1
ATOM 2796 C CA . TYR A 1 347 ? 8.430 -5.380 11.958 1.00 95.12 347 TYR A CA 1
ATOM 2797 C C . TYR A 1 347 ? 8.000 -4.864 13.341 1.00 95.12 347 TYR A C 1
ATOM 2799 O O . TYR A 1 347 ? 7.950 -5.625 14.305 1.00 95.12 347 TYR A O 1
ATOM 2807 N N . HIS A 1 348 ? 7.666 -3.575 13.441 1.00 92.62 348 HIS A N 1
ATOM 2808 C CA . HIS A 1 348 ? 7.202 -2.948 14.683 1.00 92.62 348 HIS A CA 1
ATOM 2809 C C . HIS A 1 348 ? 5.675 -2.851 14.783 1.00 92.62 348 HIS A C 1
ATOM 2811 O O . HIS A 1 348 ? 5.166 -2.270 15.744 1.00 92.62 348 HIS A O 1
ATOM 2817 N N . SER A 1 349 ? 4.946 -3.414 13.816 1.00 93.38 349 SER A N 1
ATOM 2818 C CA . SER A 1 349 ? 3.491 -3.441 13.868 1.00 93.38 349 SER A CA 1
ATOM 2819 C C . SER A 1 349 ? 3.002 -4.306 15.033 1.00 93.38 349 SER A C 1
ATOM 2821 O O . SER A 1 349 ? 3.608 -5.339 15.347 1.00 93.38 349 SER A O 1
ATOM 2823 N N . PRO A 1 350 ? 1.901 -3.928 15.696 1.00 91.31 350 PRO A N 1
ATOM 2824 C CA . PRO A 1 350 ? 1.331 -4.743 16.759 1.00 91.31 350 PRO A CA 1
ATOM 2825 C C . PRO A 1 350 ? 0.968 -6.157 16.288 1.00 91.31 350 PRO A C 1
ATOM 2827 O O . PRO A 1 350 ? 0.417 -6.340 15.210 1.00 91.31 350 PRO A O 1
ATOM 2830 N N . GLY A 1 351 ? 1.297 -7.169 17.092 1.00 90.00 351 GLY A N 1
ATOM 2831 C CA . GLY A 1 351 ? 1.104 -8.580 16.731 1.00 90.00 351 GLY A CA 1
ATOM 2832 C C . GLY A 1 351 ? 2.145 -9.153 15.759 1.00 90.00 351 GLY A C 1
ATOM 2833 O O . GLY A 1 351 ? 2.161 -10.363 15.554 1.00 90.00 351 GLY A O 1
ATOM 2834 N N . SER A 1 352 ? 3.043 -8.331 15.203 1.00 94.06 352 SER A N 1
ATOM 2835 C CA . SER A 1 352 ? 4.015 -8.781 14.203 1.00 94.06 352 SER A CA 1
ATOM 2836 C C . SER A 1 352 ? 4.987 -9.829 14.752 1.00 94.06 352 SER A C 1
ATOM 2838 O O . SER A 1 352 ? 5.497 -9.728 15.872 1.00 94.06 352 SER A O 1
ATOM 2840 N N . ASN A 1 353 ? 5.249 -10.855 13.947 1.00 94.50 353 ASN A N 1
ATOM 2841 C CA . ASN A 1 353 ? 6.195 -11.925 14.225 1.00 94.50 353 ASN A CA 1
ATOM 2842 C C . ASN A 1 353 ? 6.741 -12.515 12.916 1.00 94.50 353 ASN A C 1
ATOM 2844 O O . ASN A 1 353 ? 6.379 -12.107 11.820 1.00 94.50 353 ASN A O 1
ATOM 2848 N N . TRP A 1 354 ? 7.622 -13.508 13.012 1.00 95.75 354 TRP A N 1
ATOM 2849 C CA . TRP A 1 354 ? 8.254 -14.090 11.827 1.00 95.75 354 TRP A CA 1
ATOM 2850 C C . TRP A 1 354 ? 7.261 -14.634 10.781 1.00 95.75 354 TRP A C 1
ATOM 2852 O O . TRP A 1 354 ? 7.516 -14.513 9.585 1.00 95.75 354 TRP A O 1
ATOM 2862 N N . VAL A 1 355 ? 6.121 -15.194 11.206 1.00 96.12 355 VAL A N 1
ATOM 2863 C CA . VAL A 1 355 ? 5.100 -15.720 10.285 1.00 96.12 355 VAL A CA 1
ATOM 2864 C C . VAL A 1 355 ? 4.399 -14.581 9.548 1.00 96.12 355 VAL A C 1
ATOM 2866 O O . VAL A 1 355 ? 4.256 -14.659 8.331 1.00 96.12 355 VAL A O 1
ATOM 2869 N N . SER A 1 356 ? 4.020 -13.504 10.249 1.00 95.94 356 SER A N 1
ATOM 2870 C CA . SER A 1 356 ? 3.402 -12.341 9.599 1.00 95.94 356 SER A CA 1
ATOM 2871 C C . SER A 1 356 ? 4.354 -11.684 8.597 1.00 95.94 356 SER A C 1
ATOM 2873 O O . SER A 1 356 ? 3.945 -11.370 7.485 1.00 95.94 356 SER A O 1
ATOM 2875 N N . LEU A 1 357 ? 5.641 -11.561 8.938 1.00 98.00 357 LEU A N 1
ATOM 2876 C CA . LEU A 1 357 ? 6.663 -11.014 8.040 1.00 98.00 357 LEU A CA 1
ATOM 2877 C C . LEU A 1 357 ? 6.861 -11.880 6.792 1.00 98.00 357 LEU A C 1
ATOM 2879 O O . LEU A 1 357 ? 6.959 -11.348 5.690 1.00 98.00 357 LEU A O 1
ATOM 2883 N N . MET A 1 358 ? 6.883 -13.207 6.944 1.00 98.25 358 MET A N 1
ATOM 2884 C CA . MET A 1 358 ? 6.990 -14.121 5.805 1.00 98.25 358 MET A CA 1
ATOM 2885 C C . MET A 1 358 ? 5.752 -14.045 4.903 1.00 98.25 358 MET A C 1
ATOM 2887 O O . MET A 1 358 ? 5.877 -13.991 3.682 1.00 98.25 358 MET A O 1
ATOM 2891 N N . ASN A 1 359 ? 4.554 -13.988 5.486 1.00 98.12 359 ASN A N 1
ATOM 2892 C CA . ASN A 1 359 ? 3.331 -13.826 4.708 1.00 98.12 359 ASN A CA 1
ATOM 2893 C C . ASN A 1 359 ? 3.298 -12.473 3.986 1.00 98.12 359 ASN A C 1
ATOM 2895 O O . ASN A 1 359 ? 2.947 -12.438 2.812 1.00 98.12 359 ASN A O 1
ATOM 2899 N N . LEU A 1 360 ? 3.707 -11.375 4.630 1.00 97.88 360 LEU A N 1
ATOM 2900 C CA . LEU A 1 360 ? 3.812 -10.071 3.969 1.00 97.88 360 LEU A CA 1
ATOM 2901 C C . LEU A 1 360 ? 4.872 -10.052 2.869 1.00 97.88 360 LEU A C 1
ATOM 2903 O O . LEU A 1 360 ? 4.664 -9.404 1.850 1.00 97.88 360 LEU A O 1
ATOM 2907 N N . PHE A 1 361 ? 5.975 -10.785 3.025 1.00 98.56 361 PHE A N 1
ATOM 2908 C CA . PHE A 1 361 ? 6.942 -10.971 1.947 1.00 98.56 361 PHE A CA 1
ATOM 2909 C C . PHE A 1 361 ? 6.282 -11.633 0.725 1.00 98.56 361 PHE A C 1
ATOM 2911 O O . PHE A 1 361 ? 6.411 -11.135 -0.390 1.00 98.56 361 PHE A O 1
ATOM 2918 N N . VAL A 1 362 ? 5.490 -12.693 0.922 1.00 98.50 362 VAL A N 1
ATOM 2919 C CA . VAL A 1 362 ? 4.708 -13.310 -0.168 1.00 98.50 362 VAL A CA 1
ATOM 2920 C C . VAL A 1 362 ? 3.659 -12.339 -0.730 1.00 98.50 362 VAL A C 1
ATOM 2922 O O . VAL A 1 362 ? 3.474 -12.275 -1.945 1.00 98.50 362 VAL A O 1
ATOM 2925 N N . GLY A 1 363 ? 3.016 -11.542 0.126 1.00 98.00 363 GLY A N 1
ATOM 2926 C CA . GLY A 1 363 ? 2.088 -10.486 -0.280 1.00 98.00 363 GLY A CA 1
ATOM 2927 C C . GLY A 1 363 ? 2.751 -9.415 -1.153 1.00 98.00 363 GLY A C 1
ATOM 2928 O O . GLY A 1 363 ? 2.188 -9.022 -2.170 1.00 98.00 363 GLY A O 1
ATOM 2929 N N . GLY A 1 364 ? 3.981 -9.007 -0.828 1.00 98.06 364 GLY A N 1
ATOM 2930 C CA . GLY A 1 364 ? 4.785 -8.086 -1.638 1.00 98.06 364 GLY A CA 1
ATOM 2931 C C . GLY A 1 364 ? 5.124 -8.652 -3.019 1.00 98.06 364 GLY A C 1
ATOM 2932 O O . GLY A 1 364 ? 5.060 -7.930 -4.021 1.00 98.06 364 GLY A O 1
ATOM 2933 N N . ILE A 1 365 ? 5.388 -9.963 -3.103 1.00 98.50 365 ILE A N 1
ATOM 2934 C CA . ILE A 1 365 ? 5.571 -10.652 -4.386 1.00 98.50 365 ILE A CA 1
ATOM 2935 C C . ILE A 1 365 ? 4.273 -10.570 -5.188 1.00 98.50 365 ILE A C 1
ATOM 2937 O O . ILE A 1 365 ? 4.288 -10.074 -6.312 1.00 98.50 365 ILE A O 1
ATOM 2941 N N . ALA A 1 366 ? 3.146 -10.989 -4.606 1.00 98.06 366 ALA A N 1
ATOM 2942 C CA . ALA A 1 366 ? 1.843 -10.960 -5.269 1.00 98.06 366 ALA A CA 1
ATOM 2943 C C . ALA A 1 366 ? 1.458 -9.549 -5.735 1.00 98.06 366 ALA A C 1
ATOM 2945 O O . ALA A 1 366 ? 0.969 -9.371 -6.849 1.00 98.06 366 ALA A O 1
ATOM 2946 N N . ALA A 1 367 ? 1.752 -8.530 -4.933 1.00 97.50 367 ALA A N 1
ATOM 2947 C CA . ALA A 1 367 ? 1.458 -7.156 -5.293 1.00 97.50 367 ALA A CA 1
ATOM 2948 C C . ALA A 1 367 ? 2.399 -6.586 -6.371 1.00 97.50 367 ALA A C 1
ATOM 2950 O O . ALA A 1 367 ? 1.996 -5.694 -7.117 1.00 97.50 367 ALA A O 1
ATOM 2951 N N . SER A 1 368 ? 3.608 -7.141 -6.536 1.00 97.62 368 SER A N 1
ATOM 2952 C CA . SER A 1 368 ? 4.461 -6.849 -7.701 1.00 97.62 368 SER A CA 1
ATOM 2953 C C . SER A 1 368 ? 3.796 -7.286 -9.006 1.00 97.62 368 SER A C 1
ATOM 2955 O O . SER A 1 368 ? 3.882 -6.583 -10.011 1.00 97.62 368 SER A O 1
ATOM 2957 N N . PHE A 1 369 ? 3.092 -8.426 -8.991 1.00 96.75 369 PHE A N 1
ATOM 2958 C CA . PHE A 1 369 ? 2.376 -8.903 -10.173 1.00 96.75 369 PHE A CA 1
ATOM 2959 C C . PHE A 1 369 ? 1.262 -7.945 -10.590 1.00 96.75 369 PHE A C 1
ATOM 2961 O O . PHE A 1 369 ? 1.099 -7.760 -11.789 1.00 96.75 369 PHE A O 1
ATOM 2968 N N . ASN A 1 370 ? 0.560 -7.287 -9.655 1.00 96.50 370 ASN A N 1
ATOM 2969 C CA . ASN A 1 370 ? -0.457 -6.277 -9.993 1.00 96.50 370 ASN A CA 1
ATOM 2970 C C . ASN A 1 370 ? 0.123 -5.158 -10.871 1.00 96.50 370 ASN A C 1
ATOM 2972 O O . ASN A 1 370 ? -0.486 -4.772 -11.862 1.00 96.50 370 ASN A O 1
ATOM 2976 N N . PHE A 1 371 ? 1.315 -4.667 -10.530 1.00 96.12 371 PHE A N 1
ATOM 2977 C CA . PHE A 1 371 ? 1.995 -3.635 -11.311 1.00 96.12 371 PHE A CA 1
ATOM 2978 C C . PHE A 1 371 ? 2.408 -4.149 -12.697 1.00 96.12 371 PHE A C 1
ATOM 2980 O O . PHE A 1 371 ? 2.185 -3.487 -13.708 1.00 96.12 371 PHE A O 1
ATOM 2987 N N . MET A 1 372 ? 2.967 -5.360 -12.760 1.00 95.69 372 MET A N 1
ATOM 2988 C CA . MET A 1 372 ? 3.466 -5.924 -14.015 1.00 95.69 372 MET A CA 1
ATOM 2989 C C . MET A 1 372 ? 2.351 -6.331 -14.986 1.00 95.69 372 MET A C 1
ATOM 2991 O O . MET A 1 372 ? 2.442 -6.012 -16.167 1.00 95.69 372 MET A O 1
ATOM 2995 N N . VAL A 1 373 ? 1.285 -7.007 -14.529 1.00 95.69 373 VAL A N 1
ATOM 2996 C CA . VAL A 1 373 ? 0.168 -7.398 -15.420 1.00 95.69 373 VAL A CA 1
ATOM 2997 C C . VAL A 1 373 ? -0.547 -6.176 -15.989 1.00 95.69 373 VAL A C 1
ATOM 2999 O O . VAL A 1 373 ? -1.065 -6.231 -17.099 1.00 95.69 373 VAL A O 1
ATOM 3002 N N . ALA A 1 374 ? -0.542 -5.065 -15.249 1.00 93.31 374 ALA A N 1
ATOM 3003 C CA . ALA A 1 374 ? -1.129 -3.800 -15.665 1.00 93.31 374 ALA A CA 1
ATOM 3004 C C . ALA A 1 374 ? -0.181 -2.956 -16.539 1.00 93.31 374 ALA A C 1
ATOM 3006 O O . ALA A 1 374 ? -0.414 -1.758 -16.702 1.00 93.31 374 ALA A O 1
ATOM 3007 N N . GLY A 1 375 ? 0.901 -3.552 -17.060 1.00 90.19 375 GLY A N 1
ATOM 3008 C CA . GLY A 1 375 ? 1.846 -2.897 -17.967 1.00 90.19 375 GLY A CA 1
ATOM 3009 C C . GLY A 1 375 ? 2.695 -1.806 -17.311 1.00 90.19 375 GLY A C 1
ATOM 3010 O O . GLY A 1 375 ? 3.136 -0.893 -17.998 1.00 90.19 375 GLY A O 1
ATOM 3011 N N . GLY A 1 376 ? 2.908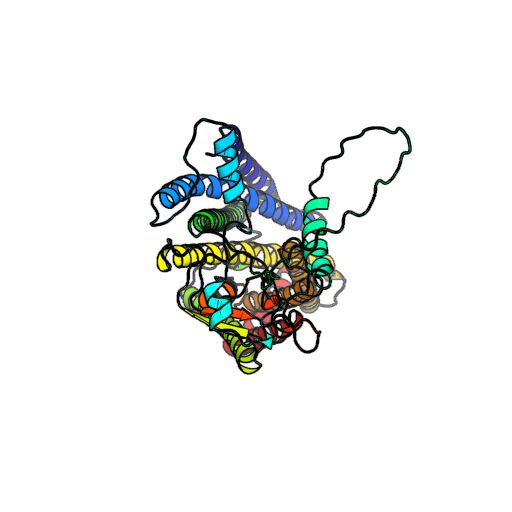 -1.872 -15.993 1.00 92.50 376 GLY A N 1
ATOM 3012 C CA . GLY A 1 376 ? 3.647 -0.855 -15.240 1.00 92.50 376 GLY A CA 1
ATOM 3013 C C . GLY A 1 376 ? 2.782 0.280 -14.687 1.00 92.50 376 GLY A C 1
ATOM 3014 O O . GLY A 1 376 ? 3.314 1.316 -14.305 1.00 92.50 376 GLY A O 1
ATOM 3015 N N . THR A 1 377 ? 1.458 0.111 -14.617 1.00 94.19 377 THR A N 1
ATOM 3016 C CA . THR A 1 377 ? 0.561 1.088 -13.978 1.00 94.19 377 THR A CA 1
ATOM 3017 C C . THR A 1 377 ? 0.234 0.702 -12.531 1.00 94.19 377 THR A C 1
ATOM 3019 O O . THR A 1 377 ? 0.146 -0.475 -12.176 1.00 94.19 377 THR A O 1
ATOM 3022 N N . LEU A 1 378 ? 0.037 1.699 -11.661 1.00 97.06 378 LEU A N 1
ATOM 3023 C CA . LEU A 1 378 ? -0.232 1.485 -10.234 1.00 97.06 378 LEU A CA 1
ATOM 3024 C C . LEU A 1 378 ? -1.715 1.316 -9.901 1.00 97.06 378 LEU A C 1
ATOM 3026 O O . LEU A 1 378 ? -2.033 0.804 -8.831 1.00 97.06 378 LEU A O 1
ATOM 3030 N N . TRP A 1 379 ? -2.634 1.729 -10.776 1.00 97.56 379 TRP A N 1
ATOM 3031 C CA . TRP A 1 379 ? -4.066 1.797 -10.453 1.00 97.56 379 TRP A CA 1
ATOM 3032 C C . TRP A 1 379 ? -4.661 0.446 -10.052 1.00 97.56 379 TRP A C 1
ATOM 3034 O O . TRP A 1 379 ? -5.432 0.384 -9.092 1.00 97.56 379 TRP A O 1
ATOM 3044 N N . LEU A 1 380 ? -4.239 -0.639 -10.712 1.00 97.50 380 LEU A N 1
ATOM 3045 C CA . LEU A 1 380 ? -4.634 -1.999 -10.341 1.00 97.50 380 LEU A CA 1
ATOM 3046 C C . LEU A 1 380 ? -4.148 -2.365 -8.931 1.00 97.50 380 LEU A C 1
ATOM 3048 O O . LEU A 1 380 ? -4.928 -2.854 -8.113 1.00 97.50 380 LEU A O 1
ATOM 3052 N N . GLY A 1 381 ? -2.877 -2.084 -8.628 1.00 97.94 381 GLY A N 1
ATOM 3053 C CA . GLY A 1 381 ? -2.273 -2.331 -7.316 1.00 97.94 381 GLY A CA 1
ATOM 3054 C C . GLY A 1 381 ? -2.907 -1.496 -6.202 1.00 97.94 381 GLY A C 1
ATOM 3055 O O . GLY A 1 381 ? -3.244 -2.042 -5.153 1.00 97.94 381 GLY A O 1
ATOM 3056 N N . ILE A 1 382 ? -3.159 -0.206 -6.452 1.00 98.62 382 ILE A N 1
ATOM 3057 C CA . ILE A 1 382 ? -3.815 0.710 -5.503 1.00 98.62 382 ILE A CA 1
ATOM 3058 C C . ILE A 1 382 ? -5.225 0.213 -5.189 1.00 98.62 382 ILE A C 1
ATOM 3060 O O . ILE A 1 382 ? -5.604 0.145 -4.020 1.00 98.62 382 ILE A O 1
ATOM 3064 N N . GLY A 1 383 ? -5.987 -0.178 -6.214 1.00 98.56 383 GLY A N 1
ATOM 3065 C CA . GLY A 1 383 ? -7.320 -0.745 -6.039 1.00 98.56 383 GLY A CA 1
ATOM 3066 C C . GLY A 1 383 ? -7.279 -2.030 -5.218 1.00 98.56 383 GLY A C 1
ATOM 3067 O O . GLY A 1 383 ? -8.030 -2.167 -4.255 1.00 98.56 383 GLY A O 1
ATOM 3068 N N . TRP A 1 384 ? -6.373 -2.948 -5.566 1.00 98.62 384 TRP A N 1
ATOM 3069 C CA . TRP A 1 384 ? -6.198 -4.227 -4.877 1.00 98.62 384 TRP A CA 1
ATOM 3070 C C . TRP A 1 384 ? -5.855 -4.051 -3.403 1.00 98.62 384 TRP A C 1
ATOM 3072 O O . TRP A 1 384 ? -6.530 -4.617 -2.544 1.00 98.62 384 TRP A O 1
ATOM 3082 N N . HIS A 1 385 ? -4.871 -3.208 -3.104 1.00 98.50 385 HIS A N 1
ATOM 3083 C CA . HIS A 1 385 ? -4.441 -2.931 -1.742 1.00 98.50 385 HIS A CA 1
ATOM 3084 C C . HIS A 1 385 ? -5.550 -2.233 -0.939 1.00 98.50 385 HIS A C 1
ATOM 3086 O O . HIS A 1 385 ? -5.849 -2.633 0.187 1.00 98.50 385 HIS A O 1
ATOM 3092 N N . PHE A 1 386 ? -6.233 -1.245 -1.525 1.00 98.69 386 PHE A N 1
ATOM 3093 C CA . PHE A 1 386 ? -7.343 -0.573 -0.851 1.00 98.69 386 PHE A CA 1
ATOM 3094 C C . PHE A 1 386 ? -8.484 -1.550 -0.541 1.00 98.69 386 PHE A C 1
ATOM 3096 O O . PHE A 1 386 ? -8.955 -1.599 0.595 1.00 98.69 386 PHE A O 1
ATOM 3103 N N . GLY A 1 387 ? -8.884 -2.364 -1.526 1.00 98.56 387 GLY A N 1
ATOM 3104 C CA . GLY A 1 387 ? -9.921 -3.384 -1.378 1.00 98.56 387 GLY A CA 1
ATOM 3105 C C . GLY A 1 387 ? -9.574 -4.427 -0.318 1.00 98.56 387 GLY A C 1
ATOM 3106 O O . GLY A 1 387 ? -10.422 -4.739 0.514 1.00 98.56 387 GLY A O 1
ATOM 3107 N N . TRP A 1 388 ? -8.326 -4.905 -0.303 1.00 98.25 388 TRP A N 1
ATOM 3108 C CA . TRP A 1 388 ? -7.803 -5.819 0.716 1.00 98.25 388 TRP A CA 1
ATOM 3109 C C . TRP A 1 388 ? -7.938 -5.223 2.121 1.00 98.25 388 TRP A C 1
ATOM 3111 O O . TRP A 1 388 ? -8.560 -5.819 3.002 1.00 98.25 388 TRP A O 1
ATOM 3121 N N . ASN A 1 389 ? -7.429 -4.004 2.307 1.00 97.75 389 ASN A N 1
ATOM 3122 C CA . ASN A 1 389 ? -7.360 -3.352 3.607 1.00 97.75 389 ASN A CA 1
ATOM 3123 C C . ASN A 1 389 ? -8.731 -3.001 4.183 1.00 97.75 389 ASN A C 1
ATOM 3125 O O . ASN A 1 389 ? -9.010 -3.326 5.338 1.00 97.75 389 ASN A O 1
ATOM 3129 N N . ILE A 1 390 ? -9.583 -2.328 3.400 1.00 97.75 390 ILE A N 1
ATOM 3130 C CA . ILE A 1 390 ? -10.876 -1.849 3.902 1.00 97.75 390 ILE A CA 1
ATOM 3131 C C . ILE A 1 390 ? -11.814 -3.018 4.199 1.00 97.75 390 ILE A C 1
ATOM 3133 O O . ILE A 1 390 ? -12.540 -2.975 5.196 1.00 97.75 390 ILE A O 1
ATOM 3137 N N . PHE A 1 391 ? -11.764 -4.085 3.386 1.00 98.12 391 PHE A N 1
ATOM 3138 C CA . PHE A 1 391 ? -12.565 -5.274 3.648 1.00 98.12 391 PHE A CA 1
ATOM 3139 C C . PHE A 1 391 ? -12.070 -6.019 4.876 1.00 98.12 391 PHE A C 1
ATOM 3141 O O . PHE A 1 391 ? -12.877 -6.321 5.748 1.00 98.12 391 PHE A O 1
ATOM 3148 N N . MET A 1 392 ? -10.765 -6.269 4.982 1.00 96.88 392 MET A N 1
ATOM 3149 C CA . MET A 1 392 ? -10.190 -6.956 6.139 1.00 96.88 392 MET A CA 1
ATOM 3150 C C . MET A 1 392 ? -10.494 -6.210 7.439 1.00 96.88 392 MET A C 1
ATOM 3152 O O . MET A 1 392 ? -11.060 -6.790 8.366 1.00 96.88 392 MET A O 1
ATOM 3156 N N . GLY A 1 393 ? -10.165 -4.919 7.455 1.00 93.00 393 GLY A N 1
ATOM 3157 C CA . GLY A 1 393 ? -10.268 -4.033 8.603 1.00 93.00 393 GLY A CA 1
ATOM 3158 C C . GLY A 1 393 ? -11.705 -3.816 9.051 1.00 93.00 393 GLY A C 1
ATOM 3159 O O . GLY A 1 393 ? -12.163 -4.301 10.085 1.00 93.00 393 GLY A O 1
ATOM 3160 N N . HIS A 1 394 ? -12.433 -3.053 8.241 1.00 94.94 394 HIS A N 1
ATOM 3161 C CA . HIS A 1 394 ? -13.649 -2.381 8.689 1.00 94.94 394 HIS A CA 1
ATOM 3162 C C . HIS A 1 394 ? -14.921 -2.960 8.093 1.00 94.94 394 HIS A C 1
ATOM 3164 O O . HIS A 1 394 ? -15.985 -2.742 8.659 1.00 94.94 394 HIS A O 1
ATOM 3170 N N . VAL A 1 395 ? -14.856 -3.733 7.005 1.00 97.69 395 VAL A N 1
ATOM 3171 C CA . VAL A 1 395 ? -16.027 -4.511 6.568 1.00 97.69 395 VAL A CA 1
ATOM 3172 C C . VAL A 1 395 ? -16.133 -5.800 7.381 1.00 97.69 395 VAL A C 1
ATOM 3174 O O . VAL A 1 395 ? -17.193 -6.099 7.918 1.00 97.69 395 VAL A O 1
ATOM 3177 N N . LEU A 1 396 ? -15.039 -6.547 7.523 1.00 97.00 396 LEU A N 1
ATOM 3178 C CA . LEU A 1 396 ? -15.028 -7.883 8.128 1.00 97.00 396 LEU A CA 1
ATOM 3179 C C . LEU A 1 396 ? -14.560 -7.891 9.594 1.00 97.00 396 LEU A C 1
ATOM 3181 O O . LEU A 1 396 ? -14.527 -8.955 10.213 1.00 97.00 396 LEU A O 1
ATOM 3185 N N . GLY A 1 397 ? -14.212 -6.728 10.157 1.00 94.19 397 GLY A N 1
ATOM 3186 C CA . GLY A 1 397 ? -13.909 -6.557 11.582 1.00 94.19 397 GLY A CA 1
ATOM 3187 C C . GLY A 1 397 ? -12.671 -7.305 12.057 1.00 94.19 397 GLY A C 1
ATOM 3188 O O . 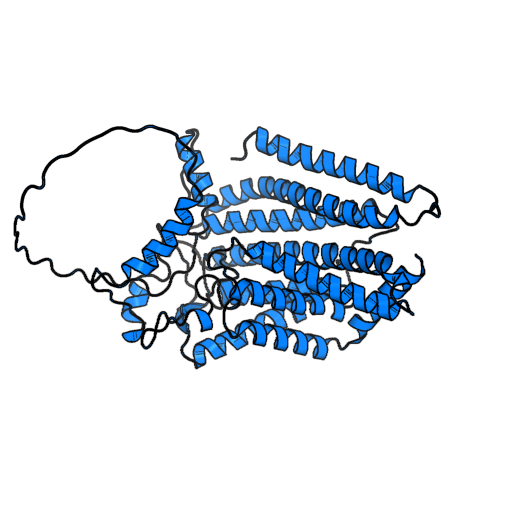GLY A 1 397 ? -12.658 -7.856 13.163 1.00 94.19 397 GLY A O 1
ATOM 3189 N N . ARG A 1 398 ? -11.646 -7.394 11.210 1.00 93.62 398 ARG A N 1
ATOM 3190 C CA . ARG A 1 398 ? -10.357 -8.018 11.526 1.00 93.62 398 ARG A CA 1
ATOM 3191 C C . ARG A 1 398 ? -9.279 -6.933 11.607 1.00 93.62 398 ARG A C 1
ATOM 3193 O O . ARG A 1 398 ? -9.484 -5.826 11.139 1.00 93.62 398 ARG A O 1
ATOM 3200 N N . SER A 1 399 ? -8.118 -7.215 12.202 1.00 93.00 399 SER A N 1
ATOM 3201 C CA . SER A 1 399 ? -6.997 -6.267 12.085 1.00 93.00 399 SER A CA 1
ATOM 3202 C C . SER A 1 399 ? -6.409 -6.306 10.675 1.00 93.00 399 SER A C 1
ATOM 3204 O O . SER A 1 399 ? -6.392 -7.366 10.052 1.00 93.00 399 SER A O 1
ATOM 3206 N N . THR A 1 400 ? -5.884 -5.172 10.222 1.00 93.00 400 THR A N 1
ATOM 3207 C CA . THR A 1 400 ? -5.068 -5.051 9.011 1.00 93.00 400 THR A CA 1
ATOM 3208 C C . THR A 1 400 ? -3.653 -4.714 9.465 1.00 93.00 400 THR A C 1
ATOM 3210 O O . THR A 1 400 ? -3.417 -3.595 9.918 1.00 93.00 400 THR A O 1
ATOM 3213 N N . SER A 1 401 ? -2.723 -5.669 9.436 1.00 91.75 401 SER A N 1
ATOM 3214 C CA . SER A 1 401 ? -1.332 -5.477 9.873 1.00 91.75 401 SER A CA 1
ATOM 3215 C C . SER A 1 401 ? -1.151 -4.824 11.260 1.00 91.75 401 SER A C 1
ATOM 3217 O O . SER A 1 401 ? -0.250 -4.010 11.479 1.00 91.75 401 SER A O 1
ATOM 3219 N N . GLY A 1 402 ? -2.022 -5.149 12.221 1.00 89.88 402 GLY A N 1
ATOM 3220 C CA . GLY A 1 402 ? -1.970 -4.612 13.589 1.00 89.88 402 GLY A CA 1
ATOM 3221 C C . GLY A 1 402 ? -2.477 -3.173 13.747 1.00 89.88 402 GLY A C 1
ATOM 3222 O O . GLY A 1 402 ? -2.381 -2.608 14.844 1.00 89.88 402 GLY A O 1
ATOM 3223 N N . ILE A 1 403 ? -3.012 -2.573 12.677 1.00 91.62 403 ILE A N 1
ATOM 3224 C CA . ILE A 1 403 ? -3.636 -1.246 12.702 1.00 91.62 403 ILE A CA 1
ATOM 3225 C C . ILE A 1 403 ? -4.857 -1.305 13.636 1.00 91.62 403 ILE A C 1
ATOM 3227 O O . ILE A 1 403 ? -5.642 -2.260 13.554 1.00 91.62 403 ILE A O 1
ATOM 3231 N N . PRO A 1 404 ? -5.033 -0.319 14.539 1.00 91.38 404 PRO A N 1
ATOM 3232 C CA . PRO A 1 404 ? -6.203 -0.287 15.404 1.00 91.38 404 PRO A CA 1
ATOM 3233 C C . PRO A 1 404 ? -7.497 -0.178 14.599 1.00 91.38 404 PRO A C 1
ATOM 3235 O O . PRO A 1 404 ? -7.483 0.300 13.472 1.00 91.38 404 PRO A O 1
ATOM 3238 N N . MET A 1 405 ? -8.633 -0.541 15.180 1.00 90.94 405 MET A N 1
ATOM 3239 C CA . MET A 1 405 ? -9.950 -0.300 14.575 1.00 90.94 405 MET A CA 1
ATOM 3240 C C . MET A 1 405 ? -10.678 0.852 15.267 1.00 90.94 405 MET A C 1
ATOM 3242 O O . MET A 1 405 ? -10.464 1.079 16.454 1.00 90.94 405 MET A O 1
ATOM 3246 N N . SER A 1 406 ? -11.534 1.574 14.538 1.00 93.69 406 SER A N 1
ATOM 3247 C CA . SER A 1 406 ? -12.450 2.572 15.122 1.00 93.69 406 SER A CA 1
ATOM 3248 C C . SER A 1 406 ? -13.923 2.164 15.023 1.00 93.69 406 SER A C 1
ATOM 3250 O O . SER A 1 406 ? -14.752 2.522 15.866 1.00 93.69 406 SER A O 1
ATOM 3252 N N . CYS A 1 407 ? -14.241 1.352 14.017 1.00 94.81 407 CYS A N 1
ATOM 3253 C CA . CYS A 1 407 ? -15.538 0.731 13.806 1.00 94.81 407 CYS A CA 1
ATOM 3254 C C . CYS A 1 407 ? -15.398 -0.533 12.942 1.00 94.81 407 CYS A C 1
ATOM 3256 O O . CYS A 1 407 ? -14.334 -0.782 12.358 1.00 94.81 407 CYS A O 1
ATOM 3258 N N . ALA A 1 408 ? -16.472 -1.322 12.865 1.00 95.50 408 ALA A N 1
ATOM 3259 C CA . ALA A 1 408 ? -16.577 -2.449 11.945 1.00 95.50 408 ALA A CA 1
ATOM 3260 C C . ALA A 1 408 ? -18.032 -2.702 11.503 1.00 95.50 408 ALA A C 1
ATOM 3262 O O . ALA A 1 408 ? -18.956 -2.665 12.316 1.00 95.50 408 ALA A O 1
ATOM 3263 N N . VAL A 1 409 ? -18.238 -2.995 10.214 1.00 97.31 409 VAL A N 1
ATOM 3264 C CA . VAL A 1 409 ? -19.528 -3.431 9.652 1.00 97.31 409 VAL A CA 1
ATOM 3265 C C . VAL A 1 409 ? -19.902 -4.797 10.208 1.00 97.31 409 VAL A C 1
ATOM 3267 O O . VAL A 1 409 ? -21.039 -4.975 10.623 1.00 97.31 409 VAL A O 1
ATOM 3270 N N . LEU A 1 410 ? -18.970 -5.751 10.237 1.00 95.56 410 LEU A N 1
ATOM 3271 C CA . LEU A 1 410 ? -19.118 -7.009 10.961 1.00 95.56 410 LEU A CA 1
ATOM 3272 C C . LEU A 1 410 ? -18.266 -6.947 12.220 1.00 95.56 410 LEU A C 1
ATOM 3274 O O . LEU A 1 410 ? -17.048 -6.835 12.138 1.00 95.56 410 LEU A O 1
ATOM 3278 N N . ASN A 1 411 ? -18.883 -7.058 13.389 1.00 91.81 411 ASN A N 1
ATOM 3279 C CA . ASN A 1 411 ? -18.143 -7.202 14.632 1.00 91.81 411 ASN A CA 1
ATOM 3280 C C . ASN A 1 411 ? -17.805 -8.680 14.832 1.00 91.81 411 ASN A C 1
ATOM 3282 O O . ASN A 1 411 ? -18.702 -9.522 14.944 1.00 91.81 411 ASN A O 1
ATOM 3286 N N . VAL A 1 412 ? -16.512 -9.000 14.823 1.00 91.38 412 VAL A N 1
ATOM 3287 C CA . VAL A 1 412 ? -16.021 -10.376 14.753 1.00 91.38 412 VAL A CA 1
ATOM 3288 C C . VAL A 1 412 ? -15.089 -10.682 15.911 1.00 91.38 412 VAL A C 1
ATOM 3290 O O . VAL A 1 412 ? -14.121 -9.972 16.178 1.00 91.38 412 VAL A O 1
ATOM 3293 N N . VAL A 1 413 ? -15.337 -11.823 16.548 1.00 89.50 413 VAL A N 1
ATOM 3294 C CA . VAL A 1 413 ? -14.438 -12.422 17.531 1.00 89.50 413 VAL A CA 1
ATOM 3295 C C . VAL A 1 413 ? -13.787 -13.643 16.899 1.00 89.50 413 VAL A C 1
ATOM 3297 O O . VAL A 1 413 ? -14.497 -14.531 16.437 1.00 89.50 413 VAL A O 1
ATOM 3300 N N . PRO A 1 414 ? -12.457 -13.733 16.855 1.00 90.06 414 PRO A N 1
ATOM 3301 C CA . PRO A 1 414 ? -11.758 -14.967 16.574 1.00 90.06 414 PRO A CA 1
ATOM 3302 C C . PRO A 1 414 ? -11.624 -15.839 17.817 1.00 90.06 414 PRO A C 1
ATOM 3304 O O . PRO A 1 414 ? -11.607 -15.378 18.960 1.00 90.06 414 PRO A O 1
ATOM 3307 N N . ARG A 1 415 ? -11.507 -17.133 17.561 1.00 88.19 415 ARG A N 1
ATOM 3308 C CA . ARG A 1 415 ? -11.405 -18.156 18.584 1.00 88.19 415 ARG A CA 1
ATOM 3309 C C . ARG A 1 415 ? -10.084 -18.032 19.349 1.00 88.19 415 ARG A C 1
ATOM 3311 O O . ARG A 1 415 ? -9.038 -18.043 18.713 1.00 88.19 415 ARG A O 1
ATOM 3318 N N . PRO A 1 416 ? -10.094 -18.023 20.692 1.00 82.50 416 PRO A N 1
ATOM 3319 C CA . PRO A 1 416 ? -8.860 -17.955 21.477 1.00 82.50 416 PRO A CA 1
ATOM 3320 C C . PRO A 1 416 ? -8.055 -19.259 21.424 1.00 82.50 416 PRO A C 1
ATOM 3322 O O . PRO A 1 416 ? -6.960 -19.334 20.868 1.00 82.50 416 PRO A O 1
ATOM 3325 N N . CYS A 1 417 ? -8.617 -20.308 22.021 1.00 79.31 417 CYS A N 1
ATOM 3326 C CA . CYS A 1 417 ? -7.967 -21.574 22.296 1.00 79.31 417 CYS A CA 1
ATOM 3327 C C . CYS A 1 417 ? -8.978 -22.704 22.108 1.00 79.31 417 CYS A C 1
ATOM 3329 O O . CYS A 1 417 ? -10.172 -22.533 22.344 1.00 79.31 417 CYS A O 1
ATOM 3331 N N . TRP A 1 418 ? -8.493 -23.889 21.756 1.00 72.56 418 TRP A N 1
ATOM 3332 C CA . TRP A 1 418 ? -9.272 -25.125 21.820 1.00 72.56 418 TRP A CA 1
ATOM 3333 C C . TRP A 1 418 ? -8.349 -26.296 22.119 1.00 72.56 418 TRP A C 1
ATOM 3335 O O . TRP A 1 418 ? -7.258 -26.396 21.553 1.00 72.56 418 TRP A O 1
ATOM 3345 N N . ASN A 1 419 ? -8.775 -27.175 23.030 1.00 73.62 419 ASN A N 1
ATOM 3346 C CA . ASN A 1 419 ? -7.966 -28.284 23.544 1.00 73.62 419 ASN A CA 1
ATOM 3347 C C . ASN A 1 419 ? -6.554 -27.843 23.987 1.00 73.62 419 ASN A C 1
ATOM 3349 O O . ASN A 1 419 ? -5.570 -28.519 23.702 1.00 73.62 419 ASN A O 1
ATOM 3353 N N . GLY A 1 420 ? -6.447 -26.672 24.625 1.00 73.06 420 GLY A N 1
ATOM 3354 C CA . GLY A 1 420 ? -5.176 -26.111 25.103 1.00 73.06 420 GLY A CA 1
ATOM 3355 C C . GLY A 1 420 ? -4.275 -25.485 24.029 1.00 73.06 420 GLY A C 1
ATOM 3356 O O . GLY A 1 420 ? -3.231 -24.943 24.374 1.00 73.06 420 GLY A O 1
ATOM 3357 N N . ASN A 1 421 ? -4.668 -25.507 22.750 1.00 80.31 421 ASN A N 1
ATOM 3358 C CA . ASN A 1 421 ? -3.895 -24.915 21.657 1.00 80.31 421 ASN A CA 1
ATOM 3359 C C . ASN A 1 421 ? -4.468 -23.561 21.237 1.00 80.31 421 ASN A C 1
ATOM 3361 O O . ASN A 1 421 ? -5.672 -23.452 20.997 1.00 80.31 421 ASN A O 1
ATOM 3365 N N . SER A 1 422 ? -3.595 -22.561 21.093 1.00 84.44 422 SER A N 1
ATOM 3366 C CA . SER A 1 422 ? -3.958 -21.253 20.540 1.00 84.44 422 SER A CA 1
ATOM 3367 C C . SER A 1 422 ? -4.398 -21.383 19.080 1.00 84.44 422 SER A C 1
ATOM 3369 O O . SER A 1 422 ? -3.755 -22.072 18.280 1.00 84.44 422 SER A O 1
ATOM 3371 N N . TYR A 1 423 ? -5.494 -20.709 18.732 1.00 88.88 423 TYR A N 1
ATOM 3372 C CA . TYR A 1 423 ? -6.000 -20.631 17.361 1.00 88.88 423 TYR A CA 1
ATOM 3373 C C . TYR A 1 423 ? -5.421 -19.455 16.575 1.00 88.88 423 TYR A C 1
ATOM 3375 O O . TYR A 1 423 ? -5.690 -19.323 15.381 1.00 88.88 423 TYR A O 1
ATOM 3383 N N . GLU A 1 424 ? -4.546 -18.670 17.203 1.00 88.56 424 GLU A N 1
ATOM 3384 C CA . GLU A 1 424 ? -3.951 -17.471 16.623 1.00 88.56 424 GLU A CA 1
ATOM 3385 C C . GLU A 1 424 ? -3.268 -17.730 15.282 1.00 88.56 424 GLU A C 1
ATOM 3387 O O . GLU A 1 424 ? -3.390 -16.927 14.363 1.00 88.56 424 GLU A O 1
ATOM 3392 N N . ARG A 1 425 ? -2.616 -18.889 15.125 1.00 90.25 425 ARG A N 1
ATOM 3393 C CA . ARG A 1 425 ? -1.976 -19.275 13.859 1.00 90.25 425 ARG A CA 1
ATOM 3394 C C . ARG A 1 425 ? -2.953 -19.320 12.682 1.00 90.25 425 ARG A C 1
ATOM 3396 O O . ARG A 1 425 ? -2.541 -19.142 11.545 1.00 90.25 425 ARG A O 1
ATOM 3403 N N . TYR A 1 426 ? -4.227 -19.598 12.943 1.00 93.38 426 TYR A N 1
ATOM 3404 C CA . TYR A 1 426 ? -5.229 -19.790 11.906 1.00 93.38 426 TYR A CA 1
ATOM 3405 C C . TYR A 1 426 ? -5.827 -18.469 11.434 1.00 93.38 426 TYR A C 1
ATOM 3407 O O . TYR A 1 426 ? -5.863 -18.230 10.235 1.00 93.38 426 TYR A O 1
ATOM 3415 N N . HIS A 1 427 ? -6.226 -17.613 12.377 1.00 92.19 427 HIS A N 1
ATOM 3416 C CA . HIS A 1 427 ? -6.916 -16.347 12.102 1.00 92.19 427 HIS A CA 1
ATOM 3417 C C . HIS A 1 427 ? -6.012 -15.104 12.232 1.00 92.19 427 HIS A C 1
ATOM 3419 O O . HIS A 1 427 ? -6.486 -13.969 12.143 1.00 92.19 427 HIS A O 1
ATOM 3425 N N . GLY A 1 428 ? -4.735 -15.309 12.567 1.00 91.62 428 GLY A N 1
ATOM 3426 C CA . GLY A 1 428 ? -3.677 -14.301 12.595 1.00 91.62 428 GLY A CA 1
ATOM 3427 C C . GLY A 1 428 ? -3.673 -13.322 13.776 1.00 91.62 428 GLY A C 1
ATOM 3428 O O . GLY A 1 428 ? -2.983 -12.309 13.744 1.00 91.62 428 GLY A O 1
ATOM 3429 N N . GLY A 1 429 ? -4.413 -13.613 14.847 1.00 89.62 429 GLY A N 1
ATOM 3430 C CA . GLY A 1 429 ? -4.267 -12.877 16.108 1.00 89.62 429 GLY A CA 1
ATOM 3431 C C . GLY A 1 429 ? -4.514 -11.372 16.040 1.00 89.62 429 GLY A C 1
ATOM 3432 O O . GLY A 1 429 ? -5.470 -10.917 15.410 1.00 89.62 429 GLY A O 1
ATOM 3433 N N . MET A 1 430 ? -3.669 -10.629 16.760 1.00 89.25 430 MET A N 1
ATOM 3434 C CA . MET A 1 430 ? -3.680 -9.163 16.818 1.00 89.25 430 MET A CA 1
ATOM 3435 C C . MET A 1 430 ? -3.221 -8.531 15.501 1.00 89.25 430 MET A C 1
ATOM 3437 O O . MET A 1 430 ? -3.670 -7.438 15.182 1.00 89.25 430 MET A O 1
ATOM 3441 N N . PHE A 1 431 ? -2.352 -9.213 14.747 1.00 92.88 431 PHE A N 1
ATOM 3442 C CA . PHE A 1 431 ? -1.878 -8.731 13.451 1.00 92.88 431 PHE A CA 1
ATOM 3443 C C . PHE A 1 431 ? -2.984 -8.782 12.392 1.00 92.88 431 PHE A C 1
ATOM 3445 O O . PHE A 1 431 ? -3.088 -7.887 11.560 1.00 92.88 431 PHE A O 1
ATOM 3452 N N . GLY A 1 432 ? -3.841 -9.804 12.470 1.00 94.00 432 GLY A N 1
ATOM 3453 C CA . GLY A 1 432 ? -4.965 -10.018 11.567 1.00 94.00 432 GLY A CA 1
ATOM 3454 C C . GLY A 1 432 ? -4.720 -11.130 10.544 1.00 94.00 432 GLY A C 1
ATOM 3455 O O . GLY A 1 432 ? -3.669 -11.772 10.580 1.00 94.00 432 GLY A O 1
ATOM 3456 N N . PRO A 1 433 ? -5.681 -11.379 9.635 1.00 95.62 433 PRO A N 1
ATOM 3457 C CA . PRO A 1 433 ? -5.674 -12.502 8.695 1.00 95.62 433 PRO A CA 1
ATOM 3458 C C . PRO A 1 433 ? -4.380 -12.666 7.891 1.00 95.62 433 PRO A C 1
ATOM 3460 O O . PRO A 1 433 ? -4.035 -13.785 7.531 1.00 95.62 433 PRO A O 1
ATOM 3463 N N . GLU A 1 434 ? -3.616 -11.593 7.683 1.00 95.38 434 GLU A N 1
ATOM 3464 C CA . GLU A 1 434 ? -2.297 -11.597 7.032 1.00 95.38 434 GLU A CA 1
ATOM 3465 C C . GLU A 1 434 ? -1.250 -12.468 7.743 1.00 95.38 434 GLU A C 1
ATOM 3467 O O . GLU A 1 434 ? -0.365 -13.017 7.094 1.00 95.38 434 GLU A O 1
ATOM 3472 N N . GLN A 1 435 ? -1.350 -12.658 9.061 1.00 95.12 435 GLN A N 1
ATOM 3473 C CA . GLN A 1 435 ? -0.525 -13.616 9.811 1.00 95.12 435 GLN A CA 1
ATOM 3474 C C . GLN A 1 435 ? -1.088 -15.048 9.745 1.00 95.12 435 GLN A C 1
ATOM 3476 O O . GLN A 1 435 ? -0.374 -16.012 10.024 1.00 95.12 435 GLN A O 1
ATOM 3481 N N . GLY A 1 436 ? -2.369 -15.199 9.406 1.00 94.88 436 GLY A N 1
ATOM 3482 C CA . GLY A 1 436 ? -3.067 -16.478 9.388 1.00 94.88 436 GLY A CA 1
ATOM 3483 C C . GLY A 1 436 ? -2.541 -17.435 8.317 1.00 94.88 436 GLY A C 1
ATOM 3484 O O . GLY A 1 436 ? -1.996 -17.029 7.289 1.00 94.88 436 GLY A O 1
ATOM 3485 N N . VAL A 1 437 ? -2.753 -18.738 8.527 1.00 96.50 437 VAL A N 1
ATOM 3486 C CA . VAL A 1 437 ? -2.337 -19.782 7.567 1.00 96.50 437 VAL A CA 1
ATOM 3487 C C . VAL A 1 437 ? -2.997 -19.659 6.188 1.00 96.50 437 VAL A C 1
ATOM 3489 O O . VAL A 1 437 ? -2.502 -20.247 5.230 1.00 96.50 437 VAL A O 1
ATOM 3492 N N . LEU A 1 438 ? -4.110 -18.924 6.074 1.00 97.44 438 LEU A N 1
ATOM 3493 C CA . LEU A 1 438 ? -4.830 -18.727 4.813 1.00 97.44 438 LEU A CA 1
ATOM 3494 C C . LEU A 1 438 ? -4.312 -17.539 3.988 1.00 97.44 438 LEU A C 1
ATOM 3496 O O . LEU A 1 438 ? -4.688 -17.425 2.822 1.00 97.44 438 LEU A O 1
ATOM 3500 N N . ALA A 1 439 ? -3.434 -16.682 4.525 1.00 97.25 439 ALA A N 1
ATOM 3501 C CA . ALA A 1 439 ? -2.936 -15.523 3.779 1.00 97.25 439 ALA A CA 1
ATOM 3502 C C . ALA A 1 439 ? -2.207 -15.908 2.473 1.00 97.25 439 ALA A C 1
ATOM 3504 O O . ALA A 1 439 ? -2.561 -15.357 1.428 1.00 97.25 439 ALA A O 1
ATOM 3505 N N . PRO A 1 440 ? -1.288 -16.902 2.449 1.00 97.31 440 PRO A N 1
ATOM 3506 C CA . PRO A 1 440 ? -0.653 -17.336 1.201 1.00 97.31 440 PRO A CA 1
ATOM 3507 C C . PRO A 1 440 ? -1.646 -17.817 0.138 1.00 97.31 440 PRO A C 1
ATOM 3509 O O . PRO A 1 440 ? -1.454 -17.551 -1.046 1.00 97.31 440 PRO A O 1
ATOM 3512 N N . LEU A 1 441 ? -2.732 -18.483 0.551 1.00 97.69 441 LEU A N 1
ATOM 3513 C CA . LEU A 1 441 ? -3.793 -18.912 -0.361 1.00 97.69 441 LEU A CA 1
ATOM 3514 C C . LEU A 1 441 ? -4.482 -17.707 -1.015 1.00 97.69 441 LEU A C 1
ATOM 3516 O O . LEU A 1 441 ? -4.694 -17.720 -2.227 1.00 97.69 441 LEU A O 1
ATOM 3520 N N . ALA A 1 442 ? -4.796 -16.664 -0.240 1.00 98.06 442 ALA A N 1
ATOM 3521 C CA . ALA A 1 442 ? -5.385 -15.437 -0.773 1.00 98.06 442 ALA A CA 1
ATOM 3522 C C . ALA A 1 442 ? -4.456 -14.753 -1.785 1.00 98.06 442 ALA A C 1
ATOM 3524 O O . ALA A 1 442 ? -4.920 -14.362 -2.855 1.00 98.06 442 ALA A O 1
ATOM 3525 N N . TYR A 1 443 ? -3.153 -14.666 -1.492 1.00 98.31 443 TYR A N 1
ATOM 3526 C CA . TYR A 1 443 ? -2.173 -14.077 -2.410 1.00 98.31 443 TYR A CA 1
ATOM 3527 C C . TYR A 1 443 ? -2.083 -14.847 -3.728 1.00 98.31 443 TYR A C 1
ATOM 3529 O O . TYR A 1 443 ? -2.203 -14.242 -4.791 1.00 98.31 443 TYR A O 1
ATOM 3537 N N . VAL A 1 444 ? -1.955 -16.178 -3.672 1.00 98.06 444 VAL A N 1
ATOM 3538 C CA . VAL A 1 444 ? -1.912 -17.026 -4.876 1.00 98.06 444 VAL A CA 1
ATOM 3539 C C . VAL A 1 444 ? -3.194 -16.875 -5.691 1.00 98.06 444 VAL A C 1
ATOM 3541 O O . VAL A 1 444 ? -3.131 -16.670 -6.901 1.00 98.06 444 VAL A O 1
ATOM 3544 N N . MET A 1 445 ? -4.356 -16.917 -5.037 1.00 98.25 445 MET A N 1
ATOM 3545 C CA . MET A 1 445 ? -5.643 -16.744 -5.706 1.00 98.25 445 MET A CA 1
ATOM 3546 C C . MET A 1 445 ? -5.756 -15.367 -6.369 1.00 98.25 445 MET A C 1
ATOM 3548 O O . MET A 1 445 ? -6.149 -15.289 -7.531 1.00 98.25 445 MET A O 1
ATOM 3552 N N . GLY A 1 446 ? -5.356 -14.300 -5.672 1.00 98.06 446 GLY A N 1
ATOM 3553 C CA . GLY A 1 446 ? -5.323 -12.944 -6.214 1.00 98.06 446 GLY A CA 1
ATOM 3554 C C . GLY A 1 446 ? -4.435 -12.852 -7.452 1.00 98.06 446 GLY A C 1
ATOM 3555 O O . GLY A 1 446 ? -4.897 -12.408 -8.500 1.00 98.06 446 GLY A O 1
ATOM 3556 N N . THR A 1 447 ? -3.201 -13.357 -7.378 1.00 97.69 447 THR A N 1
ATOM 3557 C CA . THR A 1 447 ? -2.281 -13.389 -8.524 1.00 97.69 447 THR A CA 1
ATOM 3558 C C . THR A 1 447 ? -2.859 -14.184 -9.699 1.00 97.69 447 THR A C 1
ATOM 3560 O O . THR A 1 447 ? -2.822 -13.703 -10.830 1.00 97.69 447 THR A O 1
ATOM 3563 N N . CYS A 1 448 ? -3.460 -15.355 -9.461 1.00 97.81 448 CYS A N 1
ATOM 3564 C CA . CYS A 1 448 ? -4.110 -16.141 -10.514 1.00 97.81 448 CYS A CA 1
ATOM 3565 C C . CYS A 1 448 ? -5.285 -15.396 -11.164 1.00 97.81 448 CYS A C 1
ATOM 3567 O O . CYS A 1 448 ? -5.411 -15.417 -12.386 1.00 97.81 448 CYS A O 1
ATOM 3569 N N . MET A 1 449 ? -6.128 -14.720 -10.375 1.00 98.00 449 MET A N 1
ATOM 3570 C CA . MET A 1 449 ? -7.237 -13.915 -10.900 1.00 98.00 449 MET A CA 1
ATOM 3571 C C . MET A 1 449 ? -6.727 -12.761 -11.765 1.00 98.00 449 MET A C 1
ATOM 3573 O O . MET A 1 449 ? -7.270 -12.517 -12.839 1.00 98.00 449 MET A O 1
ATOM 3577 N N . MET A 1 450 ? -5.662 -12.084 -11.336 1.00 96.44 450 MET A N 1
ATOM 3578 C CA . MET A 1 450 ? -5.056 -10.989 -12.097 1.00 96.44 450 MET A CA 1
ATOM 3579 C C . MET A 1 450 ? -4.460 -11.473 -13.417 1.00 96.44 450 MET A C 1
ATOM 3581 O O . MET A 1 450 ? -4.768 -10.900 -14.460 1.00 96.44 450 MET A O 1
ATOM 3585 N N . ILE A 1 451 ? -3.709 -12.578 -13.401 1.00 95.62 451 ILE A N 1
ATOM 3586 C CA . ILE A 1 451 ? -3.180 -13.205 -14.622 1.00 95.62 451 ILE A CA 1
ATOM 3587 C C . ILE A 1 451 ? -4.319 -13.659 -15.544 1.00 95.62 451 ILE A C 1
ATOM 3589 O O . ILE A 1 451 ? -4.227 -13.499 -16.755 1.00 95.62 451 ILE A O 1
ATOM 3593 N N . TYR A 1 452 ? -5.416 -14.192 -15.005 1.00 96.56 452 TYR A N 1
ATOM 3594 C CA . TYR A 1 452 ? -6.573 -14.572 -15.818 1.00 96.56 452 TYR A CA 1
ATOM 3595 C C . TYR A 1 452 ? -7.246 -13.361 -16.486 1.00 96.56 452 TYR A C 1
ATOM 3597 O O . TYR A 1 452 ? -7.667 -13.444 -17.636 1.00 96.56 452 TYR A O 1
ATOM 3605 N N . MET A 1 453 ? -7.349 -12.233 -15.776 1.00 95.44 453 MET A N 1
ATOM 3606 C CA . MET A 1 453 ? -8.026 -11.027 -16.264 1.00 95.44 453 MET A CA 1
ATOM 3607 C C . MET A 1 453 ? -7.185 -10.198 -17.244 1.00 95.44 453 MET A C 1
ATOM 3609 O O . MET A 1 453 ? -7.758 -9.584 -18.143 1.00 95.44 453 MET A O 1
ATOM 3613 N N . TYR A 1 454 ? -5.863 -10.153 -17.055 1.00 95.19 454 TYR A N 1
ATOM 3614 C CA . TYR A 1 454 ? -4.936 -9.311 -17.828 1.00 95.19 454 TYR A CA 1
ATOM 3615 C C . TYR A 1 454 ? -4.028 -10.107 -18.773 1.00 95.19 454 TYR A C 1
ATOM 3617 O O . TYR A 1 454 ? -3.387 -9.523 -19.642 1.00 95.19 454 TYR A O 1
ATOM 3625 N N . GLY A 1 455 ? -3.968 -11.431 -18.630 1.00 95.75 455 GLY A N 1
ATOM 3626 C CA . GLY A 1 455 ? -2.994 -12.258 -19.331 1.00 95.75 455 GLY A CA 1
ATOM 3627 C C . GLY A 1 455 ? -1.574 -12.057 -18.797 1.00 95.75 455 GLY A C 1
ATOM 3628 O O . GLY A 1 455 ? -1.356 -11.630 -17.661 1.00 95.75 455 GLY A O 1
ATOM 3629 N N . LEU A 1 456 ? -0.596 -12.406 -19.632 1.00 95.50 456 LEU A N 1
ATOM 3630 C CA . LEU A 1 456 ? 0.831 -12.258 -19.329 1.00 95.50 456 LEU A CA 1
ATOM 3631 C C . LEU A 1 456 ? 1.511 -11.182 -20.185 1.00 95.50 456 LEU A C 1
ATOM 3633 O O . LEU A 1 456 ? 2.681 -10.897 -19.955 1.00 95.50 456 LEU A O 1
ATOM 3637 N N . ASP A 1 457 ? 0.800 -10.578 -21.139 1.00 95.25 457 ASP A N 1
ATOM 3638 C CA . ASP A 1 457 ? 1.380 -9.637 -22.105 1.00 95.25 457 ASP A CA 1
ATOM 3639 C C . ASP A 1 457 ? 2.039 -8.447 -21.399 1.00 95.25 457 ASP A C 1
ATOM 3641 O O . ASP A 1 457 ? 3.207 -8.171 -21.650 1.00 95.25 457 ASP A O 1
ATOM 3645 N N . GLY A 1 458 ? 1.380 -7.862 -20.391 1.00 93.75 458 GLY A N 1
ATOM 3646 C CA . GLY A 1 458 ? 1.959 -6.775 -19.592 1.00 93.75 458 GLY A CA 1
ATOM 3647 C C . GLY A 1 458 ? 3.274 -7.142 -18.885 1.00 93.75 458 GLY A C 1
ATOM 3648 O O . GLY A 1 458 ? 4.177 -6.310 -18.790 1.00 93.75 458 GLY A O 1
ATOM 3649 N N . LEU A 1 459 ? 3.441 -8.400 -18.445 1.00 94.44 459 LEU A N 1
ATOM 3650 C CA . LEU A 1 459 ? 4.705 -8.864 -17.849 1.00 94.44 459 LEU A CA 1
ATOM 3651 C C . LEU A 1 459 ? 5.817 -8.887 -18.898 1.00 94.44 459 LEU A C 1
ATOM 3653 O O . LEU A 1 459 ? 6.955 -8.509 -18.606 1.00 94.44 459 LEU A O 1
ATOM 3657 N N . TRP A 1 460 ? 5.497 -9.370 -20.099 1.00 94.62 460 TRP A N 1
ATOM 3658 C CA . TRP A 1 460 ? 6.446 -9.457 -21.202 1.00 94.62 460 TRP A CA 1
ATOM 3659 C C . TRP A 1 460 ? 6.813 -8.080 -21.734 1.00 94.62 460 TRP A C 1
ATOM 3661 O O . TRP A 1 460 ? 7.999 -7.831 -21.940 1.00 94.62 460 TRP A O 1
ATOM 3671 N N . ASP A 1 461 ? 5.839 -7.183 -21.859 1.00 94.19 461 ASP A N 1
ATOM 3672 C CA . ASP A 1 461 ? 6.043 -5.798 -22.275 1.00 94.19 461 ASP A CA 1
ATOM 3673 C C . ASP A 1 461 ? 6.945 -5.057 -21.284 1.00 94.19 461 ASP A C 1
ATOM 3675 O O . ASP A 1 461 ? 7.907 -4.404 -21.692 1.00 94.19 461 ASP A O 1
ATOM 3679 N N . TYR A 1 462 ? 6.718 -5.230 -19.976 1.00 93.75 462 TYR A N 1
ATOM 3680 C CA . TYR A 1 462 ? 7.584 -4.639 -18.954 1.00 93.75 462 TYR A CA 1
ATOM 3681 C C . TYR A 1 462 ? 9.020 -5.183 -19.032 1.00 93.75 462 TYR A C 1
ATOM 3683 O O . TYR A 1 462 ? 9.984 -4.412 -19.014 1.00 93.75 462 TYR A O 1
ATOM 3691 N N . ARG A 1 463 ? 9.187 -6.510 -19.163 1.00 95.62 463 ARG A N 1
ATOM 3692 C CA . ARG A 1 463 ? 10.510 -7.143 -19.319 1.00 95.62 463 ARG A CA 1
ATOM 3693 C C . ARG A 1 463 ? 11.226 -6.636 -20.565 1.00 95.62 463 ARG A C 1
ATOM 3695 O O . ARG A 1 463 ? 12.403 -6.292 -20.487 1.00 95.62 463 ARG A O 1
ATOM 3702 N N . ASP A 1 464 ? 10.545 -6.628 -21.703 1.00 95.56 464 ASP A N 1
ATOM 3703 C CA . ASP A 1 464 ? 11.137 -6.246 -22.982 1.00 95.56 464 ASP A CA 1
ATOM 3704 C C . ASP A 1 464 ? 11.461 -4.743 -23.000 1.00 95.56 464 ASP A C 1
ATOM 3706 O O . ASP A 1 464 ? 12.525 -4.355 -23.486 1.00 95.56 464 ASP A O 1
ATOM 3710 N N . GLY A 1 465 ? 10.627 -3.906 -22.373 1.00 93.31 465 GLY A N 1
ATOM 3711 C CA . GLY A 1 465 ? 10.915 -2.493 -22.131 1.00 93.31 465 GLY A CA 1
ATOM 3712 C C . GLY A 1 465 ? 12.182 -2.284 -21.297 1.00 93.31 465 GLY A C 1
ATOM 3713 O O . GLY A 1 465 ? 13.058 -1.509 -21.688 1.00 93.31 465 GLY A O 1
ATOM 3714 N N . LEU A 1 466 ? 12.334 -3.023 -20.193 1.00 93.62 466 LEU A N 1
ATOM 3715 C CA . LEU A 1 466 ? 13.549 -2.980 -19.375 1.00 93.62 466 LEU A CA 1
ATOM 3716 C C . LEU A 1 466 ? 14.775 -3.500 -20.143 1.00 93.62 466 LEU A C 1
ATOM 3718 O O . LEU A 1 466 ? 15.840 -2.892 -20.069 1.00 93.62 466 LEU A O 1
ATOM 3722 N N . ALA A 1 467 ? 14.636 -4.572 -20.925 1.00 95.62 467 ALA A N 1
ATOM 3723 C CA . ALA A 1 467 ? 15.716 -5.102 -21.757 1.00 95.62 467 ALA A CA 1
ATOM 3724 C C . ALA A 1 467 ? 16.204 -4.067 -22.785 1.00 95.62 467 ALA A C 1
ATOM 3726 O O . ALA A 1 467 ? 17.408 -3.889 -22.961 1.00 95.62 467 ALA A O 1
ATOM 3727 N N . LEU A 1 468 ? 15.288 -3.318 -23.410 1.00 92.25 468 LEU A N 1
ATOM 3728 C CA . LEU A 1 468 ? 15.635 -2.222 -24.319 1.00 92.25 468 LEU A CA 1
ATOM 3729 C C . LEU A 1 468 ? 16.367 -1.079 -23.606 1.00 92.25 468 LEU A C 1
ATOM 3731 O O . LEU A 1 468 ? 17.277 -0.487 -24.183 1.00 92.25 468 LEU A O 1
ATOM 3735 N N . GLN A 1 469 ? 15.996 -0.756 -22.365 1.00 87.25 469 GLN A N 1
ATOM 3736 C CA . GLN A 1 469 ? 16.726 0.231 -21.561 1.00 87.25 469 GLN A CA 1
ATOM 3737 C C . GLN A 1 469 ? 18.132 -0.266 -21.210 1.00 87.25 469 GLN A C 1
ATOM 3739 O O . GLN A 1 469 ? 19.100 0.476 -21.350 1.00 87.25 469 GLN A O 1
ATOM 3744 N N . ILE A 1 470 ? 18.246 -1.536 -20.823 1.00 88.94 470 ILE A N 1
ATOM 3745 C CA . ILE A 1 470 ? 19.515 -2.208 -20.539 1.00 88.94 470 ILE A CA 1
ATOM 3746 C C . ILE A 1 470 ? 20.405 -2.271 -21.791 1.00 88.94 470 ILE A C 1
ATOM 3748 O O . ILE A 1 470 ? 21.619 -2.185 -21.656 1.00 88.94 470 ILE A O 1
ATOM 3752 N N . ALA A 1 471 ? 19.849 -2.396 -22.998 1.00 86.44 471 ALA A N 1
ATOM 3753 C CA . ALA A 1 471 ? 20.617 -2.402 -24.249 1.00 86.44 471 ALA A CA 1
ATOM 3754 C C . ALA A 1 471 ? 21.184 -1.019 -24.620 1.00 86.44 471 ALA A C 1
ATOM 3756 O O . ALA A 1 471 ? 22.224 -0.927 -25.262 1.00 86.44 471 ALA A O 1
ATOM 3757 N N . LYS A 1 472 ? 20.517 0.064 -24.200 1.00 79.19 472 LYS A N 1
ATOM 3758 C CA . LYS A 1 472 ? 20.954 1.457 -24.417 1.00 79.19 472 LYS A CA 1
ATOM 3759 C C . LYS A 1 472 ? 22.041 1.919 -23.425 1.00 79.19 472 LYS A C 1
ATOM 3761 O O . LYS A 1 472 ? 22.312 3.119 -23.360 1.00 79.19 472 LYS A O 1
ATOM 3766 N N . ARG A 1 473 ? 22.574 1.004 -22.605 1.00 62.62 473 ARG A N 1
ATOM 3767 C CA . ARG A 1 473 ? 23.446 1.304 -21.459 1.00 62.62 473 ARG A CA 1
ATOM 3768 C C . ARG A 1 473 ? 24.761 1.974 -21.834 1.00 62.62 473 ARG A C 1
ATOM 3770 O O . ARG A 1 473 ? 25.401 1.505 -22.797 1.00 62.62 473 ARG A O 1
#

Mean predicted aligned error: 9.62 Å